Protein AF-A0A7J5TZD5-F1 (afdb_monomer)

Mean predicted aligned error: 17.53 Å

Foldseek 3Di:
DPLDDDDDDDDPPDQKDKDKDKPQFDKDKDAWDWDFAADPADDDDDCVNPVPHDPVVVVVVCCVRGNTPDDTDIGIDMAGTQIKMKMKMWGDDDRQKTWIWIWIAGDPDDPDDYDHDAIKIKIFMKGDDDFKIKTWIWIAGVVVRFIAIKIWMDGRFKIWIWRHPVCVVDPRVDHTDIDMDTHDDDPDDDADQQQPLPQGCVQAPCSNHAPDSLNSRAHQQCPQSAGCVQAPCSNAADHVVVRGFHQQCPLPQTPVQAPCSNAAPHVVQSRAHQQCPLPAGPSQAPPSNDAPHVVQSRAHQQCPLVAGPVQAPPSNDNPHVLQSRDWAAEDDDDDPDDDPLQVVLQVVQSVQPRRALVSNVVSLVVVQVVCVVPVPKAKEKEKEAADPVSLVVRQVSNLVSSVVSPRDPVRYHYHYYHDPPDHIHMYIDMDD

pLDDT: mean 83.2, std 12.63, range [37.34, 97.06]

InterPro domains:
  IPR003367 Thrombospondin, type 3-like repeat [PF02412] (220-237)
  IPR003367 Thrombospondin, type 3-like repeat [PF02412] (247-264)
  IPR003367 Thrombospondin, type 3-like repeat [PF02412] (274-290)
  IPR028974 TSP type-3 repeat [G3DSA:4.10.1080.10] (181-332)
  IPR028974 TSP type-3 repeat [SSF103647] (204-289)

Radius of gyration: 57.27 Å; Cα contacts (8 Å, |Δi|>4): 847; chains: 1; bounding box: 126×39×152 Å

Organism: NCBI:txid2614655

Sequence (432 aa):
MDGKRRAAEEMTKYLFRIGFSVLDIGEIQYNRITTYATANRSGTFRRTDYEDKAPNQIESQLLSQFGPTTSLVTGEAVRRLPQTTSVQLDVYLGRSWFGNVVYQTAMPIQTNAGLYRGAVLAVGPRSEGPGGELAGTVYYYPDIQKVALGLHGKAGIFIFGSDNLLGIFGDNGLPPHVYAGLSLPFNARRPKDRDKDRVSDKLDRCPDVPGVLAFGGCPDTDLDGVADSDDTCPTVAGPVATNGCPDTDLDGVLDKDDRCPKVPGLARYNGCPDTDNDGVGDDRDECPTIVGRADMAGCPDTDNDGTPDQRDLCQSEVGLNELDGCLLKDRTLPVAGLSDTDALLLAQLRRAFVQGPRAVPTVASALVQHLRAQPSQKLSIELTGQKESALRQMENGFRDELTRLGVPTGQLIITTQVKEGLPAGFAVAWAL

Solvent-accessible surface area (backbone atoms only — not comparable to full-atom values): 24260 Å² total; per-residue (Å²): 138,77,89,66,96,66,84,94,71,77,88,73,90,56,68,62,50,79,46,79,50,77,43,54,85,58,69,48,80,35,84,72,38,81,48,76,48,61,68,95,58,86,82,88,87,56,70,86,80,42,76,92,51,56,72,70,58,45,50,54,49,48,42,71,69,61,41,61,57,85,49,84,47,76,41,67,47,74,32,47,44,44,36,27,39,36,44,35,40,36,35,58,70,57,94,53,30,24,48,34,38,38,44,34,34,48,56,93,84,68,96,61,84,55,57,80,46,72,45,35,44,32,42,31,50,30,40,56,55,98,60,35,37,42,32,46,30,43,31,36,31,71,88,75,72,44,74,32,41,19,42,40,38,31,54,72,44,41,34,39,37,24,63,21,51,50,31,70,80,42,90,71,88,49,75,58,46,74,53,73,50,76,58,82,76,81,88,77,75,78,79,60,47,79,48,66,54,78,43,36,47,90,65,23,77,30,52,81,44,60,26,37,76,93,56,36,18,27,39,48,74,49,70,49,84,42,41,43,92,69,24,80,29,53,78,44,59,16,48,70,92,55,36,15,33,39,48,76,47,70,55,84,41,43,42,92,67,22,80,31,52,77,44,59,27,37,73,93,47,34,16,19,37,47,77,50,68,54,84,41,30,46,88,62,23,84,31,50,78,44,62,28,36,72,94,53,36,18,26,39,47,78,50,67,48,82,34,40,41,96,62,19,83,32,53,81,42,67,27,36,62,73,52,37,15,29,57,44,42,77,53,86,70,87,84,78,90,69,56,74,68,58,51,51,51,50,52,54,47,50,61,27,52,41,69,37,52,87,42,41,74,85,54,35,69,63,51,35,54,52,45,70,75,34,83,72,42,26,48,33,37,41,39,34,23,67,51,63,69,39,50,52,52,50,50,51,45,40,51,52,46,42,46,73,64,59,42,59,71,93,33,56,45,78,46,74,45,74,38,87,94,45,71,49,26,38,35,77,46,82,41,115

Nearest PDB structures (foldseek):
  5wtl-assembly4_D  TM=3.651E-01  e=6.146E-18  Capnocytophaga gingivalis ATCC 33624
  4n74-assembly1_A  TM=2.702E-01  e=4.470E+00  Escherichia coli BW2952
  4c00-assembly1_A  TM=2.671E-01  e=9.574E+00  Escherichia coli

Structure (mmCIF, N/CA/C/O backbone):
data_AF-A0A7J5TZD5-F1
#
_entry.id   AF-A0A7J5TZD5-F1
#
loop_
_atom_site.group_PDB
_atom_site.id
_atom_site.type_symbol
_atom_site.label_atom_id
_atom_site.label_alt_id
_atom_site.label_comp_id
_atom_site.label_asym_id
_atom_site.label_entity_id
_atom_site.label_seq_id
_atom_site.pdbx_PDB_ins_code
_atom_site.Cartn_x
_atom_site.Cartn_y
_atom_site.Cartn_z
_atom_site.occupancy
_atom_site.B_iso_or_equiv
_atom_site.auth_seq_id
_atom_site.auth_comp_id
_atom_site.auth_asym_id
_atom_site.auth_atom_id
_atom_site.pdbx_PDB_model_num
ATOM 1 N N . MET A 1 1 ? 8.650 -5.586 -18.116 1.00 48.19 1 MET A N 1
ATOM 2 C CA . MET A 1 1 ? 7.223 -5.541 -18.513 1.00 48.19 1 MET A CA 1
ATOM 3 C C . MET A 1 1 ? 6.753 -6.931 -18.968 1.00 48.19 1 MET A C 1
ATOM 5 O O . MET A 1 1 ? 6.331 -7.098 -20.105 1.00 48.19 1 MET A O 1
ATOM 9 N N . ASP A 1 2 ? 6.868 -7.949 -18.107 1.00 40.47 2 ASP A N 1
ATOM 10 C CA . ASP A 1 2 ? 6.393 -9.328 -18.351 1.00 40.47 2 ASP A CA 1
ATOM 11 C C . ASP A 1 2 ? 5.925 -10.041 -17.061 1.00 40.47 2 ASP A C 1
ATOM 13 O O . ASP A 1 2 ? 5.737 -11.254 -17.072 1.00 40.47 2 ASP A O 1
ATOM 17 N N . GLY A 1 3 ? 5.745 -9.320 -15.943 1.00 42.31 3 GLY A N 1
ATOM 18 C CA . GLY A 1 3 ? 5.222 -9.876 -14.683 1.00 42.31 3 GLY A CA 1
ATOM 19 C C . GLY A 1 3 ? 6.093 -10.954 -14.018 1.00 42.31 3 GLY A C 1
ATOM 20 O O . GLY A 1 3 ? 5.689 -11.540 -13.020 1.00 42.31 3 GLY A O 1
ATOM 21 N N . LYS A 1 4 ? 7.294 -11.238 -14.539 1.00 40.06 4 LYS A N 1
ATOM 22 C CA . LYS A 1 4 ? 8.253 -12.151 -13.905 1.00 40.06 4 LYS A CA 1
ATOM 23 C C . LYS A 1 4 ? 9.104 -11.375 -12.904 1.00 40.06 4 LYS A C 1
ATOM 25 O O . LYS A 1 4 ? 9.708 -10.372 -13.280 1.00 40.06 4 LYS A O 1
ATOM 30 N N . ARG A 1 5 ? 9.217 -11.870 -11.661 1.00 37.53 5 ARG A N 1
ATOM 31 C CA . ARG A 1 5 ? 10.229 -11.393 -10.701 1.00 37.53 5 ARG A CA 1
ATOM 32 C C . ARG A 1 5 ? 11.611 -11.539 -11.349 1.00 37.53 5 ARG A C 1
ATOM 34 O O . ARG A 1 5 ? 12.093 -12.650 -11.553 1.00 37.53 5 ARG A O 1
ATOM 41 N N . ARG A 1 6 ? 12.227 -10.415 -11.707 1.00 43.72 6 ARG A N 1
ATOM 42 C CA . ARG A 1 6 ? 13.634 -10.320 -12.110 1.00 43.72 6 ARG A CA 1
ATOM 43 C C . ARG A 1 6 ? 14.300 -9.343 -11.152 1.00 43.72 6 ARG A C 1
ATOM 45 O O . ARG A 1 6 ? 13.700 -8.321 -10.829 1.00 43.72 6 ARG A O 1
ATOM 52 N N . ALA A 1 7 ? 15.487 -9.697 -10.665 1.00 37.34 7 ALA A N 1
ATOM 53 C CA . ALA A 1 7 ? 16.249 -8.877 -9.730 1.00 37.34 7 ALA A CA 1
ATOM 54 C C . ALA A 1 7 ? 16.389 -7.434 -10.252 1.00 37.34 7 ALA A C 1
ATOM 56 O O . ALA A 1 7 ? 16.566 -7.215 -11.452 1.00 37.34 7 ALA A O 1
ATOM 57 N N . ALA A 1 8 ? 16.252 -6.470 -9.344 1.00 46.88 8 ALA A N 1
ATOM 58 C CA . ALA A 1 8 ? 16.273 -5.048 -9.639 1.00 46.88 8 ALA A CA 1
ATOM 59 C C . ALA A 1 8 ? 17.653 -4.592 -10.146 1.00 46.88 8 ALA A C 1
ATOM 61 O O . ALA A 1 8 ? 18.586 -4.471 -9.368 1.00 46.88 8 ALA A O 1
ATOM 62 N N . GLU A 1 9 ? 17.763 -4.345 -11.449 1.00 40.44 9 GLU A N 1
ATOM 63 C CA . GLU A 1 9 ? 18.543 -3.274 -12.088 1.00 40.44 9 GLU A CA 1
ATOM 64 C C . GLU A 1 9 ? 18.302 -3.430 -13.595 1.00 40.44 9 GLU A C 1
ATOM 66 O O . GLU A 1 9 ? 18.709 -4.413 -14.205 1.00 40.44 9 GLU A O 1
ATOM 71 N N . GLU A 1 10 ? 17.604 -2.458 -14.182 1.00 46.44 10 GLU A N 1
ATOM 72 C CA . GLU A 1 10 ? 17.605 -2.192 -15.621 1.00 46.44 10 GLU A CA 1
ATOM 73 C C . GLU A 1 10 ? 17.021 -3.284 -16.532 1.00 46.44 10 GLU A C 1
ATOM 75 O O . GLU A 1 10 ? 17.621 -4.310 -16.852 1.00 46.44 10 GLU A O 1
ATOM 80 N N . MET A 1 11 ? 15.811 -3.020 -17.030 1.00 46.53 11 MET A N 1
ATOM 81 C CA . MET A 1 11 ? 15.169 -3.845 -18.048 1.00 46.53 11 MET A CA 1
ATOM 82 C C . MET A 1 11 ? 16.064 -3.975 -19.289 1.00 46.53 11 MET A C 1
ATOM 84 O O . MET A 1 11 ? 16.079 -3.110 -20.163 1.00 46.53 11 MET A O 1
ATOM 88 N N . THR A 1 12 ? 16.776 -5.095 -19.389 1.00 47.81 12 THR A N 1
ATOM 89 C CA . THR A 1 12 ? 17.476 -5.519 -20.599 1.00 47.81 12 THR A CA 1
ATOM 90 C C . THR A 1 12 ? 16.454 -5.687 -21.714 1.00 47.81 12 THR A C 1
ATOM 92 O O . THR A 1 12 ? 15.678 -6.642 -21.737 1.00 47.81 12 THR A O 1
ATOM 95 N N . LYS A 1 13 ? 16.430 -4.735 -22.652 1.00 59.50 13 LYS A N 1
ATOM 96 C CA . LYS A 1 13 ? 15.519 -4.761 -23.805 1.00 59.50 13 LYS A CA 1
ATOM 97 C C . LYS A 1 13 ? 15.787 -5.968 -24.716 1.00 59.50 13 LYS A C 1
ATOM 99 O O . LYS A 1 13 ? 14.861 -6.467 -25.350 1.00 59.50 13 LYS A O 1
ATOM 104 N N . TYR A 1 14 ? 17.041 -6.419 -24.779 1.00 72.56 14 TYR A N 1
ATOM 105 C CA . TYR A 1 14 ? 17.523 -7.597 -25.507 1.00 72.56 14 TYR A CA 1
ATOM 106 C C . TYR A 1 14 ? 18.947 -7.961 -25.043 1.00 72.56 14 TYR A C 1
ATOM 108 O O . TYR A 1 14 ? 19.669 -7.104 -24.537 1.00 72.56 14 TYR A O 1
ATOM 116 N N . LEU A 1 15 ? 19.357 -9.222 -25.234 1.00 82.44 15 LEU A N 1
ATOM 117 C CA . LEU A 1 15 ? 20.742 -9.680 -25.007 1.00 82.44 15 LEU A CA 1
ATOM 118 C C . LEU A 1 15 ? 21.658 -9.337 -26.190 1.00 82.44 15 LEU A C 1
ATOM 120 O O . LEU A 1 15 ? 22.805 -8.939 -26.001 1.00 82.44 15 LEU A O 1
ATOM 124 N N . PHE A 1 16 ? 21.130 -9.466 -27.408 1.00 87.75 16 PHE A N 1
ATOM 125 C CA . PHE A 1 16 ? 21.780 -9.029 -28.635 1.00 87.75 16 PHE A CA 1
ATOM 126 C C . PHE A 1 16 ? 20.750 -8.462 -29.618 1.00 87.75 16 PHE A C 1
ATOM 128 O O . PHE A 1 16 ? 19.577 -8.845 -29.588 1.00 87.75 16 PHE A O 1
ATOM 135 N N . ARG A 1 17 ? 21.184 -7.553 -30.491 1.00 89.19 17 ARG A N 1
ATOM 136 C CA . ARG A 1 17 ? 20.381 -6.993 -31.588 1.00 89.19 17 ARG A CA 1
ATOM 137 C C . ARG A 1 17 ? 21.192 -7.040 -32.869 1.00 89.19 17 ARG A C 1
ATOM 139 O O . ARG A 1 17 ? 22.349 -6.640 -32.873 1.00 89.19 17 ARG A O 1
ATOM 146 N N . ILE A 1 18 ? 20.563 -7.497 -33.947 1.00 93.50 18 ILE A N 1
ATOM 147 C CA . ILE A 1 18 ? 21.147 -7.484 -35.286 1.00 93.50 18 ILE A CA 1
ATOM 148 C C . ILE A 1 18 ? 20.373 -6.472 -36.128 1.00 93.50 18 ILE A C 1
ATOM 150 O O . ILE A 1 18 ? 19.143 -6.508 -36.171 1.00 93.50 18 ILE A O 1
ATOM 154 N N . GLY A 1 19 ? 21.096 -5.561 -36.768 1.00 90.88 19 GLY A N 1
ATOM 155 C CA . GLY A 1 19 ? 20.561 -4.561 -37.681 1.00 90.88 19 GLY A CA 1
ATOM 156 C C . GLY A 1 19 ? 21.053 -4.798 -39.102 1.00 90.88 19 GLY A C 1
ATOM 157 O O . GLY A 1 19 ? 22.216 -5.131 -39.318 1.00 90.88 19 GLY A O 1
ATOM 158 N N . PHE A 1 20 ? 20.166 -4.585 -40.068 1.00 93.38 20 PHE A N 1
ATOM 159 C CA . PHE A 1 20 ? 20.492 -4.579 -41.488 1.00 93.38 20 PHE A CA 1
ATOM 160 C C . PHE A 1 20 ? 19.968 -3.288 -42.100 1.00 93.38 20 PHE A C 1
ATOM 162 O O . PHE A 1 20 ? 18.811 -2.921 -41.879 1.00 93.38 20 PHE A O 1
ATOM 169 N N . SER A 1 21 ? 20.798 -2.607 -42.879 1.00 90.38 21 SER A N 1
ATOM 170 C CA . SER A 1 21 ? 20.370 -1.448 -43.651 1.00 90.38 21 SER A CA 1
ATOM 171 C C . SER A 1 21 ? 21.051 -1.384 -45.010 1.00 90.38 21 SER A C 1
ATOM 173 O O . SER A 1 21 ? 22.122 -1.949 -45.244 1.00 90.38 21 SER A O 1
ATOM 175 N N . VAL A 1 22 ? 20.378 -0.697 -45.927 1.00 89.62 22 VAL A N 1
ATOM 176 C CA . VAL A 1 22 ? 20.877 -0.377 -47.258 1.00 89.62 22 VAL A CA 1
ATOM 177 C C . VAL A 1 22 ? 20.914 1.141 -47.365 1.00 89.62 22 VAL A C 1
ATOM 179 O O . VAL A 1 22 ? 19.913 1.803 -47.096 1.00 89.62 22 VAL A O 1
ATOM 182 N N . LEU A 1 23 ? 22.075 1.675 -47.720 1.00 86.75 23 LEU A N 1
ATOM 183 C CA . LEU A 1 23 ? 22.348 3.102 -47.848 1.00 86.75 23 LEU A CA 1
ATOM 184 C C . LEU A 1 23 ? 22.490 3.474 -49.327 1.00 86.75 23 LEU A C 1
ATOM 186 O O . LEU A 1 23 ? 22.850 2.621 -50.140 1.00 86.75 23 LEU A O 1
ATOM 190 N N . ASP A 1 24 ? 22.230 4.744 -49.646 1.00 84.00 24 ASP A N 1
ATOM 191 C CA . ASP A 1 24 ? 22.462 5.347 -50.966 1.00 84.00 24 ASP A CA 1
ATOM 192 C C . ASP A 1 24 ? 21.772 4.598 -52.123 1.00 84.00 24 ASP A C 1
ATOM 194 O O . ASP A 1 24 ? 22.381 4.259 -53.138 1.00 84.00 24 ASP A O 1
ATOM 198 N N . ILE A 1 25 ? 20.473 4.315 -51.964 1.00 85.25 25 ILE A N 1
ATOM 199 C CA . ILE A 1 25 ? 19.643 3.696 -53.007 1.00 85.25 25 ILE A CA 1
ATOM 200 C C . ILE A 1 25 ? 19.245 4.756 -54.034 1.00 85.25 25 ILE A C 1
ATOM 202 O O . ILE A 1 25 ? 18.585 5.735 -53.692 1.00 85.25 25 ILE A O 1
ATOM 206 N N . GLY A 1 26 ? 19.582 4.525 -55.301 1.00 85.19 26 GLY A N 1
ATOM 207 C CA . GLY A 1 26 ? 19.096 5.337 -56.412 1.00 85.19 26 GLY A CA 1
ATOM 208 C C . GLY A 1 26 ? 20.115 5.504 -57.529 1.00 85.19 26 GLY A C 1
ATOM 209 O O . GLY A 1 26 ? 21.154 4.839 -57.581 1.00 85.19 26 GLY A O 1
ATOM 210 N N . GLU A 1 27 ? 19.802 6.419 -58.435 1.00 86.00 27 GLU A N 1
ATOM 211 C CA . GLU A 1 27 ? 20.628 6.747 -59.587 1.00 86.00 27 GLU A CA 1
ATOM 212 C C . GLU A 1 27 ? 20.555 8.238 -59.912 1.00 86.00 27 GLU A C 1
ATOM 214 O O . GLU A 1 27 ? 19.577 8.917 -59.606 1.00 86.00 27 GLU A O 1
ATOM 219 N N . ILE A 1 28 ? 21.623 8.741 -60.522 1.00 84.06 28 ILE A N 1
ATOM 220 C CA . ILE A 1 28 ? 21.737 10.099 -61.035 1.00 84.06 28 ILE A CA 1
ATOM 221 C C . ILE A 1 28 ? 21.833 10.005 -62.555 1.00 84.06 28 ILE A C 1
ATOM 223 O O . ILE A 1 28 ? 22.726 9.342 -63.093 1.00 84.06 28 ILE A O 1
ATOM 227 N N . GLN A 1 29 ? 20.928 10.690 -63.247 1.00 85.44 29 GLN A N 1
ATOM 228 C CA . GLN A 1 29 ? 20.971 10.846 -64.695 1.00 85.44 29 GLN A CA 1
ATOM 229 C C . GLN A 1 29 ? 21.739 12.120 -65.056 1.00 85.44 29 GLN A C 1
ATOM 231 O O . GLN A 1 29 ? 21.388 13.220 -64.632 1.00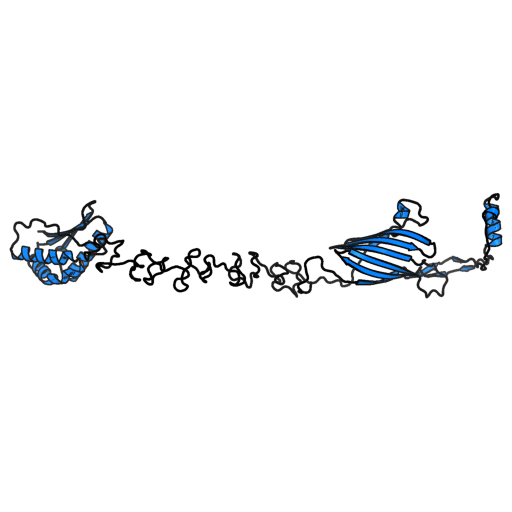 85.44 29 GLN A O 1
ATOM 236 N N . TYR A 1 30 ? 22.795 11.966 -65.850 1.00 82.69 30 TYR A N 1
ATOM 237 C CA . TYR A 1 30 ? 23.579 13.073 -66.378 1.00 82.69 30 TYR A CA 1
ATOM 238 C C . TYR A 1 30 ? 23.180 13.334 -67.826 1.00 82.69 30 TYR A C 1
ATOM 240 O O . TYR A 1 30 ? 23.408 12.495 -68.696 1.00 82.69 30 TYR A O 1
ATOM 248 N N . ASN A 1 31 ? 22.653 14.530 -68.086 1.00 82.44 31 ASN A N 1
ATOM 249 C CA . ASN A 1 31 ? 22.236 14.953 -69.430 1.00 82.44 31 ASN A CA 1
ATOM 250 C C . ASN A 1 31 ? 23.430 15.282 -70.344 1.00 82.44 31 ASN A C 1
ATOM 252 O O . ASN A 1 31 ? 23.306 15.313 -71.563 1.00 82.44 31 ASN A O 1
ATOM 256 N N . ARG A 1 32 ? 24.596 15.574 -69.756 1.00 78.38 32 ARG A N 1
ATOM 257 C CA . ARG A 1 32 ? 25.864 15.770 -70.467 1.00 78.38 32 ARG A CA 1
ATOM 258 C C . ARG A 1 32 ? 27.003 15.275 -69.595 1.00 78.38 32 ARG A C 1
ATOM 260 O O . ARG A 1 32 ? 27.363 15.934 -68.623 1.00 78.38 32 ARG A O 1
ATOM 267 N N . ILE A 1 33 ? 27.577 14.136 -69.953 1.00 75.25 33 ILE A N 1
ATOM 268 C CA . ILE A 1 33 ? 28.817 13.649 -69.362 1.00 75.25 33 ILE A CA 1
ATOM 269 C C . ILE A 1 33 ? 29.895 13.570 -70.439 1.00 75.25 33 ILE A C 1
ATOM 271 O O . ILE A 1 33 ? 29.669 13.070 -71.542 1.00 75.25 33 ILE A O 1
ATOM 275 N N . THR A 1 34 ? 31.077 14.078 -70.112 1.00 71.19 34 THR A N 1
ATOM 276 C CA . THR A 1 34 ? 32.285 13.852 -70.903 1.00 71.19 34 THR A CA 1
ATOM 277 C C . THR A 1 34 ? 32.966 12.632 -70.314 1.00 71.19 34 THR A C 1
ATOM 279 O O . THR A 1 34 ? 33.471 12.690 -69.193 1.00 71.19 34 THR A O 1
ATOM 282 N N . THR A 1 35 ? 32.939 11.513 -71.033 1.00 63.97 35 THR A N 1
ATOM 283 C CA . THR A 1 35 ? 33.609 10.293 -70.571 1.00 63.97 35 THR A CA 1
ATOM 284 C C . THR A 1 35 ? 34.957 10.178 -71.267 1.00 63.97 35 THR A C 1
ATOM 286 O O . THR A 1 35 ? 35.028 10.229 -72.493 1.00 63.97 35 THR A O 1
ATOM 289 N N . TYR A 1 36 ? 36.024 10.022 -70.487 1.00 62.84 36 TYR A N 1
ATOM 290 C CA . TYR A 1 36 ? 37.351 9.717 -71.010 1.00 62.84 36 TYR A CA 1
ATOM 291 C C . TYR A 1 36 ? 37.520 8.200 -71.050 1.00 62.84 36 TYR A C 1
ATOM 293 O O . TYR A 1 36 ? 37.403 7.539 -70.020 1.00 62.84 36 TYR A O 1
ATOM 301 N N . ALA A 1 37 ? 37.805 7.643 -72.224 1.00 59.16 37 ALA A N 1
ATOM 302 C CA . ALA A 1 37 ? 38.275 6.268 -72.313 1.00 59.16 37 ALA A CA 1
ATOM 303 C C . ALA A 1 37 ? 39.745 6.226 -71.866 1.00 59.16 37 ALA A C 1
ATOM 305 O O . ALA A 1 37 ? 40.636 6.747 -72.541 1.00 59.16 37 ALA A O 1
ATOM 306 N N . THR A 1 38 ? 40.012 5.642 -70.700 1.00 56.91 38 THR A N 1
ATOM 307 C CA . THR A 1 38 ? 41.379 5.380 -70.245 1.00 56.91 38 THR A CA 1
ATOM 308 C C . THR A 1 38 ? 41.774 3.970 -70.674 1.00 56.91 38 THR A C 1
ATOM 310 O O . THR A 1 38 ? 41.047 3.004 -70.452 1.00 56.91 38 THR A O 1
ATOM 313 N N . ALA A 1 39 ? 42.937 3.824 -71.308 1.00 60.31 39 ALA A N 1
ATOM 314 C CA . ALA A 1 39 ? 43.593 2.523 -71.336 1.00 60.31 39 ALA A CA 1
ATOM 315 C C . ALA A 1 39 ? 44.158 2.274 -69.930 1.00 60.31 39 ALA A C 1
ATOM 317 O O . ALA A 1 39 ? 44.741 3.192 -69.351 1.00 60.31 39 ALA A O 1
ATOM 318 N N . ASN A 1 40 ? 44.003 1.067 -69.376 1.00 56.81 40 ASN A N 1
ATOM 319 C CA . ASN A 1 40 ? 44.636 0.708 -68.105 1.00 56.81 40 ASN A CA 1
ATOM 320 C C . ASN A 1 40 ? 46.161 0.796 -68.266 1.00 56.81 40 ASN A C 1
ATOM 322 O O . ASN A 1 40 ? 46.782 -0.082 -68.865 1.00 56.81 40 ASN A O 1
ATOM 326 N N . ARG A 1 41 ? 46.757 1.879 -67.760 1.00 65.12 41 ARG A N 1
ATOM 327 C CA . ARG A 1 41 ? 48.203 2.105 -67.758 1.00 65.12 41 ARG A CA 1
ATOM 328 C C . ARG A 1 41 ? 48.686 2.120 -66.316 1.00 65.12 41 ARG A C 1
ATOM 330 O O . ARG A 1 41 ? 48.372 3.028 -65.556 1.00 65.12 41 ARG A O 1
ATOM 337 N N . SER A 1 42 ? 49.437 1.093 -65.940 1.00 67.88 42 SER A N 1
ATOM 338 C CA . SER A 1 42 ? 50.142 1.023 -64.661 1.00 67.88 42 SER A CA 1
ATOM 339 C C . SER A 1 42 ? 51.595 1.452 -64.846 1.00 67.88 42 SER A C 1
ATOM 341 O O . SER A 1 42 ? 52.248 1.034 -65.801 1.00 67.88 42 SER A O 1
ATOM 343 N N . GLY A 1 43 ? 52.123 2.233 -63.910 1.00 69.38 43 GLY A N 1
ATOM 344 C CA . GLY A 1 43 ? 53.502 2.712 -63.926 1.00 69.38 43 GLY A CA 1
ATOM 345 C C . GLY A 1 43 ? 53.904 3.265 -62.563 1.00 69.38 43 GLY A C 1
ATOM 346 O O . GLY A 1 43 ? 53.057 3.532 -61.715 1.00 69.38 43 GLY A O 1
ATOM 347 N N . THR A 1 44 ? 55.204 3.414 -62.336 1.00 71.88 44 THR A N 1
ATOM 348 C CA . THR A 1 44 ? 55.747 3.988 -61.101 1.00 71.88 44 THR A CA 1
ATOM 349 C C . THR A 1 44 ? 56.129 5.441 -61.356 1.00 71.88 44 THR A C 1
ATOM 351 O O . THR A 1 44 ? 56.811 5.723 -62.338 1.00 71.88 44 THR A O 1
ATOM 354 N N . PHE A 1 45 ? 55.694 6.340 -60.473 1.00 76.69 45 PHE A N 1
ATOM 355 C CA . PHE A 1 45 ? 56.066 7.753 -60.475 1.00 76.69 45 PHE A CA 1
ATOM 356 C C . PHE A 1 45 ? 56.800 8.048 -59.164 1.00 76.69 45 PHE A C 1
ATOM 358 O O . PHE A 1 45 ? 56.213 7.949 -58.085 1.00 76.69 45 PHE A O 1
ATOM 365 N N . ARG A 1 46 ? 58.110 8.288 -59.233 1.00 77.50 46 ARG A N 1
ATOM 366 C CA . ARG A 1 46 ? 58.985 8.480 -58.068 1.00 77.50 46 ARG A CA 1
ATOM 367 C C . ARG A 1 46 ? 59.238 9.964 -57.841 1.00 77.50 46 ARG A C 1
ATOM 369 O O . ARG A 1 46 ? 59.221 10.761 -58.769 1.00 77.50 46 ARG A O 1
ATOM 376 N N . ARG A 1 47 ? 59.561 10.327 -56.597 1.00 72.75 47 ARG A N 1
ATOM 377 C CA . ARG A 1 47 ? 59.900 11.709 -56.211 1.00 72.75 47 ARG A CA 1
ATOM 378 C C . ARG A 1 47 ? 61.017 12.320 -57.066 1.00 72.75 47 ARG A C 1
ATOM 380 O O . ARG A 1 47 ? 60.917 13.468 -57.477 1.00 72.75 47 ARG A O 1
ATOM 387 N N . THR A 1 48 ? 62.022 11.515 -57.411 1.00 78.12 48 THR A N 1
ATOM 388 C CA . THR A 1 48 ? 63.139 11.893 -58.293 1.00 78.12 48 THR A CA 1
ATOM 389 C C . THR A 1 48 ? 62.707 12.304 -59.700 1.00 78.12 48 THR A C 1
ATOM 391 O O . THR A 1 48 ? 63.462 12.970 -60.396 1.00 78.12 48 THR A O 1
ATOM 394 N N . ASP A 1 49 ? 61.506 11.915 -60.135 1.00 73.25 49 ASP A N 1
ATOM 395 C CA . ASP A 1 49 ? 61.029 12.177 -61.493 1.00 73.25 49 ASP A CA 1
ATOM 396 C C . ASP A 1 49 ? 60.499 13.614 -61.654 1.00 73.25 49 ASP A C 1
ATOM 398 O O . ASP A 1 49 ? 60.333 14.079 -62.788 1.00 73.25 49 ASP A O 1
ATOM 402 N N . TYR A 1 50 ? 60.257 14.323 -60.540 1.00 80.56 50 TYR A N 1
ATOM 403 C CA . TYR A 1 50 ? 59.635 15.650 -60.526 1.00 80.56 50 TYR A CA 1
ATOM 404 C C . TYR A 1 50 ? 60.251 16.675 -59.557 1.00 80.56 50 TYR A C 1
ATOM 406 O O . TYR A 1 50 ? 59.832 17.828 -59.590 1.00 80.56 50 TYR A O 1
ATOM 414 N N . GLU A 1 51 ? 61.227 16.294 -58.724 1.00 83.19 51 GLU A N 1
ATOM 415 C CA . GLU A 1 51 ? 61.821 17.160 -57.683 1.00 83.19 51 GLU A CA 1
ATOM 416 C C . GLU A 1 51 ? 62.407 18.477 -58.237 1.00 83.19 51 GLU A C 1
ATOM 418 O O . GLU A 1 51 ? 62.279 19.509 -57.586 1.00 83.19 51 GLU A O 1
ATOM 423 N N . ASP A 1 52 ? 62.916 18.471 -59.476 1.00 84.81 52 ASP A N 1
ATOM 424 C CA . ASP A 1 52 ? 63.523 19.641 -60.138 1.00 84.81 52 ASP A CA 1
ATOM 425 C C . ASP A 1 52 ? 62.701 20.185 -61.328 1.00 84.81 52 ASP A C 1
ATOM 427 O O . ASP A 1 52 ? 63.226 20.903 -62.184 1.00 84.81 52 ASP A O 1
ATOM 431 N N . LYS A 1 53 ? 61.417 19.816 -61.447 1.00 83.69 53 LYS A N 1
ATOM 432 C CA . LYS A 1 53 ? 60.577 20.173 -62.607 1.00 83.69 53 LYS A CA 1
ATOM 433 C C . LYS A 1 53 ? 59.502 21.197 -62.267 1.00 83.69 53 LYS A C 1
ATOM 435 O O . LYS A 1 53 ? 58.904 21.175 -61.196 1.00 83.69 53 LYS A O 1
ATOM 440 N N . ALA A 1 54 ? 59.200 22.069 -63.229 1.00 87.25 54 ALA A N 1
ATOM 441 C CA . ALA A 1 54 ? 58.073 22.990 -63.119 1.00 87.25 54 ALA A CA 1
ATOM 442 C C . ALA A 1 54 ? 56.723 22.238 -63.233 1.00 87.25 54 ALA A C 1
ATOM 444 O O . ALA A 1 54 ? 56.651 21.222 -63.932 1.00 87.25 54 ALA A O 1
ATOM 445 N N . PRO A 1 55 ? 55.629 22.731 -62.616 1.00 83.38 55 PRO A N 1
ATOM 446 C CA . PRO A 1 55 ? 54.336 22.033 -62.571 1.00 83.38 55 PRO A CA 1
ATOM 447 C C . PRO A 1 55 ? 53.783 21.573 -63.931 1.00 83.38 55 PRO A C 1
ATOM 449 O O . PRO A 1 55 ? 53.263 20.468 -64.045 1.00 83.38 55 PRO A O 1
ATOM 452 N N . ASN A 1 56 ? 53.964 22.366 -64.988 1.00 81.50 56 ASN A N 1
ATOM 453 C CA . ASN A 1 56 ? 53.538 22.032 -66.354 1.00 81.50 56 ASN A CA 1
ATOM 454 C C . ASN A 1 56 ? 54.345 20.874 -66.986 1.00 81.50 56 ASN A C 1
ATOM 456 O O . ASN A 1 56 ? 53.839 20.111 -67.813 1.00 81.50 56 ASN A O 1
ATOM 460 N N . GLN A 1 57 ? 55.612 20.717 -66.600 1.00 81.88 57 GLN A N 1
ATOM 461 C CA . GLN A 1 57 ? 56.462 19.610 -67.043 1.00 81.88 57 GLN A CA 1
ATOM 462 C C . GLN A 1 57 ? 56.113 18.311 -66.311 1.00 81.88 57 GLN A C 1
ATOM 464 O O . GLN A 1 57 ? 56.156 17.236 -66.903 1.00 81.88 57 GLN A O 1
ATOM 469 N N . ILE A 1 58 ? 55.715 18.418 -65.043 1.00 81.38 58 ILE A N 1
ATOM 470 C CA . ILE A 1 58 ? 55.198 17.296 -64.252 1.00 81.38 58 ILE A CA 1
ATOM 471 C C . ILE A 1 58 ? 53.863 16.825 -64.844 1.00 81.38 58 ILE A C 1
ATOM 473 O O . ILE A 1 58 ? 53.683 15.635 -65.094 1.00 81.38 58 ILE A O 1
ATOM 477 N N . GLU A 1 59 ? 52.960 17.763 -65.142 1.00 79.88 59 GLU A N 1
ATOM 478 C CA . GLU A 1 59 ? 51.651 17.492 -65.742 1.00 79.88 59 GLU A CA 1
ATOM 479 C C . GLU A 1 59 ? 51.771 16.791 -67.101 1.00 79.88 59 GLU A C 1
ATOM 481 O O . GLU A 1 59 ? 51.177 15.734 -67.306 1.00 79.88 59 GLU A O 1
ATOM 486 N N . SER A 1 60 ? 52.584 17.318 -68.019 1.00 79.62 60 SER A N 1
ATOM 487 C CA . SER A 1 60 ? 52.781 16.697 -69.338 1.00 79.62 60 SER A CA 1
ATOM 488 C C . SER A 1 60 ? 53.392 15.294 -69.253 1.00 79.62 60 SER A C 1
ATOM 490 O O . SER A 1 60 ? 52.989 14.398 -70.000 1.00 79.62 60 SER A O 1
ATOM 492 N N . GLN A 1 61 ? 54.312 15.059 -68.314 1.00 78.69 61 GLN A N 1
ATOM 493 C CA . GLN A 1 61 ? 54.906 13.741 -68.106 1.00 78.69 61 GLN A CA 1
ATOM 494 C C . GLN A 1 61 ? 53.889 12.748 -67.530 1.00 78.69 61 GLN A C 1
ATOM 496 O O . GLN A 1 61 ? 53.764 11.636 -68.049 1.00 78.69 61 GLN A O 1
ATOM 501 N N . LEU A 1 62 ? 53.096 13.167 -66.541 1.00 75.50 62 LEU A N 1
ATOM 502 C CA . LEU A 1 62 ? 51.994 12.374 -65.996 1.00 75.50 62 LEU A CA 1
ATOM 503 C C . LEU A 1 62 ? 50.942 12.052 -67.064 1.00 75.50 62 LEU A C 1
ATOM 505 O O . LEU A 1 62 ? 50.505 10.909 -67.160 1.00 75.50 62 LEU A O 1
ATOM 509 N N . LEU A 1 63 ? 50.585 13.013 -67.918 1.00 78.06 63 LEU A N 1
ATOM 510 C CA . LEU A 1 63 ? 49.647 12.801 -69.022 1.00 78.06 63 LEU A CA 1
ATOM 511 C C . LEU A 1 63 ? 50.212 11.862 -70.097 1.00 78.06 63 LEU A C 1
ATOM 513 O O . LEU A 1 63 ? 49.471 11.074 -70.675 1.00 78.06 63 LEU A O 1
ATOM 51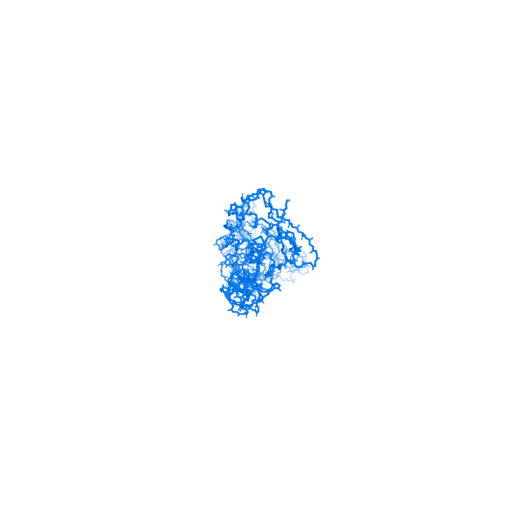7 N N . SER A 1 64 ? 51.520 11.876 -70.347 1.00 76.31 64 SER A N 1
ATOM 518 C CA . SER A 1 64 ? 52.132 10.931 -71.290 1.00 76.31 64 SER A CA 1
ATOM 519 C C . SER A 1 64 ? 52.198 9.496 -70.743 1.00 76.31 64 SER A C 1
ATOM 521 O O . SER A 1 64 ? 51.965 8.532 -71.478 1.00 76.31 64 SER A O 1
ATOM 523 N N . GLN A 1 65 ? 52.481 9.348 -69.444 1.00 76.75 65 GLN A N 1
ATOM 524 C CA . GLN A 1 65 ? 52.697 8.056 -68.794 1.00 76.75 65 GLN A CA 1
ATOM 525 C C . GLN A 1 65 ? 51.377 7.405 -68.351 1.00 76.75 65 GLN A C 1
ATOM 527 O O . GLN A 1 65 ? 51.196 6.199 -68.515 1.00 76.75 65 GLN A O 1
ATOM 532 N N . PHE A 1 66 ? 50.436 8.208 -67.854 1.00 73.94 66 PHE A N 1
ATOM 533 C CA . PHE A 1 66 ? 49.179 7.765 -67.242 1.00 73.94 66 PHE A CA 1
ATOM 534 C C . PHE A 1 66 ? 47.928 8.395 -67.870 1.00 73.94 66 PHE A C 1
ATOM 536 O O . PHE A 1 66 ? 46.813 8.004 -67.525 1.00 73.94 66 PHE A O 1
ATOM 543 N N . GLY A 1 67 ? 48.080 9.377 -68.763 1.00 68.06 67 GLY A N 1
ATOM 544 C CA . GLY A 1 67 ? 46.949 10.115 -69.317 1.00 68.06 67 GLY A CA 1
ATOM 545 C C . GLY A 1 67 ? 46.087 9.301 -70.293 1.00 68.06 67 GLY A C 1
ATOM 546 O O . GLY A 1 67 ? 46.528 8.299 -70.869 1.00 68.06 67 GLY A O 1
ATOM 547 N N . PRO A 1 68 ? 44.823 9.719 -70.477 1.00 65.94 68 PRO A N 1
ATOM 548 C CA . PRO A 1 68 ? 43.842 9.011 -71.295 1.00 65.94 68 PRO A CA 1
ATOM 549 C C . PRO A 1 68 ? 44.223 8.993 -72.784 1.00 65.94 68 PRO A C 1
ATOM 551 O O . PRO A 1 68 ? 44.786 9.950 -73.308 1.00 65.94 68 PRO A O 1
ATOM 554 N N . THR A 1 69 ? 43.838 7.932 -73.503 1.00 61.50 69 THR A N 1
ATOM 555 C CA . THR A 1 69 ? 43.807 7.964 -74.977 1.00 61.50 69 THR A CA 1
ATOM 556 C C . THR A 1 69 ? 42.515 8.679 -75.358 1.00 61.50 69 THR A C 1
ATOM 558 O O . THR A 1 69 ? 41.430 8.131 -75.190 1.00 61.50 69 THR A O 1
ATOM 561 N N . THR A 1 70 ? 42.599 9.947 -75.752 1.00 58.16 70 THR A N 1
ATOM 562 C CA . THR A 1 70 ? 41.438 10.840 -75.850 1.00 58.16 70 THR A CA 1
ATOM 563 C C . THR A 1 70 ? 40.479 10.437 -76.974 1.00 58.16 70 THR A C 1
ATOM 565 O O . THR A 1 70 ? 40.566 10.907 -78.101 1.00 58.16 70 THR A O 1
ATOM 568 N N . SER A 1 71 ? 39.499 9.596 -76.644 1.00 56.66 71 SER A N 1
ATOM 569 C CA . SER A 1 71 ? 38.219 9.535 -77.356 1.00 56.66 71 SER A CA 1
ATOM 570 C C . SER A 1 71 ? 37.217 10.340 -76.536 1.00 56.66 71 SER A C 1
ATOM 572 O O . SER A 1 71 ? 36.825 9.904 -75.454 1.00 56.66 71 SER A O 1
ATOM 574 N N . LEU A 1 72 ? 36.859 11.540 -76.995 1.00 58.56 72 LEU A N 1
ATOM 575 C CA . LEU A 1 72 ? 35.878 12.375 -76.308 1.00 58.56 72 LEU A CA 1
ATOM 576 C C . LEU A 1 72 ? 34.479 11.912 -76.723 1.00 58.56 72 LEU A C 1
ATOM 578 O O . LEU A 1 72 ? 34.016 12.235 -77.814 1.00 58.56 72 LEU A O 1
ATOM 582 N N . VAL A 1 73 ? 33.811 11.135 -75.871 1.00 62.56 73 VAL A N 1
ATOM 583 C CA . VAL A 1 73 ? 32.396 10.809 -76.076 1.00 62.56 73 VAL A CA 1
ATOM 584 C C . VAL A 1 73 ? 31.584 11.677 -75.129 1.00 62.56 73 VAL A C 1
ATOM 586 O O . VAL A 1 73 ? 31.601 11.485 -73.910 1.00 62.56 73 VAL A O 1
ATOM 589 N N . THR A 1 74 ? 30.905 12.670 -75.700 1.00 68.88 74 THR A N 1
ATOM 590 C CA . THR A 1 74 ? 29.882 13.447 -75.003 1.00 68.88 74 THR A CA 1
ATOM 591 C C . THR A 1 74 ? 28.547 12.743 -75.198 1.00 68.88 74 THR A C 1
ATOM 593 O O . THR A 1 74 ? 28.123 12.529 -76.331 1.00 68.88 74 THR A O 1
ATOM 596 N N . GLY A 1 75 ? 27.890 12.373 -74.104 1.00 76.19 75 GLY A N 1
ATOM 597 C CA . GLY A 1 75 ? 26.598 11.697 -74.159 1.00 76.19 75 GLY A CA 1
ATOM 598 C C . GLY A 1 75 ? 25.817 11.832 -72.862 1.00 76.19 75 GLY A C 1
ATOM 599 O O . GLY A 1 75 ? 26.277 12.460 -71.906 1.00 76.19 75 GLY A O 1
ATOM 600 N N . GLU A 1 76 ? 24.634 11.233 -72.842 1.00 80.31 76 GLU A N 1
ATOM 601 C CA . GLU A 1 76 ? 23.873 11.024 -71.615 1.00 80.31 76 GLU A CA 1
ATOM 602 C C . GLU A 1 76 ? 24.375 9.767 -70.913 1.00 80.31 76 GLU A C 1
ATOM 604 O O . GLU A 1 76 ? 24.720 8.774 -71.560 1.00 80.31 76 GLU A O 1
ATOM 609 N N . ALA A 1 77 ? 24.421 9.789 -69.583 1.00 78.56 77 ALA A N 1
ATOM 610 C CA . ALA A 1 77 ? 24.708 8.575 -68.841 1.00 78.56 77 ALA A CA 1
ATOM 611 C C . ALA A 1 77 ? 24.036 8.554 -67.476 1.00 78.56 77 ALA A C 1
ATOM 613 O O . ALA A 1 77 ? 23.959 9.560 -66.776 1.00 78.56 77 ALA A O 1
ATOM 614 N N . VAL A 1 78 ? 23.616 7.363 -67.072 1.00 79.38 78 VAL A N 1
ATOM 615 C CA . VAL A 1 78 ? 23.113 7.098 -65.728 1.00 79.38 78 VAL A CA 1
ATOM 616 C C . VAL A 1 78 ? 24.271 6.585 -64.871 1.00 79.38 78 VAL A C 1
ATOM 618 O O . VAL A 1 78 ? 25.091 5.777 -65.324 1.00 79.38 78 VAL A O 1
ATOM 621 N N . ARG A 1 79 ? 24.382 7.076 -63.637 1.00 80.69 79 ARG A N 1
ATOM 622 C CA . ARG A 1 79 ? 25.302 6.554 -62.619 1.00 80.69 79 ARG A CA 1
ATOM 623 C C . ARG A 1 79 ? 24.494 6.152 -61.403 1.00 80.69 79 ARG A C 1
ATOM 625 O O . ARG A 1 79 ? 23.728 6.953 -60.880 1.00 80.69 79 ARG A O 1
ATOM 632 N N . ARG A 1 80 ? 24.682 4.923 -60.932 1.00 79.38 80 ARG A N 1
ATOM 633 C CA . ARG A 1 80 ? 24.096 4.501 -59.659 1.00 79.38 80 ARG A CA 1
ATOM 634 C C . ARG A 1 80 ? 24.792 5.214 -58.507 1.00 79.38 80 ARG A C 1
ATOM 636 O O . ARG A 1 80 ? 26.000 5.463 -58.569 1.00 79.38 80 ARG A O 1
ATOM 643 N N . LEU A 1 81 ? 24.016 5.530 -57.476 1.00 85.25 81 LEU A N 1
ATOM 644 C CA . LEU A 1 81 ? 24.549 5.979 -56.198 1.00 85.25 81 LEU A CA 1
ATOM 645 C C . LEU A 1 81 ? 25.436 4.875 -55.582 1.00 85.25 81 LEU A C 1
ATOM 647 O O . LEU A 1 81 ? 25.287 3.702 -55.949 1.00 85.25 81 LEU A O 1
ATOM 651 N N . PRO A 1 82 ? 26.380 5.227 -54.689 1.00 84.75 82 PRO A N 1
ATOM 652 C CA . PRO A 1 82 ? 27.305 4.282 -54.058 1.00 84.75 82 PRO A CA 1
ATOM 653 C C . PRO A 1 82 ? 26.598 3.390 -53.023 1.00 84.75 82 PRO A C 1
ATOM 655 O O . PRO A 1 82 ? 26.836 3.471 -51.817 1.00 84.75 82 PRO A O 1
ATOM 658 N N . GLN A 1 83 ? 25.712 2.524 -53.513 1.00 87.19 83 GLN A N 1
ATOM 659 C CA . GLN A 1 83 ? 24.848 1.688 -52.698 1.00 87.19 83 GLN A CA 1
ATOM 660 C C . GLN A 1 83 ? 25.669 0.784 -51.775 1.00 87.19 83 GLN A C 1
ATOM 662 O O . GLN A 1 83 ? 26.491 -0.026 -52.216 1.00 87.19 83 GLN A O 1
ATOM 667 N N . THR A 1 84 ? 25.412 0.913 -50.478 1.00 87.94 84 THR A N 1
ATOM 668 C CA . THR A 1 84 ? 26.200 0.267 -49.427 1.00 87.94 84 THR A CA 1
ATOM 669 C C . THR A 1 84 ? 25.285 -0.564 -48.539 1.00 87.94 84 THR A C 1
ATOM 671 O O . THR A 1 84 ? 24.212 -0.116 -48.139 1.00 87.94 84 THR A O 1
ATOM 674 N N . THR A 1 85 ? 25.698 -1.783 -48.211 1.00 90.88 85 THR A N 1
ATOM 675 C CA . THR A 1 85 ? 25.058 -2.593 -47.166 1.00 90.88 85 THR A CA 1
ATOM 676 C 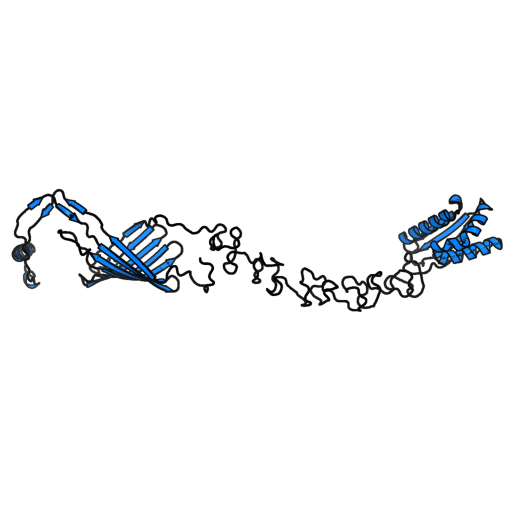C . THR A 1 85 ? 25.715 -2.330 -45.827 1.00 90.88 85 THR A C 1
ATOM 678 O O . THR A 1 85 ? 26.940 -2.267 -45.753 1.00 90.88 85 THR A O 1
ATOM 681 N N . SER A 1 86 ? 24.917 -2.225 -44.768 1.00 92.19 86 SER A N 1
ATOM 682 C CA . SER A 1 86 ? 25.395 -2.122 -43.394 1.00 92.19 86 SER A CA 1
ATOM 683 C C . SER A 1 86 ? 24.776 -3.225 -42.543 1.00 92.19 86 SER A C 1
ATOM 685 O O . SER A 1 86 ? 23.558 -3.406 -42.519 1.00 92.19 86 SER A O 1
ATOM 687 N N . VAL A 1 87 ? 25.638 -3.958 -41.844 1.00 95.19 87 VAL A N 1
ATOM 688 C CA . VAL A 1 87 ? 25.275 -4.957 -40.838 1.00 95.19 87 VAL A CA 1
ATOM 689 C C . VAL A 1 87 ? 25.723 -4.434 -39.483 1.00 95.19 87 VAL A C 1
ATOM 691 O O . VAL A 1 87 ? 26.832 -3.918 -39.353 1.00 95.19 87 VAL A O 1
ATOM 694 N N . GLN A 1 88 ? 24.856 -4.539 -38.484 1.00 94.31 88 GLN A N 1
ATOM 695 C CA . GLN A 1 88 ? 25.079 -4.011 -37.143 1.00 94.31 88 GLN A CA 1
ATOM 696 C C . GLN A 1 88 ? 24.816 -5.108 -36.121 1.00 94.31 88 GLN A C 1
ATOM 698 O O . GLN A 1 88 ? 23.846 -5.852 -36.252 1.00 94.31 88 GLN A O 1
ATOM 703 N N . LEU A 1 89 ? 25.657 -5.195 -35.100 1.00 95.88 89 LEU A N 1
ATOM 704 C CA . LEU A 1 89 ? 25.499 -6.096 -33.970 1.00 95.88 89 LEU A CA 1
ATOM 705 C C . LEU A 1 89 ? 25.678 -5.297 -32.682 1.00 95.88 89 LEU A C 1
ATOM 707 O O . LEU A 1 89 ? 26.712 -4.668 -32.481 1.00 95.88 89 LEU A O 1
ATOM 711 N N . ASP A 1 90 ? 24.687 -5.358 -31.803 1.00 93.50 90 ASP A N 1
ATOM 712 C CA . ASP A 1 90 ? 24.782 -4.843 -30.441 1.00 93.50 90 ASP A CA 1
ATOM 713 C C . ASP A 1 90 ? 24.738 -6.006 -29.457 1.00 93.50 90 ASP A C 1
ATOM 715 O O . ASP A 1 90 ? 23.833 -6.837 -29.532 1.00 93.50 90 ASP A O 1
ATOM 719 N N . VAL A 1 91 ? 25.680 -6.041 -28.518 1.00 93.56 91 VAL A N 1
ATOM 720 C CA . VAL A 1 91 ? 25.762 -7.047 -27.450 1.00 93.56 91 VAL A CA 1
ATOM 721 C C . VAL A 1 91 ? 25.654 -6.350 -26.100 1.00 93.56 91 VAL A C 1
ATOM 723 O O . VAL A 1 91 ? 26.378 -5.391 -25.856 1.00 93.56 91 VAL A O 1
ATOM 726 N N . TYR A 1 92 ? 24.758 -6.804 -25.224 1.00 91.06 92 TYR A N 1
ATOM 727 C CA . TYR A 1 92 ? 24.574 -6.210 -23.897 1.00 91.06 92 TYR A CA 1
ATOM 728 C C . TYR A 1 92 ? 25.801 -6.417 -22.995 1.00 91.06 92 TYR A C 1
ATOM 730 O O . TYR A 1 92 ? 26.291 -7.538 -22.865 1.00 91.06 92 TYR A O 1
ATOM 738 N N . LEU A 1 93 ? 26.268 -5.342 -22.351 1.00 89.88 93 LEU A N 1
ATOM 739 C CA . LEU A 1 93 ? 27.441 -5.338 -21.465 1.00 89.88 93 LEU A CA 1
ATOM 740 C C . LEU A 1 93 ? 27.108 -5.034 -19.993 1.00 89.88 93 LEU A C 1
ATOM 742 O O . LEU A 1 93 ? 27.992 -5.145 -19.147 1.00 89.88 93 LEU A O 1
ATOM 746 N N . GLY A 1 94 ? 25.862 -4.674 -19.668 1.00 82.62 94 GLY A N 1
ATOM 747 C CA . GLY A 1 94 ? 25.465 -4.259 -18.316 1.00 82.62 94 GLY A CA 1
ATOM 748 C C . GLY A 1 94 ? 25.065 -2.787 -18.243 1.00 82.62 94 GLY A C 1
ATOM 749 O O . GLY A 1 94 ? 25.571 -1.971 -19.006 1.00 82.62 94 GLY A O 1
ATOM 750 N N . ARG A 1 95 ? 24.176 -2.436 -17.310 1.00 77.81 95 ARG A N 1
ATOM 751 C CA . ARG A 1 95 ? 23.826 -1.045 -16.969 1.00 77.81 95 ARG A CA 1
ATOM 752 C C . ARG A 1 95 ? 23.506 -0.141 -18.173 1.00 77.81 95 ARG A C 1
ATOM 754 O O . ARG A 1 95 ? 24.039 0.958 -18.316 1.00 77.81 95 ARG A O 1
ATOM 761 N N . SER A 1 96 ? 22.706 -0.671 -19.101 1.00 81.94 96 SER A N 1
ATOM 762 C CA . SER A 1 96 ? 22.298 -0.011 -20.348 1.00 81.94 96 SER A CA 1
ATOM 763 C C . SER A 1 96 ? 23.429 0.287 -21.343 1.00 81.94 96 SER A C 1
ATOM 765 O O . SER A 1 96 ? 23.231 1.039 -22.300 1.00 81.94 96 SER A O 1
ATOM 767 N N . TRP A 1 97 ? 24.594 -0.341 -21.166 1.00 90.69 97 TRP A N 1
ATOM 768 C CA . TRP A 1 97 ? 25.702 -0.327 -22.115 1.00 90.69 97 TRP A CA 1
ATOM 769 C C . TRP A 1 97 ? 25.682 -1.540 -23.039 1.00 90.69 97 TRP A C 1
ATOM 771 O O . TRP A 1 97 ? 25.342 -2.662 -22.653 1.00 90.69 97 TRP A O 1
ATOM 781 N N . PHE A 1 98 ? 26.108 -1.303 -24.273 1.00 92.88 98 PHE A N 1
ATOM 782 C CA . PHE A 1 98 ? 26.183 -2.277 -25.345 1.00 92.88 98 PHE A CA 1
ATOM 783 C C . PHE A 1 98 ? 27.516 -2.145 -26.076 1.00 92.88 98 PHE A C 1
ATOM 785 O O . PHE A 1 98 ? 27.989 -1.038 -26.328 1.00 92.88 98 PHE A O 1
ATOM 792 N N . GLY A 1 99 ? 28.109 -3.272 -26.452 1.00 95.19 99 GLY A N 1
ATOM 793 C CA . GLY A 1 99 ? 29.182 -3.323 -27.433 1.00 95.19 99 GLY A CA 1
ATOM 794 C C . GLY A 1 99 ? 28.561 -3.303 -28.821 1.00 95.19 99 GLY A C 1
ATOM 795 O O . GLY A 1 99 ? 27.849 -4.238 -29.179 1.00 95.19 99 GLY A O 1
ATOM 796 N N . ASN A 1 100 ? 28.797 -2.232 -29.570 1.00 94.94 100 ASN A N 1
ATOM 797 C CA . ASN A 1 100 ? 28.298 -2.038 -30.921 1.00 94.94 100 ASN A CA 1
ATOM 798 C C . ASN A 1 100 ? 29.399 -2.365 -31.939 1.00 94.94 100 ASN A C 1
ATOM 800 O O . ASN A 1 100 ? 30.537 -1.912 -31.808 1.00 94.94 100 ASN A O 1
ATOM 804 N N . VAL A 1 101 ? 29.043 -3.146 -32.956 1.00 96.44 101 VAL A N 1
ATOM 805 C CA . VAL A 1 101 ? 29.876 -3.454 -34.121 1.00 96.44 101 VAL A CA 1
ATOM 806 C C . VAL A 1 101 ? 29.068 -3.152 -35.374 1.00 96.44 101 VAL A C 1
ATOM 808 O O . VAL A 1 101 ? 27.948 -3.638 -35.521 1.00 96.44 101 VAL A O 1
ATOM 811 N N . VAL A 1 102 ? 29.635 -2.384 -36.296 1.00 94.88 102 VAL A N 1
ATOM 812 C CA . VAL A 1 102 ? 29.035 -2.064 -37.591 1.00 94.88 102 VAL A CA 1
ATOM 813 C C . VAL A 1 102 ? 30.018 -2.415 -38.692 1.00 94.88 102 VAL A C 1
ATOM 815 O O . VAL A 1 102 ? 31.156 -1.961 -38.683 1.00 94.88 102 VAL A O 1
ATOM 818 N N . TYR A 1 103 ? 29.570 -3.190 -39.670 1.00 95.06 103 TYR A N 1
ATOM 819 C CA . TYR A 1 103 ? 30.321 -3.447 -40.889 1.00 95.06 103 TYR A CA 1
ATOM 820 C C . TYR A 1 103 ? 29.546 -2.900 -42.080 1.00 95.06 103 TYR A C 1
ATOM 822 O O . TYR A 1 103 ? 28.372 -3.226 -42.270 1.00 95.06 103 TYR A O 1
ATOM 830 N N . GLN A 1 104 ? 30.194 -2.045 -42.861 1.00 92.62 104 GLN A N 1
ATOM 831 C CA . GLN A 1 104 ? 29.654 -1.484 -44.089 1.00 92.62 104 GLN A CA 1
ATOM 832 C C . GLN A 1 104 ? 30.522 -1.909 -45.259 1.00 92.62 104 GLN A C 1
ATOM 834 O O . GLN A 1 104 ? 31.747 -1.864 -45.186 1.00 92.62 104 GLN A O 1
ATOM 839 N N . THR A 1 105 ? 29.885 -2.312 -46.346 1.00 89.75 105 THR A N 1
ATOM 840 C CA . THR A 1 105 ? 30.580 -2.661 -47.581 1.00 89.75 105 THR A CA 1
ATOM 841 C C . THR A 1 105 ? 29.688 -2.362 -48.772 1.00 89.75 105 THR A C 1
ATOM 843 O O . THR A 1 105 ? 28.454 -2.404 -48.665 1.00 89.75 105 THR A O 1
ATOM 846 N N . ALA A 1 106 ? 30.303 -2.022 -49.898 1.00 84.81 106 ALA A N 1
ATOM 847 C CA . ALA A 1 106 ? 29.584 -1.817 -51.139 1.00 84.81 106 ALA A CA 1
ATOM 848 C C . ALA A 1 106 ? 28.858 -3.093 -51.572 1.00 84.81 106 ALA A C 1
ATOM 850 O O . ALA A 1 106 ? 29.299 -4.217 -51.315 1.00 84.81 106 ALA A O 1
ATOM 851 N N . MET A 1 107 ? 27.739 -2.920 -52.271 1.00 79.19 107 MET A N 1
ATOM 852 C CA . MET A 1 107 ? 27.011 -4.065 -52.799 1.00 79.19 107 MET A CA 1
ATOM 853 C C . MET A 1 107 ? 27.805 -4.780 -53.908 1.00 79.19 107 MET A C 1
ATOM 855 O O . MET A 1 107 ? 28.216 -4.131 -54.869 1.00 79.19 107 MET A O 1
ATOM 859 N N . PRO A 1 108 ? 27.941 -6.121 -53.857 1.00 61.09 108 PRO A N 1
ATOM 860 C CA . PRO A 1 108 ? 28.712 -6.899 -54.836 1.00 61.09 108 PRO A CA 1
ATOM 861 C C . PRO A 1 108 ? 28.087 -6.960 -56.247 1.00 61.09 108 PRO A C 1
ATOM 863 O O . PRO A 1 108 ? 28.656 -7.574 -57.144 1.00 61.09 108 PRO A O 1
ATOM 866 N N . ILE A 1 109 ? 26.926 -6.332 -56.472 1.00 58.09 109 ILE A N 1
ATOM 867 C CA . ILE A 1 109 ? 26.182 -6.353 -57.740 1.00 58.09 109 ILE A CA 1
ATOM 868 C C . ILE A 1 109 ? 26.261 -4.969 -58.403 1.00 58.09 109 ILE A C 1
ATOM 870 O O . ILE A 1 109 ? 25.290 -4.212 -58.428 1.00 58.09 109 ILE A O 1
ATOM 874 N N . GLN A 1 110 ? 27.421 -4.614 -58.955 1.00 53.72 110 GLN A N 1
ATOM 875 C CA . GLN A 1 110 ? 27.543 -3.460 -59.850 1.00 53.72 110 GLN A CA 1
ATOM 876 C C . GLN A 1 110 ? 28.155 -3.902 -61.182 1.00 53.72 110 GLN A C 1
ATOM 878 O O . GLN A 1 110 ? 29.360 -4.070 -61.315 1.00 53.72 110 GLN A O 1
ATOM 883 N N . THR A 1 111 ? 27.298 -4.095 -62.186 1.00 52.28 111 THR A N 1
ATOM 884 C CA . THR A 1 111 ? 27.687 -4.381 -63.579 1.00 52.28 111 THR A CA 1
ATOM 885 C C . THR A 1 111 ? 27.950 -3.111 -64.399 1.00 52.28 111 THR A C 1
ATOM 887 O O . THR A 1 111 ? 28.366 -3.206 -65.548 1.00 52.28 111 THR A O 1
ATOM 890 N N . ASN A 1 112 ? 27.717 -1.922 -63.826 1.00 54.84 112 ASN A N 1
ATOM 891 C CA . ASN A 1 112 ? 27.868 -0.620 -64.484 1.00 54.84 112 ASN A CA 1
ATOM 892 C C . ASN A 1 112 ? 28.918 0.234 -63.757 1.00 54.84 112 ASN A C 1
ATOM 894 O O . ASN A 1 112 ? 29.020 0.169 -62.534 1.00 54.84 112 ASN A O 1
ATOM 898 N N . ALA A 1 113 ? 29.638 1.090 -64.489 1.00 57.16 113 ALA A N 1
ATOM 899 C CA . ALA A 1 113 ? 30.561 2.068 -63.910 1.00 57.16 113 ALA A CA 1
ATOM 900 C C . ALA A 1 113 ? 29.818 3.030 -62.956 1.00 57.16 113 ALA A C 1
ATOM 902 O O . ALA A 1 113 ? 28.926 3.770 -63.381 1.00 57.16 113 ALA A O 1
ATOM 903 N N . GLY A 1 114 ? 30.179 3.020 -61.672 1.00 62.62 114 GLY A N 1
ATOM 904 C CA . GLY A 1 114 ? 29.537 3.800 -60.611 1.00 62.62 114 GLY A CA 1
ATOM 905 C C . GLY A 1 114 ? 30.523 4.211 -59.518 1.00 62.62 114 GLY A C 1
ATOM 906 O O . GLY A 1 114 ? 31.673 3.774 -59.511 1.00 62.62 114 GLY A O 1
ATOM 907 N N . LEU A 1 115 ? 30.078 5.087 -58.615 1.00 67.62 115 LEU A N 1
ATOM 908 C CA . LEU A 1 115 ? 30.844 5.450 -57.422 1.00 67.62 115 LEU A CA 1
ATOM 909 C C . LEU A 1 115 ? 30.836 4.264 -56.449 1.00 67.62 115 LEU A C 1
ATOM 911 O O . LEU A 1 115 ? 29.783 3.679 -56.196 1.00 67.62 115 LEU A O 1
ATOM 915 N N . TYR A 1 116 ? 32.003 3.926 -55.906 1.00 71.69 116 TYR A N 1
ATOM 916 C CA . TYR A 1 116 ? 32.176 2.848 -54.937 1.00 71.69 116 TYR A CA 1
ATOM 917 C C . TYR A 1 116 ? 32.508 3.435 -53.567 1.00 71.69 116 TYR A C 1
ATOM 919 O O . TYR A 1 116 ? 33.352 4.328 -53.460 1.00 71.69 116 TYR A O 1
ATOM 927 N N . ARG A 1 117 ? 31.856 2.924 -52.519 1.00 78.25 117 ARG A N 1
ATOM 928 C CA . ARG A 1 117 ? 32.197 3.243 -51.131 1.00 78.25 117 ARG A CA 1
ATOM 929 C C . ARG A 1 117 ? 33.063 2.124 -50.563 1.00 78.25 117 ARG A C 1
ATOM 931 O O . ARG A 1 117 ? 32.669 0.963 -50.611 1.00 78.25 117 ARG A O 1
ATOM 938 N N . GLY A 1 118 ? 34.228 2.493 -50.032 1.00 81.38 118 GLY A N 1
ATOM 939 C CA . GLY A 1 118 ? 35.135 1.561 -49.365 1.00 81.38 118 GLY A CA 1
ATOM 940 C C . GLY A 1 118 ? 34.483 0.848 -48.186 1.00 81.38 118 GLY A C 1
ATOM 941 O O . GLY A 1 118 ? 33.522 1.355 -47.600 1.00 81.38 118 GLY A O 1
ATOM 942 N N . ALA A 1 119 ? 35.007 -0.327 -47.839 1.00 90.19 119 ALA A N 1
ATOM 943 C CA . ALA A 1 119 ? 34.532 -1.035 -46.657 1.00 90.19 119 ALA A CA 1
ATOM 944 C C . ALA A 1 119 ? 34.875 -0.24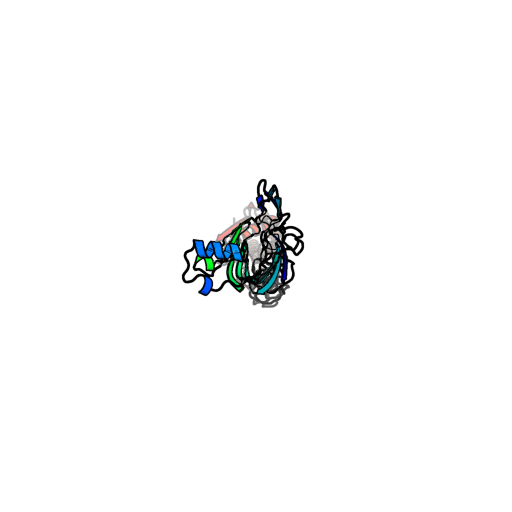3 -45.387 1.00 90.19 119 ALA A C 1
ATOM 946 O O . ALA A 1 119 ? 35.902 0.433 -45.323 1.00 90.19 119 ALA A O 1
ATOM 947 N N . VAL A 1 120 ? 34.017 -0.335 -44.372 1.00 92.81 120 VAL A N 1
ATOM 948 C CA . VAL A 1 120 ? 34.195 0.342 -43.083 1.00 92.81 120 VAL A CA 1
ATOM 949 C C . VAL A 1 120 ? 33.818 -0.610 -41.957 1.00 92.81 120 VAL A C 1
ATOM 951 O O . VAL A 1 120 ? 32.743 -1.209 -41.976 1.00 92.81 120 VAL A O 1
ATOM 954 N N . LEU A 1 121 ? 34.694 -0.733 -40.962 1.00 95.56 121 LEU A N 1
ATOM 955 C CA . LEU A 1 121 ? 34.419 -1.436 -39.711 1.00 95.56 121 LEU A CA 1
ATOM 956 C C . LEU A 1 121 ? 34.372 -0.416 -38.575 1.00 95.56 121 LEU A C 1
ATOM 958 O O . LEU A 1 121 ? 35.362 0.268 -38.340 1.00 95.56 121 LEU A O 1
ATOM 962 N N . ALA A 1 122 ? 33.254 -0.328 -37.863 1.00 95.00 122 ALA A N 1
ATOM 963 C CA . ALA A 1 122 ? 33.117 0.500 -36.674 1.00 95.00 122 ALA A CA 1
ATOM 964 C C . ALA A 1 122 ? 32.884 -0.370 -35.440 1.00 95.00 122 ALA A C 1
ATOM 966 O O . ALA A 1 122 ? 32.077 -1.298 -35.480 1.00 95.00 122 ALA A O 1
ATOM 967 N N . VAL A 1 123 ? 33.582 -0.076 -34.346 1.00 96.81 123 VAL A N 1
ATOM 968 C CA . VAL A 1 123 ? 33.421 -0.789 -33.072 1.00 96.81 123 VAL A CA 1
ATOM 969 C C . VAL A 1 123 ? 33.431 0.210 -31.927 1.00 96.81 123 VAL A C 1
ATOM 971 O O . VAL A 1 123 ? 34.288 1.092 -31.884 1.00 96.81 123 VAL A O 1
ATOM 974 N N . GLY A 1 124 ? 32.518 0.076 -30.971 1.00 95.69 124 GLY A N 1
ATOM 975 C CA . GLY A 1 124 ? 32.585 0.875 -29.753 1.00 95.69 124 GLY A CA 1
ATOM 976 C C . GLY A 1 124 ? 31.393 0.723 -28.818 1.00 95.69 124 GLY A C 1
ATOM 977 O O . GLY A 1 124 ? 30.456 -0.019 -29.109 1.00 95.69 124 GLY A O 1
ATOM 978 N N . PRO A 1 125 ? 31.434 1.384 -27.654 1.00 95.94 125 PRO A N 1
ATOM 979 C CA . PRO A 1 125 ? 30.337 1.362 -26.703 1.00 95.94 125 PRO A CA 1
ATOM 980 C C . PRO A 1 125 ? 29.138 2.192 -27.177 1.00 95.94 125 PRO A C 1
ATOM 982 O O . PRO A 1 125 ? 29.278 3.278 -27.746 1.00 95.94 125 PRO A O 1
ATOM 985 N N . ARG A 1 126 ? 27.943 1.711 -26.842 1.00 93.12 126 ARG A N 1
ATOM 986 C CA . ARG A 1 126 ? 26.673 2.420 -26.992 1.00 93.12 126 ARG A CA 1
ATOM 987 C C . ARG A 1 126 ? 25.880 2.352 -25.696 1.00 93.12 126 ARG A C 1
ATOM 989 O O . ARG A 1 126 ? 25.779 1.291 -25.096 1.00 93.12 126 ARG A O 1
ATOM 996 N N . SER A 1 127 ? 25.303 3.470 -25.284 1.00 92.19 127 SER A N 1
ATOM 997 C CA . SER A 1 127 ? 24.392 3.573 -24.149 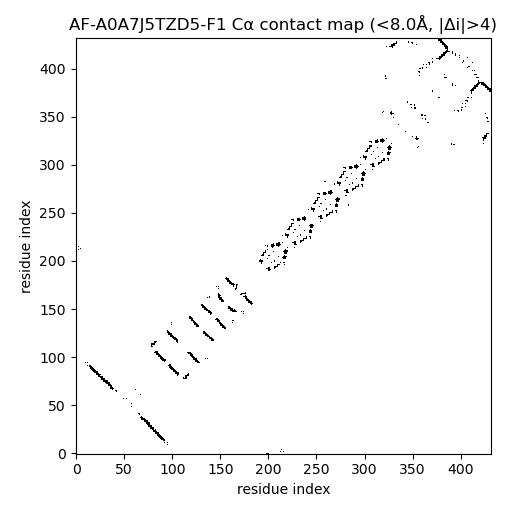1.00 92.19 127 SER A CA 1
ATOM 998 C C . SER A 1 127 ? 22.974 3.844 -24.655 1.00 92.19 127 SER A C 1
ATOM 1000 O O . SER A 1 127 ? 22.785 4.684 -25.537 1.00 92.19 127 SER A O 1
ATOM 1002 N N . GLU A 1 128 ? 21.983 3.126 -24.124 1.00 88.12 128 GLU A N 1
ATOM 1003 C CA . GLU A 1 128 ? 20.557 3.390 -24.361 1.00 88.12 128 GLU A CA 1
ATOM 1004 C C . GLU A 1 128 ? 19.899 3.925 -23.082 1.00 88.12 128 GLU A C 1
ATOM 1006 O O . GLU A 1 128 ? 20.188 3.460 -21.988 1.00 88.12 128 GLU A O 1
ATOM 1011 N N . GLY A 1 129 ? 18.967 4.867 -23.202 1.00 80.62 129 GLY A N 1
ATOM 1012 C CA . GLY A 1 129 ? 18.211 5.373 -22.059 1.00 80.62 129 GLY A CA 1
ATOM 1013 C C . GLY A 1 129 ? 16.769 5.736 -22.410 1.00 80.62 129 GLY A C 1
ATOM 1014 O O . GLY A 1 129 ? 16.362 5.686 -23.579 1.00 80.62 129 GLY A O 1
ATOM 1015 N N . PRO A 1 130 ? 15.958 6.122 -21.410 1.00 71.94 130 PRO A N 1
ATOM 1016 C CA . PRO A 1 130 ? 14.620 6.642 -21.651 1.00 71.94 130 PRO A CA 1
ATOM 1017 C C . PRO A 1 130 ? 14.685 7.900 -22.530 1.00 71.94 130 PRO A C 1
ATOM 1019 O O . PRO A 1 130 ? 15.064 8.975 -22.078 1.00 71.94 130 PRO A O 1
ATOM 1022 N N . GLY A 1 131 ? 14.312 7.763 -23.804 1.00 74.81 131 GLY A N 1
ATOM 1023 C CA . GLY A 1 131 ? 14.232 8.884 -24.745 1.00 74.81 131 GLY A CA 1
ATOM 1024 C C . GLY A 1 131 ? 15.436 9.072 -25.672 1.00 74.81 131 GLY A C 1
ATOM 1025 O O . GLY A 1 131 ? 15.366 9.955 -26.525 1.00 74.81 131 GLY A O 1
ATOM 1026 N N . GLY A 1 132 ? 16.486 8.248 -25.598 1.00 87.31 132 GLY A N 1
ATOM 1027 C CA . GLY A 1 132 ? 17.626 8.396 -26.505 1.00 87.31 132 GLY A CA 1
ATOM 1028 C C . GLY A 1 132 ? 18.708 7.323 -26.406 1.00 87.31 132 GLY A C 1
ATOM 1029 O O . GLY A 1 132 ? 18.612 6.389 -25.617 1.00 87.31 132 GLY A O 1
ATOM 1030 N N . GLU A 1 133 ? 19.734 7.467 -27.237 1.00 91.56 133 GLU A N 1
ATOM 1031 C CA . GLU A 1 133 ? 20.943 6.638 -27.251 1.00 91.56 133 GLU A CA 1
ATOM 1032 C C . GLU A 1 133 ? 22.163 7.479 -27.641 1.00 91.56 133 GLU A C 1
ATOM 1034 O O . GLU A 1 133 ? 22.034 8.486 -28.341 1.00 91.56 133 GLU A O 1
ATOM 1039 N N . LEU A 1 134 ? 23.342 7.054 -27.193 1.00 94.12 134 LEU A N 1
ATOM 1040 C CA . LEU A 1 134 ? 24.629 7.658 -27.528 1.00 94.12 134 LEU A CA 1
ATOM 1041 C C . LEU A 1 134 ? 25.662 6.553 -27.768 1.00 94.12 134 LEU A C 1
ATOM 1043 O O . LEU A 1 134 ? 25.760 5.625 -26.972 1.00 94.12 134 LEU A O 1
ATOM 1047 N N . ALA A 1 135 ? 26.443 6.646 -28.837 1.00 94.75 135 ALA A N 1
ATOM 1048 C CA . ALA A 1 135 ? 27.491 5.699 -29.190 1.00 94.75 135 ALA A CA 1
ATOM 1049 C C . ALA A 1 135 ? 28.786 6.435 -29.529 1.00 94.75 135 ALA A C 1
ATOM 1051 O O . ALA A 1 135 ? 28.785 7.339 -30.362 1.00 94.75 135 ALA A O 1
ATOM 1052 N N . GLY A 1 136 ? 29.888 6.022 -28.911 1.00 95.69 136 GLY A N 1
ATOM 1053 C CA . GLY A 1 136 ? 31.234 6.418 -29.314 1.00 95.69 136 GLY A CA 1
ATOM 1054 C C . GLY A 1 136 ? 31.875 5.244 -30.034 1.00 95.69 136 GLY A C 1
ATOM 1055 O O . GLY A 1 136 ? 31.912 4.153 -29.477 1.00 95.69 136 GLY A O 1
ATOM 1056 N N . THR A 1 137 ? 32.347 5.425 -31.263 1.00 95.06 137 THR A N 1
ATOM 1057 C CA . THR A 1 137 ? 32.868 4.310 -32.066 1.00 95.06 137 THR A CA 1
ATOM 1058 C C . THR A 1 137 ? 34.205 4.646 -32.705 1.00 95.06 137 THR A C 1
ATOM 1060 O O . THR A 1 137 ? 34.502 5.793 -33.030 1.00 95.06 137 THR A O 1
ATOM 1063 N N . VAL A 1 138 ? 35.039 3.625 -32.863 1.00 95.62 138 VAL A N 1
ATOM 1064 C CA . VAL A 1 138 ? 36.278 3.683 -33.632 1.00 95.62 138 VAL A CA 1
ATOM 1065 C C . VAL A 1 138 ? 35.977 3.136 -35.017 1.00 95.62 138 VAL A C 1
ATOM 1067 O O . VAL A 1 138 ? 35.575 1.982 -35.140 1.00 95.62 138 VAL A O 1
ATOM 1070 N N . TYR A 1 139 ? 36.181 3.954 -36.043 1.00 94.31 139 TYR A N 1
ATOM 1071 C CA . TYR A 1 139 ? 36.034 3.593 -37.449 1.00 94.31 139 TYR A CA 1
ATOM 1072 C C . TYR A 1 139 ? 37.380 3.191 -38.034 1.00 94.31 139 TYR A C 1
ATOM 1074 O O . TYR A 1 139 ? 38.355 3.927 -37.907 1.00 94.31 139 TYR A O 1
ATOM 1082 N N . TYR A 1 140 ? 37.420 2.062 -38.730 1.00 94.56 140 TYR A N 1
ATOM 1083 C CA . TYR A 1 140 ? 38.566 1.584 -39.485 1.00 94.56 140 TYR A CA 1
ATOM 1084 C C . TYR A 1 140 ? 38.207 1.444 -40.965 1.00 94.56 140 TYR A C 1
ATOM 1086 O O . TYR A 1 140 ? 37.255 0.746 -41.326 1.00 94.56 140 TYR A O 1
ATOM 1094 N N . TYR A 1 141 ? 38.999 2.106 -41.807 1.00 91.19 141 TYR A N 1
ATOM 1095 C CA . TYR A 1 141 ? 38.883 2.114 -43.261 1.00 91.19 141 TYR A CA 1
ATOM 1096 C C . TYR A 1 141 ? 39.989 1.229 -43.862 1.00 91.19 141 TYR A C 1
ATOM 1098 O O . TYR A 1 141 ? 41.091 1.735 -44.103 1.00 91.19 141 TYR A O 1
ATOM 1106 N N . PRO A 1 142 ? 39.749 -0.077 -44.089 1.00 89.94 142 PRO A N 1
ATOM 1107 C CA . PRO A 1 142 ? 40.758 -1.022 -44.575 1.00 89.94 142 PRO A CA 1
ATOM 1108 C C . PRO A 1 142 ? 41.423 -0.608 -45.894 1.00 89.94 142 PRO A C 1
ATOM 1110 O O . PRO A 1 142 ? 42.640 -0.725 -46.009 1.00 89.94 142 PRO A O 1
ATOM 1113 N N . ASP A 1 143 ? 40.664 -0.062 -46.849 1.00 85.44 143 ASP A N 1
ATOM 1114 C CA . ASP A 1 143 ? 41.164 0.259 -48.199 1.00 85.44 143 ASP A CA 1
ATOM 1115 C C . ASP A 1 143 ? 42.244 1.355 -48.206 1.00 85.44 143 ASP A C 1
ATOM 1117 O O . ASP A 1 143 ? 43.102 1.391 -49.085 1.00 85.44 143 ASP A O 1
ATOM 1121 N N . ILE A 1 144 ? 42.213 2.248 -47.213 1.00 85.75 144 ILE A N 1
ATOM 1122 C CA . ILE A 1 144 ? 43.152 3.373 -47.063 1.00 85.75 144 ILE A CA 1
ATOM 1123 C C . ILE A 1 144 ? 43.968 3.296 -45.767 1.00 85.75 144 ILE A C 1
ATOM 1125 O O . ILE A 1 144 ? 44.753 4.199 -45.491 1.00 85.75 144 ILE A O 1
ATOM 1129 N N . GLN A 1 145 ? 43.780 2.234 -44.977 1.00 90.06 145 GLN A N 1
ATOM 1130 C CA . GLN A 1 145 ? 44.449 1.978 -43.698 1.00 90.06 145 GLN A CA 1
ATOM 1131 C C . GLN A 1 145 ? 44.355 3.141 -42.693 1.00 90.06 145 GLN A C 1
ATOM 1133 O O . GLN A 1 145 ? 45.320 3.453 -41.997 1.00 90.06 145 GLN A O 1
ATOM 1138 N N . LYS A 1 146 ? 43.186 3.789 -42.598 1.00 89.69 146 LYS A N 1
ATOM 1139 C CA . LYS A 1 146 ? 42.962 4.924 -41.682 1.00 89.69 146 LYS A CA 1
ATOM 1140 C C . LYS A 1 146 ? 41.977 4.602 -40.571 1.00 89.69 146 LYS A C 1
ATOM 1142 O O . LYS A 1 146 ? 41.096 3.759 -40.730 1.00 89.69 146 LYS A O 1
ATOM 1147 N N . VAL A 1 147 ? 42.130 5.319 -39.460 1.00 90.94 147 VAL A N 1
ATOM 1148 C CA . VAL A 1 147 ? 41.268 5.235 -38.280 1.00 90.94 147 VAL A CA 1
ATOM 1149 C C . VAL A 1 147 ? 40.635 6.597 -38.005 1.00 90.94 147 VAL A C 1
ATOM 1151 O O . VAL A 1 147 ? 41.291 7.631 -38.135 1.00 90.94 147 VAL A O 1
ATOM 1154 N N . ALA A 1 148 ? 39.370 6.592 -37.598 1.00 92.12 148 ALA A N 1
ATOM 1155 C CA . ALA A 1 148 ? 38.658 7.768 -37.120 1.00 92.12 148 ALA A CA 1
ATOM 1156 C C . ALA A 1 148 ? 37.903 7.464 -35.820 1.00 92.12 148 ALA A C 1
ATOM 1158 O O . ALA A 1 148 ? 37.601 6.311 -35.517 1.00 92.12 148 ALA A O 1
ATOM 1159 N N . LEU A 1 149 ? 37.603 8.507 -35.047 1.00 93.44 149 LEU A N 1
ATOM 1160 C CA . LEU A 1 149 ? 36.700 8.420 -33.900 1.00 93.44 149 LEU A CA 1
ATOM 1161 C C . LEU A 1 149 ? 35.381 9.074 -34.272 1.00 93.44 149 LEU A C 1
ATOM 1163 O O . LEU A 1 149 ? 35.382 10.205 -34.752 1.00 93.44 149 LEU A O 1
ATOM 1167 N N . GLY A 1 150 ? 34.278 8.386 -34.018 1.00 92.88 150 GLY A N 1
ATOM 1168 C CA . GLY A 1 150 ? 32.939 8.899 -34.228 1.00 92.88 150 GLY A CA 1
ATOM 1169 C C . GLY A 1 150 ? 32.119 8.960 -32.948 1.00 92.88 150 GLY A C 1
ATOM 1170 O O . GLY A 1 150 ? 32.358 8.234 -31.981 1.00 92.88 150 GLY A O 1
ATOM 1171 N N . LEU A 1 151 ? 31.133 9.847 -32.970 1.00 94.00 151 LEU A N 1
ATOM 1172 C CA . LEU A 1 151 ? 30.128 10.027 -31.938 1.00 94.00 151 LEU A CA 1
ATOM 1173 C C . LEU A 1 151 ? 28.758 10.091 -32.610 1.00 94.00 151 LEU A C 1
ATOM 1175 O O . LEU A 1 151 ? 28.546 10.899 -33.512 1.00 94.00 151 LEU A O 1
ATOM 1179 N N . HIS A 1 152 ? 27.821 9.268 -32.155 1.00 93.00 152 HIS A N 1
ATOM 1180 C CA . HIS A 1 152 ? 26.484 9.136 -32.728 1.00 93.00 152 HIS A CA 1
ATOM 1181 C C . HIS A 1 152 ? 25.461 9.227 -31.615 1.00 93.00 152 HIS A C 1
ATOM 1183 O O . HIS A 1 152 ? 25.608 8.568 -30.593 1.00 93.00 152 HIS A O 1
ATOM 1189 N N . GLY A 1 153 ? 24.415 10.013 -31.803 1.00 94.25 153 GLY A N 1
ATOM 1190 C CA . GLY A 1 153 ? 23.358 10.163 -30.824 1.00 94.25 153 GLY A CA 1
ATOM 1191 C C . GLY A 1 153 ? 21.986 10.147 -31.465 1.00 94.25 153 GLY A C 1
ATOM 1192 O O . GLY A 1 153 ? 21.804 10.529 -32.623 1.00 94.25 153 GLY A O 1
ATOM 1193 N N . LYS A 1 154 ? 21.003 9.722 -30.681 1.00 92.81 154 LYS A N 1
ATOM 1194 C CA . LYS A 1 154 ? 19.591 9.876 -30.999 1.00 92.81 154 LYS A CA 1
ATOM 1195 C C . LYS A 1 154 ? 18.855 10.391 -29.774 1.00 92.81 154 LYS A C 1
ATOM 1197 O O . LYS A 1 154 ? 18.979 9.827 -28.693 1.00 92.81 154 LYS A O 1
ATOM 1202 N N . ALA A 1 155 ? 18.056 11.432 -29.959 1.00 92.62 155 ALA A N 1
ATOM 1203 C CA . ALA A 1 155 ? 17.191 12.015 -28.943 1.00 92.62 155 ALA A CA 1
ATOM 1204 C C . ALA A 1 155 ? 15.759 12.070 -29.490 1.00 92.62 155 ALA A C 1
ATOM 1206 O O . ALA A 1 155 ? 15.444 12.842 -30.396 1.00 92.62 155 ALA A O 1
ATOM 1207 N N . GLY A 1 156 ? 14.885 11.202 -28.980 1.00 87.06 156 GLY A N 1
ATOM 1208 C CA . GLY A 1 156 ? 13.533 11.019 -29.498 1.00 87.06 156 GLY A CA 1
ATOM 1209 C C . GLY A 1 156 ? 13.541 10.599 -30.970 1.00 87.06 156 GLY A C 1
ATOM 1210 O O . GLY A 1 156 ? 13.960 9.488 -31.306 1.00 87.06 156 GLY A O 1
ATOM 1211 N N . ILE A 1 157 ? 13.064 11.490 -31.841 1.00 88.75 157 ILE A N 1
ATOM 1212 C CA . ILE A 1 157 ? 13.081 11.299 -33.297 1.00 88.75 157 ILE A CA 1
ATOM 1213 C C . ILE A 1 157 ? 14.346 11.853 -33.958 1.00 88.75 157 ILE A C 1
ATOM 1215 O O . ILE A 1 157 ? 14.573 11.550 -35.118 1.00 88.75 157 ILE A O 1
ATOM 1219 N N . PHE A 1 158 ? 15.171 12.645 -33.280 1.00 94.12 158 PHE A N 1
ATOM 1220 C CA . PHE A 1 158 ? 16.352 13.265 -33.884 1.00 94.12 158 PHE A CA 1
ATOM 1221 C C . PHE A 1 158 ? 17.555 12.333 -33.807 1.00 94.12 158 PHE A C 1
ATOM 1223 O O . PHE A 1 158 ? 17.786 11.728 -32.767 1.00 94.12 158 PHE A O 1
ATOM 1230 N N . ILE A 1 159 ? 18.330 12.247 -34.884 1.00 93.94 159 ILE A N 1
ATOM 1231 C CA . ILE A 1 159 ? 19.628 11.571 -34.951 1.00 93.94 159 ILE A CA 1
ATOM 1232 C C . ILE A 1 159 ? 20.680 12.629 -35.279 1.00 93.94 159 ILE A C 1
ATOM 1234 O O . ILE A 1 159 ? 20.424 13.526 -36.080 1.00 93.94 159 ILE A O 1
ATOM 1238 N N . PHE A 1 160 ? 21.860 12.522 -34.686 1.00 94.88 160 PHE A N 1
ATOM 1239 C CA . PHE A 1 160 ? 22.991 13.407 -34.935 1.00 94.88 160 PHE A CA 1
ATOM 1240 C C . PHE A 1 160 ? 24.303 12.645 -34.771 1.00 94.88 160 PHE A C 1
ATOM 1242 O O . PHE A 1 160 ? 24.355 11.626 -34.082 1.00 94.88 160 PHE A O 1
ATOM 1249 N N . GLY A 1 161 ? 25.374 13.128 -35.386 1.00 93.69 161 GLY A N 1
ATOM 1250 C CA . GLY A 1 161 ? 26.687 12.563 -35.132 1.00 93.69 161 GLY A CA 1
ATOM 1251 C C . GLY A 1 161 ? 27.767 12.960 -36.118 1.00 93.69 161 GLY A C 1
ATOM 1252 O O . GLY A 1 161 ? 27.583 13.799 -36.998 1.00 93.69 161 GLY A O 1
ATOM 1253 N N . SER A 1 162 ? 28.908 12.316 -35.934 1.00 92.88 162 SER A N 1
ATOM 1254 C CA . SER A 1 162 ? 30.098 12.386 -36.767 1.00 92.88 162 SER A CA 1
ATOM 1255 C C . SER A 1 162 ? 30.755 11.011 -36.754 1.00 92.88 162 SER A C 1
ATOM 1257 O O . SER A 1 162 ? 30.828 10.374 -35.710 1.00 92.88 162 SER A O 1
ATOM 1259 N N . ASP A 1 163 ? 31.218 10.535 -37.898 1.00 88.44 163 ASP A N 1
ATOM 1260 C CA . ASP A 1 163 ? 32.064 9.341 -38.056 1.00 88.44 163 ASP A CA 1
ATOM 1261 C C . ASP A 1 163 ? 33.567 9.690 -38.089 1.00 88.44 163 ASP A C 1
ATOM 1263 O O . ASP A 1 163 ? 34.412 8.803 -37.970 1.00 88.44 163 ASP A O 1
ATOM 1267 N N . ASN A 1 164 ? 33.914 10.979 -38.196 1.00 90.94 164 ASN A N 1
ATOM 1268 C CA . ASN A 1 164 ? 35.284 11.479 -38.114 1.00 90.94 164 ASN A CA 1
ATOM 1269 C C . ASN A 1 164 ? 35.381 12.784 -37.313 1.00 90.94 164 ASN A C 1
ATOM 1271 O O . ASN A 1 164 ? 35.628 13.866 -37.850 1.00 90.94 164 ASN A O 1
ATOM 1275 N N . LEU A 1 165 ? 35.238 12.654 -35.998 1.00 87.62 165 LEU A N 1
ATOM 1276 C CA . LEU A 1 165 ? 35.397 13.736 -35.036 1.00 87.62 165 LEU A CA 1
ATOM 1277 C C . LEU A 1 165 ? 36.852 14.228 -34.972 1.00 87.62 165 LEU A C 1
ATOM 1279 O O . LEU A 1 165 ? 37.093 15.416 -34.780 1.00 87.62 165 LEU A O 1
ATOM 1283 N N . LEU A 1 166 ? 37.830 13.336 -35.182 1.00 83.19 166 LEU A N 1
ATOM 1284 C CA . LEU A 1 166 ? 39.251 13.703 -35.214 1.00 83.19 166 LEU A CA 1
ATOM 1285 C C . LEU A 1 166 ? 39.557 14.712 -36.327 1.00 83.19 166 LEU A C 1
ATOM 1287 O O . LEU A 1 166 ? 40.251 15.686 -36.059 1.00 83.19 166 LEU A O 1
ATOM 1291 N N . GLY A 1 167 ? 38.970 14.533 -37.516 1.00 82.06 167 GLY A N 1
ATOM 1292 C CA . GLY A 1 167 ? 39.110 15.457 -38.649 1.00 82.06 167 GLY A CA 1
ATOM 1293 C C . GLY A 1 167 ? 38.598 16.880 -38.388 1.00 82.06 167 GLY A C 1
ATOM 1294 O O . GLY A 1 167 ? 38.915 17.791 -39.147 1.00 82.06 167 GLY A O 1
ATOM 1295 N N . ILE A 1 168 ? 37.806 17.090 -37.327 1.00 81.69 168 ILE A N 1
ATOM 1296 C CA . ILE A 1 168 ? 37.323 18.416 -36.902 1.00 81.69 168 ILE A CA 1
ATOM 1297 C C . ILE A 1 168 ? 38.380 19.142 -36.055 1.00 81.69 168 ILE A C 1
ATOM 1299 O O . ILE A 1 168 ? 38.479 20.366 -36.111 1.00 81.69 168 ILE A O 1
ATOM 1303 N N . PHE A 1 169 ? 39.171 18.398 -35.277 1.00 80.12 169 PHE A N 1
ATOM 1304 C CA . PHE A 1 169 ? 40.146 18.948 -34.328 1.00 80.12 169 PHE A CA 1
ATOM 1305 C C . PHE A 1 169 ? 41.607 18.815 -34.793 1.00 80.12 169 PHE A C 1
ATOM 1307 O O . PHE A 1 169 ? 42.500 19.362 -34.148 1.00 80.12 169 PHE A O 1
ATOM 1314 N N . GLY A 1 170 ? 41.866 18.118 -35.903 1.00 78.12 170 GLY A N 1
ATOM 1315 C CA . GLY A 1 170 ? 43.193 17.976 -36.502 1.00 78.12 170 GLY A CA 1
ATOM 1316 C C . GLY A 1 170 ? 43.175 17.188 -37.815 1.00 78.12 170 GLY A C 1
ATOM 1317 O O . GLY A 1 170 ? 42.207 16.505 -38.134 1.00 78.12 170 GLY A O 1
ATOM 1318 N N . ASP A 1 171 ? 44.258 17.272 -38.588 1.00 78.25 171 ASP A N 1
ATOM 1319 C CA . ASP A 1 171 ? 44.383 16.532 -39.847 1.00 78.25 171 ASP A CA 1
ATOM 1320 C C . ASP A 1 171 ? 44.799 15.073 -39.584 1.00 78.25 171 ASP A C 1
ATOM 1322 O O . ASP A 1 171 ? 45.942 14.787 -39.227 1.00 78.25 171 ASP A O 1
ATOM 1326 N N . ASN A 1 172 ? 43.861 14.136 -39.751 1.00 77.19 172 ASN A N 1
ATOM 1327 C CA . ASN A 1 172 ? 44.117 12.689 -39.774 1.00 77.19 172 ASN A CA 1
ATOM 1328 C C . ASN A 1 172 ? 44.084 12.115 -41.206 1.00 77.19 172 ASN A C 1
ATOM 1330 O O . ASN A 1 172 ? 44.012 10.899 -41.413 1.00 77.19 172 ASN A O 1
ATOM 1334 N N . GLY A 1 173 ? 44.102 12.991 -42.214 1.00 81.19 173 GLY A N 1
ATOM 1335 C CA . GLY A 1 173 ? 43.987 12.663 -43.625 1.00 81.19 173 GLY A CA 1
ATOM 1336 C C . GLY A 1 173 ? 42.622 12.090 -44.029 1.00 81.19 173 GLY A C 1
ATOM 1337 O O . GLY A 1 173 ? 42.522 11.476 -45.095 1.00 81.19 173 GLY A O 1
ATOM 1338 N N . LEU A 1 174 ? 41.596 12.238 -43.191 1.00 83.81 174 LEU A N 1
ATOM 1339 C CA . LEU A 1 174 ? 40.199 11.977 -43.524 1.00 83.81 174 LEU A CA 1
ATOM 1340 C C . LEU A 1 174 ? 39.423 13.299 -43.438 1.00 83.81 174 LEU A C 1
ATOM 1342 O O . LEU A 1 174 ? 39.675 14.086 -42.526 1.00 83.81 174 LEU A O 1
ATOM 1346 N N . PRO A 1 175 ? 38.474 13.564 -44.351 1.00 83.25 175 PRO A N 1
ATOM 1347 C CA . PRO A 1 175 ? 37.685 14.788 -44.292 1.00 83.25 175 PRO A CA 1
ATOM 1348 C C . PRO A 1 175 ? 36.820 14.821 -43.019 1.00 83.25 175 PRO A C 1
ATOM 1350 O O . PRO A 1 175 ? 36.326 13.769 -42.593 1.00 83.25 175 PRO A O 1
ATOM 1353 N N . PRO A 1 176 ? 36.607 15.999 -42.403 1.00 85.50 176 PRO A N 1
ATOM 1354 C CA . PRO A 1 176 ? 35.628 16.142 -41.333 1.00 85.50 176 PRO A CA 1
ATOM 1355 C C . PRO A 1 176 ? 34.229 15.845 -41.877 1.00 85.50 176 PRO A C 1
ATOM 1357 O O . PRO A 1 176 ? 33.869 16.290 -42.968 1.00 85.50 176 PRO A O 1
ATOM 1360 N N . HIS A 1 177 ? 33.429 15.108 -41.112 1.00 86.44 177 HIS A N 1
ATOM 1361 C CA . HIS A 1 177 ? 32.085 14.727 -41.529 1.00 86.44 177 HIS A CA 1
ATOM 1362 C C . HIS A 1 177 ? 31.121 14.787 -40.345 1.00 86.44 177 HIS A C 1
ATOM 1364 O O . HIS A 1 177 ? 31.417 14.307 -39.252 1.00 86.44 177 HIS A O 1
ATOM 1370 N N . VAL A 1 178 ? 29.978 15.436 -40.555 1.00 91.12 178 VAL A N 1
ATOM 1371 C CA . VAL A 1 178 ? 28.914 15.627 -39.565 1.00 91.12 178 VAL A CA 1
ATOM 1372 C C . VAL A 1 178 ? 27.578 15.377 -40.240 1.00 91.12 178 VAL A C 1
ATOM 1374 O O . VAL A 1 178 ? 27.395 15.713 -41.410 1.00 91.12 178 VAL A O 1
ATOM 1377 N N . TYR A 1 179 ? 26.636 14.795 -39.510 1.00 90.94 179 TYR A N 1
ATOM 1378 C CA . TYR A 1 179 ? 25.326 14.473 -40.048 1.00 90.94 179 TYR A CA 1
ATOM 1379 C C . TYR A 1 179 ? 24.226 14.634 -38.995 1.00 90.94 179 TYR A C 1
ATOM 1381 O O . TYR A 1 179 ? 24.454 14.535 -37.787 1.00 90.94 179 TYR A O 1
ATOM 1389 N N . ALA A 1 180 ? 23.005 14.859 -39.475 1.00 95.44 180 ALA A N 1
ATOM 1390 C CA . ALA A 1 180 ? 21.787 14.888 -38.677 1.00 95.44 180 ALA A CA 1
ATOM 1391 C C . ALA A 1 180 ? 20.626 14.280 -39.475 1.00 95.44 180 ALA A C 1
ATOM 1393 O O . ALA A 1 180 ? 20.637 14.295 -40.706 1.00 95.44 180 ALA A O 1
ATOM 1394 N N . GLY A 1 181 ? 19.627 13.733 -38.787 1.00 93.06 181 GLY A N 1
ATOM 1395 C CA . GLY A 1 181 ? 18.491 13.072 -39.424 1.00 93.06 181 GLY A CA 1
ATOM 1396 C C . GLY A 1 181 ? 17.294 12.876 -38.499 1.00 93.06 181 GLY A C 1
ATOM 1397 O O . GLY A 1 181 ? 17.333 13.224 -37.320 1.00 93.06 181 GLY A O 1
ATOM 1398 N N . LEU A 1 182 ? 16.223 12.299 -39.048 1.00 92.56 182 LEU A N 1
ATOM 1399 C CA . LEU A 1 182 ? 14.998 11.969 -38.320 1.00 92.56 182 LEU A CA 1
ATOM 1400 C C . LEU A 1 182 ? 14.713 10.464 -38.387 1.00 92.56 182 LEU A C 1
ATOM 1402 O O . LEU A 1 182 ? 14.805 9.838 -39.438 1.00 92.56 182 LEU A O 1
ATOM 1406 N N . SER A 1 183 ? 14.330 9.888 -37.253 1.00 87.19 183 SER A N 1
ATOM 1407 C CA . SER A 1 183 ? 13.919 8.500 -37.072 1.00 87.19 183 SER A CA 1
ATOM 1408 C C . SER A 1 183 ? 12.406 8.463 -36.891 1.00 87.19 183 SER A C 1
ATOM 1410 O O . SER A 1 183 ? 11.900 8.759 -35.808 1.00 87.19 183 SER A O 1
ATOM 1412 N N . LEU A 1 184 ? 11.685 8.110 -37.955 1.00 85.69 184 LEU A N 1
ATOM 1413 C CA . LEU A 1 184 ? 10.227 7.993 -37.949 1.00 85.69 184 LEU A CA 1
ATOM 1414 C C . LEU A 1 184 ? 9.832 6.515 -37.810 1.00 85.69 184 LEU A C 1
ATOM 1416 O O . LEU A 1 184 ? 9.948 5.760 -38.777 1.00 85.69 184 LEU A O 1
ATOM 1420 N N . PRO A 1 185 ? 9.406 6.058 -36.620 1.00 76.56 185 PRO A N 1
ATOM 1421 C CA . PRO A 1 185 ? 8.988 4.677 -36.447 1.00 76.56 185 PRO A CA 1
ATOM 1422 C C . PRO A 1 185 ? 7.602 4.453 -37.064 1.00 76.56 185 PRO A C 1
ATOM 1424 O O . PRO A 1 185 ? 6.625 5.091 -36.675 1.00 76.56 185 PRO A O 1
ATOM 1427 N N . PHE A 1 186 ? 7.488 3.491 -37.978 1.00 78.38 186 PHE A N 1
ATOM 1428 C CA . PHE A 1 186 ? 6.194 3.053 -38.498 1.00 78.38 186 PHE A CA 1
ATOM 1429 C C . PHE A 1 186 ? 5.569 2.008 -37.561 1.00 78.38 186 PHE A C 1
ATOM 1431 O O . PHE A 1 186 ? 6.200 1.010 -37.222 1.00 78.38 186 PHE A O 1
ATOM 1438 N N . ASN A 1 187 ? 4.320 2.240 -37.141 1.00 75.00 187 ASN A N 1
ATOM 1439 C CA . ASN A 1 187 ? 3.515 1.334 -36.305 1.00 75.00 187 ASN A CA 1
ATOM 1440 C C . ASN A 1 187 ? 4.120 0.966 -34.925 1.00 75.00 187 ASN A C 1
ATOM 1442 O O . ASN A 1 187 ? 3.807 -0.087 -34.368 1.00 75.00 187 ASN A O 1
ATOM 1446 N N . ALA A 1 188 ? 4.953 1.828 -34.331 1.00 66.12 188 ALA A N 1
ATOM 1447 C CA . ALA A 1 188 ? 5.425 1.629 -32.960 1.00 66.12 188 ALA A CA 1
ATOM 1448 C C . ALA A 1 188 ? 4.308 1.939 -31.950 1.00 66.12 188 ALA A C 1
ATOM 1450 O O . ALA A 1 188 ? 3.977 3.099 -31.711 1.00 66.12 188 ALA A O 1
ATOM 1451 N N . ARG A 1 189 ? 3.726 0.901 -31.341 1.00 65.69 189 ARG A N 1
ATOM 1452 C CA . ARG A 1 189 ? 2.723 1.035 -30.274 1.00 65.69 189 ARG A CA 1
ATOM 1453 C C . ARG A 1 189 ? 3.386 0.817 -28.918 1.00 65.69 189 ARG A C 1
ATOM 1455 O O . ARG A 1 189 ? 4.044 -0.201 -28.717 1.00 65.69 189 ARG A O 1
ATOM 1462 N N . ARG A 1 190 ? 3.207 1.756 -27.985 1.00 68.19 190 ARG A N 1
ATOM 1463 C CA . ARG A 1 190 ? 3.522 1.512 -26.570 1.00 68.19 190 ARG A CA 1
ATOM 1464 C C . ARG A 1 190 ? 2.399 0.669 -25.947 1.00 68.19 190 ARG A C 1
ATOM 1466 O O . ARG A 1 190 ? 1.244 0.867 -26.333 1.00 68.19 190 ARG A O 1
ATOM 1473 N N . PRO A 1 191 ? 2.706 -0.258 -25.023 1.00 79.69 191 PRO A N 1
ATOM 1474 C CA . PRO A 1 191 ? 1.684 -0.864 -24.175 1.00 79.69 191 PRO A CA 1
ATOM 1475 C C . PRO A 1 191 ? 0.882 0.228 -23.459 1.00 79.69 191 PRO A C 1
ATOM 1477 O O . PRO A 1 191 ? 1.446 1.269 -23.117 1.00 79.69 191 PRO A O 1
ATOM 1480 N N . LYS A 1 192 ? -0.424 0.008 -23.287 1.00 85.69 192 LYS A N 1
ATOM 1481 C CA . LYS A 1 192 ? -1.251 0.881 -22.449 1.00 85.69 192 LYS A CA 1
ATOM 1482 C C . LYS A 1 192 ? -0.877 0.664 -20.982 1.00 85.69 192 LYS A C 1
ATOM 1484 O O . LYS A 1 192 ? -0.556 -0.464 -20.608 1.00 85.69 192 LYS A O 1
ATOM 1489 N N . ASP A 1 193 ? -0.871 1.762 -20.250 1.00 87.62 193 ASP A N 1
ATOM 1490 C CA . ASP A 1 193 ? -0.509 1.901 -18.842 1.00 87.62 193 ASP A CA 1
ATOM 1491 C C . ASP A 1 193 ? -1.320 3.118 -18.358 1.00 87.62 193 ASP A C 1
ATOM 1493 O O . ASP A 1 193 ? -1.014 4.266 -18.717 1.00 87.62 193 ASP A O 1
ATOM 1497 N N . ARG A 1 194 ? -2.493 2.843 -17.781 1.00 92.38 194 ARG A N 1
ATOM 1498 C CA . ARG A 1 194 ? -3.556 3.823 -17.511 1.00 92.38 194 ARG A CA 1
ATOM 1499 C C . ARG A 1 194 ? -3.255 4.664 -16.277 1.00 92.38 194 ARG A C 1
ATOM 1501 O O . ARG A 1 194 ? -3.428 5.885 -16.327 1.00 92.38 194 ARG A O 1
ATOM 1508 N N . ASP A 1 195 ? -2.827 4.016 -15.211 1.00 91.06 195 ASP A N 1
ATOM 1509 C CA . ASP A 1 195 ? -2.504 4.586 -13.906 1.00 91.06 195 ASP A CA 1
ATOM 1510 C C . ASP A 1 195 ? -1.034 5.049 -13.808 1.00 91.06 195 ASP A C 1
ATOM 1512 O O . ASP A 1 195 ? -0.699 5.866 -12.950 1.00 91.06 195 ASP A O 1
ATOM 1516 N N . LYS A 1 196 ? -0.198 4.683 -14.791 1.00 90.19 196 LYS A N 1
ATOM 1517 C CA . LYS A 1 196 ? 1.187 5.152 -14.981 1.00 90.19 196 LYS A CA 1
ATOM 1518 C C . LYS A 1 196 ? 2.152 4.622 -13.927 1.00 90.19 196 LYS A C 1
ATOM 1520 O O . LYS A 1 196 ? 3.170 5.269 -13.645 1.00 90.19 196 LYS A O 1
ATOM 1525 N N . ASP A 1 197 ? 1.875 3.444 -13.393 1.00 85.12 197 ASP A N 1
ATOM 1526 C CA . ASP A 1 197 ? 2.708 2.759 -12.406 1.00 85.12 197 ASP A CA 1
ATOM 1527 C C . ASP A 1 197 ? 3.880 1.972 -13.047 1.00 85.12 197 ASP A C 1
ATOM 1529 O O . ASP A 1 197 ? 4.760 1.442 -12.362 1.00 85.12 197 ASP A O 1
ATOM 1533 N N . ARG A 1 198 ? 3.970 1.997 -14.390 1.00 83.50 198 ARG A N 1
ATOM 1534 C CA . ARG A 1 198 ? 4.957 1.297 -15.241 1.00 83.50 198 ARG A CA 1
ATOM 1535 C C . ARG A 1 198 ? 4.696 -0.203 -15.389 1.00 83.50 198 ARG A C 1
ATOM 1537 O O . ARG A 1 198 ? 5.533 -0.913 -15.976 1.00 83.50 198 ARG A O 1
ATOM 1544 N N . VAL A 1 199 ? 3.553 -0.683 -14.925 1.00 84.00 199 VAL A N 1
ATOM 1545 C CA . VAL A 1 199 ? 2.964 -1.980 -15.229 1.00 84.00 199 VAL A CA 1
ATOM 1546 C C . VAL A 1 199 ? 1.930 -1.755 -16.334 1.00 84.00 199 VAL A C 1
ATOM 1548 O O . VAL A 1 199 ? 1.168 -0.807 -16.361 1.00 84.00 199 VAL A O 1
ATOM 1551 N N . SER A 1 200 ? 1.962 -2.580 -17.379 1.00 86.19 200 SER A N 1
ATOM 1552 C CA . SER A 1 200 ? 0.977 -2.421 -18.458 1.00 86.19 200 SER A CA 1
ATOM 1553 C C . SER A 1 200 ? -0.397 -2.888 -17.986 1.00 86.19 200 SER A C 1
ATOM 1555 O O . SER A 1 200 ? -0.433 -3.966 -17.397 1.00 86.19 200 SER A O 1
ATOM 1557 N N . ASP A 1 201 ? -1.493 -2.266 -18.439 1.00 86.88 201 ASP A N 1
ATOM 1558 C CA . ASP A 1 201 ? -2.888 -2.650 -18.124 1.00 86.88 201 ASP A CA 1
ATOM 1559 C C . ASP A 1 201 ? -3.170 -4.164 -18.251 1.00 86.88 201 ASP A C 1
ATOM 1561 O O . ASP A 1 201 ? -4.063 -4.714 -17.622 1.00 86.88 201 ASP A O 1
ATOM 1565 N N . LYS A 1 202 ? -2.448 -4.864 -19.139 1.00 88.12 202 LYS A N 1
ATOM 1566 C CA . LYS A 1 202 ? -2.599 -6.312 -19.369 1.00 88.12 202 LYS A CA 1
ATOM 1567 C C . LYS A 1 202 ? -2.036 -7.179 -18.230 1.00 88.12 202 LYS A C 1
ATOM 1569 O O . LYS A 1 202 ? -2.432 -8.333 -18.091 1.00 88.12 202 LYS A O 1
ATOM 1574 N N . LEU A 1 203 ? -1.022 -6.680 -17.537 1.00 84.56 203 LEU A N 1
ATOM 1575 C CA . LEU A 1 203 ? -0.284 -7.370 -16.476 1.00 84.56 203 LEU A CA 1
ATOM 1576 C C . LEU A 1 203 ? -0.565 -6.773 -15.099 1.00 84.56 203 LEU A C 1
ATOM 1578 O O . LEU A 1 203 ? -0.184 -7.385 -14.105 1.00 84.56 203 LEU A O 1
ATOM 1582 N N . ASP A 1 204 ? -1.181 -5.600 -15.081 1.00 91.31 204 ASP A N 1
ATOM 1583 C CA . ASP A 1 204 ? -1.579 -4.896 -13.886 1.00 91.31 204 ASP A CA 1
ATOM 1584 C C . ASP A 1 204 ? -2.834 -5.539 -13.281 1.00 91.31 204 ASP A C 1
ATOM 1586 O O . ASP A 1 204 ? -3.827 -5.791 -13.972 1.00 91.31 204 ASP A O 1
ATOM 1590 N N . ARG A 1 205 ? -2.753 -5.867 -11.994 1.00 92.31 205 ARG A N 1
ATOM 1591 C CA . ARG A 1 205 ? -3.864 -6.389 -11.195 1.00 92.31 205 ARG A CA 1
ATOM 1592 C C . ARG A 1 205 ? -4.790 -5.274 -10.714 1.00 92.31 205 ARG A C 1
ATOM 1594 O O . ARG A 1 205 ? -5.959 -5.557 -10.460 1.00 92.31 205 ARG A O 1
ATOM 1601 N N . CYS A 1 206 ? -4.296 -4.040 -10.660 1.00 93.12 206 CYS A N 1
ATOM 1602 C CA . CYS A 1 206 ? -5.004 -2.847 -10.227 1.00 93.12 206 CYS A CA 1
ATOM 1603 C C . CYS A 1 206 ? -4.928 -1.716 -11.283 1.00 93.12 206 CYS A C 1
ATOM 1605 O O . CYS A 1 206 ? -4.489 -0.623 -10.957 1.00 93.12 206 CYS A O 1
ATOM 1607 N N . PRO A 1 207 ? -5.479 -1.891 -12.510 1.00 92.50 207 PRO A N 1
ATOM 1608 C CA . PRO A 1 207 ? -5.247 -0.997 -13.665 1.00 92.50 207 PRO A CA 1
ATOM 1609 C C . PRO A 1 207 ? -5.650 0.477 -13.519 1.00 92.50 207 PRO A C 1
ATOM 1611 O O . PRO A 1 207 ? -5.453 1.264 -14.446 1.00 92.50 207 PRO A O 1
ATOM 1614 N N . ASP A 1 208 ? -6.345 0.827 -12.441 1.00 94.81 208 ASP A N 1
ATOM 1615 C CA . ASP A 1 208 ? -6.866 2.166 -12.175 1.00 94.81 208 ASP A CA 1
ATOM 1616 C C . ASP A 1 208 ? -6.166 2.843 -10.981 1.00 94.81 208 ASP A C 1
ATOM 1618 O O . ASP A 1 208 ? -6.402 4.031 -10.747 1.00 94.81 208 ASP A O 1
ATOM 1622 N N . VAL A 1 209 ? -5.326 2.122 -10.225 1.00 93.94 209 VAL A N 1
ATOM 1623 C CA . VAL A 1 209 ? -4.706 2.605 -8.986 1.00 93.94 209 VAL A CA 1
ATOM 1624 C C . VAL A 1 209 ? -3.210 2.299 -9.006 1.00 93.94 209 VAL A C 1
ATOM 1626 O O . VAL A 1 209 ? -2.859 1.126 -8.944 1.00 93.94 209 VAL A O 1
ATOM 1629 N N . PRO A 1 210 ? -2.343 3.331 -8.974 1.00 91.25 210 PRO A N 1
ATOM 1630 C CA . PRO A 1 210 ? -0.907 3.124 -9.039 1.00 91.25 210 PRO A CA 1
ATOM 1631 C C . PRO A 1 210 ? -0.397 2.245 -7.907 1.00 91.25 210 PRO A C 1
ATOM 1633 O O . PRO A 1 210 ? -0.623 2.556 -6.735 1.00 91.25 210 PRO A O 1
ATOM 1636 N N . GLY A 1 211 ? 0.367 1.215 -8.253 1.00 90.62 211 GLY A N 1
ATOM 1637 C CA . GLY A 1 211 ? 0.951 0.325 -7.266 1.00 90.62 211 GLY A CA 1
ATOM 1638 C C . GLY A 1 211 ? 2.405 -0.028 -7.510 1.00 90.62 211 GLY A C 1
ATOM 1639 O O . GLY A 1 211 ? 3.155 0.638 -8.231 1.00 90.62 211 GLY A O 1
ATOM 1640 N N . VAL A 1 212 ? 2.839 -1.085 -6.826 1.00 86.94 212 VAL A N 1
ATOM 1641 C CA . VAL A 1 212 ? 4.218 -1.563 -6.895 1.00 86.94 212 VAL A CA 1
ATOM 1642 C C . VAL A 1 212 ? 4.312 -2.849 -7.701 1.00 86.94 212 VAL A C 1
ATOM 1644 O O . VAL A 1 212 ? 3.461 -3.740 -7.666 1.00 86.94 212 VAL A O 1
ATOM 1647 N N . LEU A 1 213 ? 5.439 -3.003 -8.398 1.00 84.38 213 LEU A N 1
ATOM 1648 C CA . LEU A 1 213 ? 5.702 -4.184 -9.218 1.00 84.38 213 LEU A CA 1
ATOM 1649 C C . LEU A 1 213 ? 5.675 -5.493 -8.404 1.00 84.38 213 LEU A C 1
ATOM 1651 O O . LEU A 1 213 ? 5.350 -6.545 -8.955 1.00 84.38 213 LEU A O 1
ATOM 1655 N N . ALA A 1 214 ? 6.012 -5.438 -7.108 1.00 84.88 214 ALA A N 1
ATOM 1656 C CA . ALA A 1 214 ? 6.011 -6.597 -6.213 1.00 84.88 214 ALA A CA 1
ATOM 1657 C C . ALA A 1 214 ? 4.628 -7.263 -6.107 1.00 84.88 214 ALA A C 1
ATOM 1659 O O . ALA A 1 214 ? 4.564 -8.495 -6.042 1.00 84.88 214 ALA A O 1
ATOM 1660 N N . PHE A 1 215 ? 3.562 -6.461 -6.198 1.00 88.75 215 PHE A N 1
ATOM 1661 C CA . PHE A 1 215 ? 2.162 -6.884 -6.118 1.00 88.75 215 PHE A CA 1
ATOM 1662 C C . PHE A 1 215 ? 1.441 -6.809 -7.466 1.00 88.75 215 PHE A C 1
ATOM 1664 O O . PHE A 1 215 ? 0.218 -6.836 -7.537 1.00 88.75 215 PHE A O 1
ATOM 1671 N N . GLY A 1 216 ? 2.201 -6.772 -8.566 1.00 88.31 216 GLY A N 1
ATOM 1672 C CA . GLY A 1 216 ? 1.634 -6.763 -9.910 1.00 88.31 216 GLY A CA 1
ATOM 1673 C C . GLY A 1 216 ? 0.849 -5.493 -10.228 1.00 88.31 216 GLY A C 1
ATOM 1674 O O . GLY A 1 216 ? -0.151 -5.607 -10.920 1.00 88.31 216 GLY A O 1
ATOM 1675 N N . GLY A 1 217 ? 1.302 -4.342 -9.728 1.00 90.44 217 GLY A N 1
ATOM 1676 C CA . GLY A 1 217 ? 0.684 -3.033 -9.965 1.00 90.44 217 GLY A CA 1
ATOM 1677 C C . GLY A 1 217 ? -0.364 -2.627 -8.930 1.00 90.44 217 GLY A C 1
ATOM 1678 O O . GLY A 1 217 ? -0.930 -1.552 -9.012 1.00 90.44 217 GLY A O 1
ATOM 1679 N N . CYS A 1 218 ? -0.573 -3.435 -7.887 1.00 94.25 218 CYS A N 1
ATOM 1680 C CA . CYS A 1 218 ? -1.422 -3.049 -6.761 1.00 94.25 218 CYS A CA 1
ATOM 1681 C C . CYS A 1 218 ? -0.659 -2.272 -5.675 1.00 94.25 218 CYS A C 1
ATOM 1683 O O . CYS A 1 218 ? 0.550 -2.493 -5.500 1.00 94.25 218 CYS A O 1
ATOM 1685 N N . PRO A 1 219 ? -1.340 -1.346 -4.977 1.00 95.31 219 PRO A N 1
ATOM 1686 C CA . PRO A 1 219 ? -0.766 -0.595 -3.868 1.00 95.31 219 PRO A CA 1
ATOM 1687 C C . PRO A 1 219 ? -0.562 -1.472 -2.620 1.00 95.31 219 PRO A C 1
ATOM 1689 O O . PRO A 1 219 ? -1.186 -2.521 -2.466 1.00 95.31 219 PRO A O 1
ATOM 1692 N N . ASP A 1 220 ? 0.358 -1.015 -1.780 1.00 94.69 220 ASP A N 1
ATOM 1693 C CA . ASP A 1 220 ? 0.665 -1.483 -0.424 1.00 94.69 220 ASP A CA 1
ATOM 1694 C C . ASP A 1 220 ? 0.923 -0.192 0.369 1.00 94.69 220 ASP A C 1
ATOM 1696 O O . ASP A 1 220 ? 1.946 0.477 0.175 1.00 94.69 220 ASP A O 1
ATOM 1700 N N . THR A 1 221 ? -0.103 0.269 1.079 1.00 95.19 221 THR A N 1
ATOM 1701 C CA . THR A 1 221 ? -0.201 1.629 1.618 1.00 95.19 221 THR A CA 1
ATOM 1702 C C . THR A 1 221 ? 0.633 1.804 2.886 1.00 95.19 221 THR A C 1
ATOM 1704 O O . THR A 1 221 ? 1.228 2.872 3.072 1.00 95.19 221 THR A O 1
ATOM 1707 N N . ASP A 1 222 ? 0.712 0.786 3.740 1.00 94.94 222 ASP A N 1
ATOM 1708 C CA . ASP A 1 222 ? 1.483 0.816 4.988 1.00 94.94 222 ASP A CA 1
ATOM 1709 C C . ASP A 1 222 ? 2.831 0.079 4.918 1.00 94.94 222 ASP A C 1
ATOM 1711 O O . ASP A 1 222 ? 3.644 0.205 5.841 1.00 94.94 222 ASP A O 1
ATOM 1715 N N . LEU A 1 223 ? 3.134 -0.537 3.771 1.00 94.62 223 LEU A N 1
ATOM 1716 C CA . LEU A 1 223 ? 4.421 -1.139 3.427 1.00 94.62 223 LEU A CA 1
ATOM 1717 C C . LEU A 1 223 ? 4.767 -2.366 4.274 1.00 94.62 223 LEU A C 1
ATOM 1719 O O . LEU A 1 223 ? 5.951 -2.636 4.522 1.00 94.62 223 LEU A O 1
ATOM 1723 N N . ASP A 1 224 ? 3.760 -3.112 4.715 1.00 94.38 224 ASP A N 1
ATOM 1724 C CA . ASP A 1 224 ? 3.932 -4.302 5.545 1.00 94.38 224 ASP A CA 1
ATOM 1725 C C . ASP A 1 224 ? 4.209 -5.590 4.741 1.00 94.38 224 ASP A C 1
ATOM 1727 O O . ASP A 1 224 ? 4.642 -6.617 5.282 1.00 94.38 224 ASP A O 1
ATOM 1731 N N . GLY A 1 225 ? 4.076 -5.506 3.415 1.00 93.06 225 GLY A N 1
ATOM 1732 C CA . GLY A 1 225 ? 4.311 -6.607 2.493 1.00 93.06 225 GLY A CA 1
ATOM 1733 C C . GLY A 1 225 ? 3.052 -7.374 2.078 1.00 93.06 225 GLY A C 1
ATOM 1734 O O . GLY A 1 225 ? 3.187 -8.388 1.375 1.00 93.06 225 GLY A O 1
ATOM 1735 N N . VAL A 1 226 ? 1.866 -6.909 2.466 1.00 94.19 226 VAL A N 1
ATOM 1736 C CA . VAL A 1 226 ? 0.550 -7.352 2.001 1.00 94.19 226 VAL A CA 1
ATOM 1737 C C . VAL A 1 226 ? -0.027 -6.267 1.081 1.00 94.19 226 VAL A C 1
ATOM 1739 O O . VAL A 1 226 ? 0.099 -5.079 1.324 1.00 94.19 226 VAL A O 1
ATOM 1742 N N . ALA A 1 227 ? -0.607 -6.656 -0.057 1.00 94.50 227 ALA A N 1
ATOM 1743 C CA . ALA A 1 227 ? -1.236 -5.674 -0.944 1.00 94.50 227 ALA A CA 1
ATOM 1744 C C . ALA A 1 227 ? -2.551 -5.181 -0.327 1.00 94.50 227 ALA A C 1
ATOM 1746 O O . ALA A 1 227 ? -3.287 -6.009 0.201 1.00 94.50 227 ALA A O 1
ATOM 1747 N N . ASP A 1 228 ? -2.927 -3.912 -0.519 1.00 94.88 228 ASP A N 1
ATOM 1748 C CA . ASP A 1 228 ? -4.147 -3.314 0.068 1.00 94.88 228 ASP A CA 1
ATOM 1749 C C . ASP A 1 228 ? -5.430 -4.121 -0.213 1.00 94.88 228 ASP A C 1
ATOM 1751 O O . ASP A 1 228 ? -6.402 -4.061 0.535 1.00 94.88 228 ASP A O 1
ATOM 1755 N N . SER A 1 229 ? -5.471 -4.862 -1.327 1.00 92.25 229 SER A N 1
ATOM 1756 C CA . SER A 1 229 ? -6.606 -5.717 -1.692 1.00 92.25 229 SER A CA 1
ATOM 1757 C C . SER A 1 229 ? -6.719 -6.999 -0.863 1.00 92.25 229 SER A C 1
ATOM 1759 O O . SER A 1 229 ? -7.808 -7.563 -0.769 1.00 92.25 229 SER A O 1
ATOM 1761 N N . ASP A 1 230 ? -5.592 -7.477 -0.339 1.00 93.00 230 ASP A N 1
ATOM 1762 C CA . ASP A 1 230 ? -5.457 -8.687 0.477 1.00 93.00 230 ASP A CA 1
ATOM 1763 C C . ASP A 1 230 ? -5.223 -8.349 1.967 1.00 93.00 230 ASP A C 1
ATOM 1765 O O . ASP A 1 230 ? -5.246 -9.245 2.814 1.00 93.00 230 ASP A O 1
ATOM 1769 N N . ASP A 1 231 ? -5.014 -7.069 2.283 1.00 95.56 231 ASP A N 1
ATOM 1770 C CA . ASP A 1 231 ? -4.762 -6.550 3.619 1.00 95.56 231 ASP A CA 1
ATOM 1771 C C . ASP A 1 231 ? -6.074 -6.250 4.361 1.00 95.56 231 ASP A C 1
ATOM 1773 O O . ASP A 1 231 ? -6.980 -5.566 3.874 1.00 95.56 231 ASP A O 1
ATOM 1777 N N . THR A 1 232 ? -6.196 -6.797 5.566 1.00 95.69 232 THR A N 1
ATOM 1778 C CA . THR A 1 232 ? -7.350 -6.571 6.440 1.00 95.69 232 THR A CA 1
ATOM 1779 C C . THR A 1 232 ? -7.242 -5.239 7.194 1.00 95.69 232 THR A C 1
ATOM 1781 O O . THR A 1 232 ? -8.264 -4.690 7.621 1.00 95.69 232 THR A O 1
ATOM 1784 N N . CYS A 1 233 ? -6.032 -4.692 7.313 1.00 95.81 233 CYS A N 1
ATOM 1785 C CA . CYS A 1 233 ? -5.700 -3.423 7.940 1.00 95.81 233 CYS A CA 1
ATOM 1786 C C . CYS A 1 233 ? -4.833 -2.522 7.025 1.00 95.81 233 CYS A C 1
ATOM 1788 O O . CYS A 1 233 ? -3.776 -2.110 7.478 1.00 95.81 233 CYS A O 1
ATOM 1790 N N . PRO A 1 234 ? -5.321 -2.043 5.851 1.00 95.12 234 PRO A N 1
ATOM 1791 C CA . PRO A 1 234 ? -4.518 -1.361 4.804 1.00 95.12 234 PRO A CA 1
ATOM 1792 C C . PRO A 1 234 ? -3.797 -0.052 5.177 1.00 95.12 234 PRO A C 1
ATOM 1794 O O . PRO A 1 234 ? -3.333 0.689 4.315 1.00 95.12 234 PRO A O 1
ATOM 1797 N N . THR A 1 235 ? -3.852 0.361 6.438 1.00 95.88 235 THR A N 1
ATOM 1798 C CA . THR A 1 235 ? -3.288 1.623 6.933 1.00 95.88 235 THR A CA 1
ATOM 1799 C C . THR A 1 235 ? -2.427 1.427 8.177 1.00 95.88 235 THR A C 1
ATOM 1801 O O . THR A 1 235 ? -1.892 2.409 8.698 1.00 95.88 235 THR A O 1
ATOM 1804 N N . VAL A 1 236 ? -2.330 0.199 8.691 1.00 95.62 236 VAL A N 1
ATOM 1805 C CA . VAL A 1 236 ? -1.635 -0.132 9.929 1.00 95.62 236 VAL A CA 1
ATOM 1806 C C . VAL A 1 236 ? -0.857 -1.414 9.701 1.00 95.62 236 VAL A C 1
ATOM 1808 O O . VAL A 1 236 ? -1.422 -2.495 9.796 1.00 95.62 236 VAL A O 1
ATOM 1811 N N . ALA A 1 237 ? 0.453 -1.258 9.524 1.00 95.50 237 ALA A N 1
ATOM 1812 C CA . ALA A 1 237 ? 1.330 -2.364 9.192 1.00 95.50 237 ALA A CA 1
ATOM 1813 C C . ALA A 1 237 ? 1.214 -3.533 10.178 1.00 95.50 237 ALA A C 1
ATOM 1815 O O . ALA A 1 237 ? 1.381 -3.359 11.394 1.00 95.50 237 ALA A O 1
ATOM 1816 N N . GLY A 1 238 ? 1.033 -4.733 9.638 1.00 95.12 238 GLY A N 1
ATOM 1817 C CA . GLY A 1 238 ? 0.983 -5.968 10.398 1.00 95.12 238 GLY A CA 1
ATOM 1818 C C . GLY A 1 238 ? 1.750 -7.110 9.732 1.00 95.12 238 GLY A C 1
ATOM 1819 O O . GLY A 1 238 ? 2.294 -7.008 8.636 1.00 95.12 238 GLY A O 1
ATOM 1820 N N . PRO A 1 239 ? 1.897 -8.246 10.424 1.00 94.75 239 PRO A N 1
ATOM 1821 C CA . PRO A 1 239 ? 2.547 -9.397 9.831 1.00 94.75 239 PRO A CA 1
ATOM 1822 C C . PRO A 1 239 ? 1.670 -10.054 8.753 1.00 94.75 239 PRO A C 1
ATOM 1824 O O . PRO A 1 239 ? 0.456 -10.191 8.872 1.00 94.75 239 PRO A O 1
ATOM 1827 N N . VAL A 1 240 ? 2.317 -10.625 7.734 1.00 93.38 240 VAL A N 1
ATOM 1828 C CA . VAL A 1 240 ? 1.641 -11.423 6.688 1.00 93.38 240 VAL A CA 1
ATOM 1829 C C . VAL A 1 240 ? 0.828 -12.590 7.278 1.00 93.38 240 VAL A C 1
ATOM 1831 O O . VAL A 1 240 ? -0.173 -13.007 6.703 1.00 93.38 240 VAL A O 1
ATOM 1834 N N . ALA A 1 241 ? 1.236 -13.124 8.437 1.00 93.25 241 ALA A N 1
ATOM 1835 C CA . ALA A 1 241 ? 0.539 -14.220 9.117 1.00 93.25 241 ALA A CA 1
ATOM 1836 C C . ALA A 1 241 ? -0.891 -13.857 9.564 1.00 93.25 241 ALA A C 1
ATOM 1838 O O . ALA A 1 241 ? -1.720 -14.753 9.720 1.00 93.25 241 ALA A O 1
ATOM 1839 N N . THR A 1 242 ? -1.173 -12.568 9.745 1.00 93.94 242 THR A N 1
ATOM 1840 C CA . THR A 1 242 ? -2.454 -12.013 10.200 1.00 93.94 242 THR A CA 1
ATOM 1841 C C . THR A 1 242 ? -3.132 -11.175 9.112 1.00 93.94 242 THR A C 1
ATOM 1843 O O . THR A 1 242 ? -4.001 -10.359 9.412 1.00 93.94 242 THR A O 1
ATOM 1846 N N . ASN A 1 243 ? -2.755 -11.388 7.842 1.00 95.12 243 ASN A N 1
ATOM 1847 C CA . ASN A 1 243 ? -3.228 -10.618 6.685 1.00 95.12 243 ASN A CA 1
ATOM 1848 C C . ASN A 1 243 ? -3.085 -9.099 6.884 1.00 95.12 243 ASN A C 1
ATOM 1850 O O . ASN A 1 243 ? -4.035 -8.365 6.628 1.00 95.12 243 ASN A O 1
ATOM 1854 N N . GLY A 1 244 ? -1.927 -8.670 7.390 1.00 95.50 244 GLY A N 1
ATOM 1855 C CA . GLY A 1 244 ? -1.556 -7.259 7.513 1.00 95.50 244 GLY A CA 1
ATOM 1856 C C . GLY A 1 244 ? -2.090 -6.540 8.754 1.00 95.50 244 GLY A C 1
ATOM 1857 O O . GLY A 1 244 ? -1.842 -5.365 8.956 1.00 95.50 244 GLY A O 1
ATOM 1858 N N . CYS A 1 245 ? -2.755 -7.239 9.679 1.00 96.94 245 CYS A N 1
ATOM 1859 C CA . CYS A 1 245 ? -3.191 -6.625 10.940 1.00 96.94 245 CYS A CA 1
ATOM 1860 C C . CYS A 1 245 ? -2.234 -6.908 12.105 1.00 96.94 245 CYS A C 1
ATOM 1862 O O . CYS A 1 245 ? -1.869 -8.068 12.309 1.00 96.94 245 CYS A O 1
ATOM 1864 N N . PRO A 1 246 ? -1.866 -5.919 12.933 1.00 96.44 246 PRO A N 1
ATOM 1865 C CA . PRO A 1 246 ? -1.080 -6.166 14.137 1.00 96.44 246 PRO A CA 1
ATOM 1866 C C . PRO A 1 246 ? -1.876 -6.924 15.217 1.00 96.44 246 PRO A C 1
ATOM 1868 O O . PRO A 1 246 ? -3.104 -6.851 15.290 1.00 96.44 246 PRO A O 1
ATOM 1871 N N . ASP A 1 247 ? -1.127 -7.650 16.041 1.00 96.06 247 ASP A N 1
ATOM 1872 C CA . ASP A 1 247 ? -1.531 -8.267 17.309 1.00 96.06 247 ASP A CA 1
ATOM 1873 C C . ASP A 1 247 ? -0.426 -7.882 18.304 1.00 96.06 247 ASP A C 1
ATOM 1875 O O . ASP A 1 247 ? 0.695 -8.402 18.248 1.00 96.06 247 ASP A O 1
ATOM 1879 N N . THR A 1 248 ? -0.677 -6.826 19.076 1.00 96.06 248 THR A N 1
ATOM 1880 C CA . THR A 1 248 ? 0.345 -6.112 19.847 1.00 96.06 248 THR A CA 1
ATOM 1881 C C . THR A 1 248 ? 0.761 -6.880 21.100 1.00 96.06 248 THR A C 1
ATOM 1883 O O . THR A 1 248 ? 1.935 -6.818 21.487 1.00 96.06 248 THR A O 1
ATOM 1886 N N . ASP A 1 249 ? -0.158 -7.602 21.737 1.00 95.94 249 ASP A N 1
ATOM 1887 C CA . ASP A 1 249 ? 0.110 -8.359 22.961 1.00 95.94 249 ASP A CA 1
ATOM 1888 C C . ASP A 1 249 ? 0.199 -9.881 22.762 1.00 95.94 249 ASP A C 1
ATOM 1890 O O . ASP A 1 249 ? 0.634 -10.590 23.677 1.00 95.94 249 ASP A O 1
ATOM 1894 N N . LEU A 1 250 ? -0.025 -10.351 21.532 1.00 95.88 250 LEU A N 1
ATOM 1895 C CA . LEU A 1 250 ? 0.197 -11.722 21.078 1.00 95.88 250 LEU A CA 1
ATOM 1896 C C . LEU A 1 250 ? -0.738 -12.740 21.736 1.00 95.88 250 LEU A C 1
ATOM 1898 O O . LEU A 1 250 ? -0.352 -13.900 21.934 1.00 95.88 250 LEU A O 1
ATOM 1902 N N . ASP A 1 251 ? -1.956 -12.327 22.075 1.00 95.62 251 ASP A N 1
ATOM 1903 C CA . ASP A 1 251 ? -2.976 -13.211 22.636 1.00 95.62 251 ASP A CA 1
ATOM 1904 C C . ASP A 1 251 ? -3.796 -13.967 21.565 1.00 95.62 251 ASP A C 1
ATOM 1906 O O . ASP A 1 251 ? -4.524 -14.922 21.870 1.00 95.62 251 ASP A O 1
ATOM 1910 N N . GLY A 1 252 ? -3.601 -13.609 20.290 1.00 94.31 252 GLY A N 1
ATOM 1911 C CA . GLY A 1 252 ? -4.268 -14.197 19.134 1.00 94.31 252 GLY A CA 1
ATOM 1912 C C . GLY A 1 252 ? -5.557 -13.486 18.710 1.00 94.31 252 GLY A C 1
ATOM 1913 O O . GLY A 1 252 ? -6.209 -13.950 17.766 1.00 94.31 252 GLY A O 1
ATOM 1914 N N . VAL A 1 253 ? -5.934 -12.389 19.366 1.00 95.81 253 VAL A N 1
ATOM 1915 C CA . VAL A 1 253 ? -6.975 -11.448 18.950 1.00 95.81 253 VAL A CA 1
ATOM 1916 C C . VAL A 1 253 ? -6.288 -10.244 18.305 1.00 95.81 253 VAL A C 1
ATOM 1918 O O . VAL A 1 253 ? -5.438 -9.594 18.886 1.00 95.81 253 VAL A O 1
ATOM 1921 N N . LEU A 1 254 ? -6.633 -9.946 17.052 1.00 95.81 254 LEU A N 1
ATOM 1922 C CA . LEU A 1 254 ? -6.026 -8.816 16.338 1.00 95.81 254 LEU A CA 1
ATOM 1923 C C . LEU A 1 254 ? -6.405 -7.494 17.012 1.00 95.81 254 LEU A C 1
ATOM 1925 O O . LEU A 1 254 ? -7.565 -7.338 17.386 1.00 95.81 254 LEU A O 1
ATOM 1929 N N . ASP A 1 255 ? -5.513 -6.498 17.016 1.00 95.50 255 ASP A N 1
ATOM 1930 C CA . ASP A 1 255 ? -5.721 -5.194 17.681 1.00 95.50 255 ASP A CA 1
ATOM 1931 C C . ASP A 1 255 ? -7.040 -4.502 17.283 1.00 95.50 255 ASP A C 1
ATOM 1933 O O . ASP A 1 255 ? -7.620 -3.731 18.045 1.00 95.50 255 ASP A O 1
ATOM 1937 N N . LYS A 1 256 ? -7.526 -4.755 16.061 1.00 93.44 256 LYS A N 1
ATOM 1938 C CA . LYS A 1 256 ? -8.799 -4.217 15.552 1.00 93.44 256 LYS A CA 1
ATOM 1939 C C . LYS A 1 256 ? -10.042 -4.833 16.214 1.00 93.44 256 LYS A C 1
ATOM 1941 O O . LYS A 1 256 ? -11.101 -4.206 16.216 1.00 93.44 256 LYS A O 1
ATOM 1946 N N . ASP A 1 257 ? -9.924 -6.069 16.690 1.00 94.69 257 ASP A N 1
ATOM 1947 C CA . ASP A 1 257 ? -10.981 -6.863 17.325 1.00 94.69 257 ASP A CA 1
ATOM 1948 C C . ASP A 1 257 ? -10.760 -6.995 18.846 1.00 94.69 257 ASP A C 1
ATOM 1950 O O . ASP A 1 257 ? -11.664 -7.443 19.559 1.00 94.69 257 ASP A O 1
ATOM 1954 N N . ASP A 1 258 ? -9.586 -6.585 19.330 1.00 96.06 258 ASP A N 1
ATOM 1955 C CA . ASP A 1 258 ? -9.171 -6.615 20.724 1.00 96.06 258 ASP A CA 1
ATOM 1956 C C . ASP A 1 258 ? -9.614 -5.347 21.479 1.00 96.06 258 ASP A C 1
ATOM 1958 O O . ASP A 1 258 ? -9.410 -4.206 21.053 1.00 96.06 258 ASP A O 1
ATOM 1962 N N . ARG A 1 259 ? -10.268 -5.541 22.623 1.00 96.25 259 ARG A N 1
ATOM 1963 C CA . ARG A 1 259 ? -10.670 -4.463 23.535 1.00 96.25 259 ARG A CA 1
ATOM 1964 C C . ARG A 1 259 ? -9.553 -4.038 24.481 1.00 96.25 259 ARG A C 1
ATOM 1966 O O . ARG A 1 259 ? -9.607 -2.919 24.999 1.00 96.25 259 ARG A O 1
ATOM 1973 N N . CYS A 1 260 ? -8.551 -4.885 24.666 1.00 95.94 260 CYS A N 1
ATOM 1974 C CA . CYS A 1 260 ? -7.392 -4.682 25.510 1.00 95.94 260 CYS A CA 1
ATOM 1975 C C . 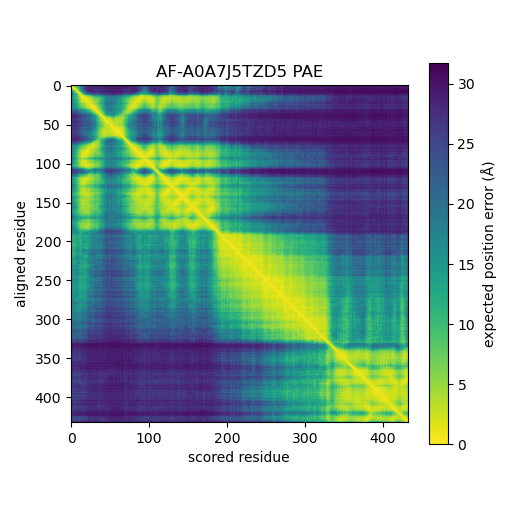CYS A 1 260 ? -6.059 -4.905 24.755 1.00 95.94 260 CYS A C 1
ATOM 1977 O O . CYS A 1 260 ? -5.233 -5.624 25.294 1.00 95.94 260 CYS A O 1
ATOM 1979 N N . PRO A 1 261 ? -5.736 -4.175 23.654 1.00 95.62 261 PRO A N 1
ATOM 1980 C CA . PRO A 1 261 ? -4.616 -4.479 22.726 1.00 95.62 261 PRO A CA 1
ATOM 1981 C C . PRO A 1 261 ? -3.182 -4.412 23.284 1.00 95.62 261 PRO A C 1
ATOM 1983 O O . PRO A 1 261 ? -2.210 -4.280 22.547 1.00 95.62 261 PRO A O 1
ATOM 1986 N N . LYS A 1 262 ? -3.014 -4.286 24.595 1.00 96.50 262 LYS A N 1
ATOM 1987 C CA . LYS A 1 262 ? -1.717 -4.166 25.274 1.00 96.50 262 LYS A CA 1
ATOM 1988 C C . LYS A 1 262 ? -1.580 -5.164 26.416 1.00 96.50 262 LYS A C 1
ATOM 1990 O O . LYS A 1 262 ? -0.554 -5.137 27.101 1.00 96.50 262 LYS A O 1
ATOM 1995 N N . VAL A 1 263 ? -2.623 -5.934 26.702 1.00 95.94 263 VAL A N 1
ATOM 1996 C CA . VAL A 1 263 ? -2.712 -6.808 27.862 1.00 95.94 263 VAL A CA 1
ATOM 1997 C C . VAL A 1 263 ? -3.317 -8.123 27.391 1.00 95.94 263 VAL A C 1
ATOM 1999 O O . VAL A 1 263 ? -4.525 -8.159 27.186 1.00 95.94 263 VAL A O 1
ATOM 2002 N N . PRO A 1 264 ? -2.515 -9.202 27.325 1.00 96.44 264 PRO A N 1
ATOM 2003 C CA . PRO A 1 264 ? -2.985 -10.460 26.775 1.00 96.44 264 PRO A CA 1
ATOM 2004 C C . PRO A 1 264 ? -4.226 -10.963 27.503 1.00 96.44 264 PRO A C 1
ATOM 2006 O O . PRO A 1 264 ? -4.225 -11.069 28.738 1.00 96.44 264 PRO A O 1
ATOM 2009 N N . GLY A 1 265 ? -5.246 -11.340 26.745 1.00 95.81 265 GLY A N 1
ATOM 2010 C CA . GLY A 1 265 ? -6.489 -11.842 27.286 1.00 95.81 265 GLY A CA 1
ATOM 2011 C C . GLY A 1 265 ? -7.002 -13.082 26.582 1.00 95.81 265 GLY A C 1
ATOM 2012 O O . GLY A 1 265 ? -6.271 -13.894 26.014 1.00 95.81 265 GLY A O 1
ATOM 2013 N N . LEU A 1 266 ? -8.302 -13.313 26.739 1.00 94.56 266 LEU A N 1
ATOM 2014 C CA . LEU A 1 266 ? -8.967 -14.478 26.175 1.00 94.56 266 LEU A CA 1
ATOM 2015 C C . LEU A 1 266 ? -9.891 -14.044 25.045 1.00 94.56 266 LEU A C 1
ATOM 2017 O O . LEU A 1 266 ? -10.694 -13.125 25.193 1.00 94.56 266 LEU A O 1
ATOM 2021 N N . ALA A 1 267 ? -9.901 -14.813 23.956 1.00 94.88 267 ALA A N 1
ATOM 2022 C CA . ALA A 1 267 ? -10.787 -14.560 22.818 1.00 94.88 267 ALA A CA 1
ATOM 2023 C C . ALA A 1 267 ? -12.280 -14.469 23.203 1.00 94.88 267 ALA A C 1
ATOM 2025 O O . ALA A 1 267 ? -13.035 -13.725 22.584 1.00 94.88 267 ALA A O 1
ATOM 2026 N N . ARG A 1 268 ? -12.722 -15.183 24.255 1.00 94.31 268 ARG A N 1
ATOM 2027 C CA . ARG A 1 268 ? -14.114 -15.109 24.752 1.00 94.31 268 ARG A CA 1
ATOM 2028 C C . ARG A 1 268 ? -14.485 -13.744 25.353 1.00 94.31 268 ARG A C 1
ATOM 2030 O O . ARG A 1 268 ? -15.672 -13.446 25.457 1.00 94.31 268 ARG A O 1
ATOM 2037 N N . TYR A 1 269 ? -13.488 -12.944 25.722 1.00 95.06 269 TYR A N 1
ATOM 2038 C CA . TYR A 1 269 ? -13.621 -11.591 26.258 1.00 95.06 269 TYR A CA 1
ATOM 2039 C C . TYR A 1 269 ? -13.046 -10.538 25.305 1.00 95.06 269 TYR A C 1
ATOM 2041 O O . TYR A 1 269 ? -12.724 -9.436 25.730 1.00 95.06 269 TYR A O 1
ATOM 2049 N N . ASN A 1 270 ? -12.944 -10.859 24.010 1.00 95.75 270 ASN A N 1
ATOM 2050 C CA . ASN A 1 270 ? -12.381 -9.974 22.988 1.00 95.75 270 ASN A CA 1
ATOM 2051 C C . ASN A 1 270 ? -10.980 -9.457 23.361 1.00 95.75 270 ASN A C 1
ATOM 2053 O O . ASN A 1 270 ? -10.753 -8.256 23.297 1.00 95.75 270 ASN A O 1
ATOM 2057 N N . GLY A 1 271 ? -10.101 -10.360 23.795 1.00 96.19 271 GLY A N 1
ATOM 2058 C CA . GLY A 1 271 ? -8.695 -10.062 24.086 1.00 96.19 271 GLY A CA 1
ATOM 2059 C C . GLY A 1 271 ? -8.435 -9.427 25.454 1.00 96.19 271 GLY A C 1
ATOM 2060 O O . GLY A 1 271 ? -7.312 -9.114 25.811 1.00 96.19 271 GLY A O 1
ATOM 2061 N N . CYS A 1 272 ? -9.459 -9.318 26.305 1.00 97.06 272 CYS A N 1
ATOM 2062 C CA . CYS A 1 272 ? -9.268 -8.870 27.683 1.00 97.06 272 CYS A CA 1
ATOM 2063 C C . CYS A 1 272 ? -9.033 -10.033 28.665 1.00 97.06 272 CYS A C 1
ATOM 2065 O O . CYS A 1 272 ? -9.585 -11.131 28.480 1.00 97.06 272 CYS A O 1
ATOM 2067 N N . PRO A 1 273 ? -8.203 -9.828 29.705 1.00 96.62 273 PRO A N 1
ATOM 2068 C CA . PRO A 1 273 ? -8.058 -10.771 30.809 1.00 96.62 273 PRO A CA 1
ATOM 2069 C C . PRO A 1 273 ? -9.329 -10.828 31.673 1.00 96.62 273 PRO A C 1
ATOM 2071 O O . PRO A 1 273 ? -10.243 -10.025 31.520 1.00 96.62 273 PRO A O 1
ATOM 2074 N N . ASP A 1 274 ? -9.377 -11.827 32.547 1.00 96.00 274 ASP A N 1
ATOM 2075 C CA . ASP A 1 274 ? -10.405 -12.055 33.572 1.00 96.00 274 ASP A CA 1
ATOM 2076 C C . ASP A 1 274 ? -9.628 -12.446 34.833 1.00 96.00 274 ASP A C 1
ATOM 2078 O O . ASP A 1 274 ? -9.239 -13.607 35.024 1.00 96.00 274 ASP A O 1
ATOM 2082 N N . THR A 1 275 ? -9.201 -11.419 35.566 1.00 96.19 275 THR A N 1
ATOM 2083 C CA . THR A 1 275 ? -8.138 -11.515 36.572 1.00 96.19 275 THR A CA 1
ATOM 2084 C C . THR A 1 275 ? -8.583 -12.317 37.795 1.00 96.19 275 THR A C 1
ATOM 2086 O O . THR A 1 275 ? -7.781 -13.077 38.355 1.00 96.19 275 THR A O 1
ATOM 2089 N N . ASP A 1 276 ? -9.849 -12.219 38.193 1.00 95.38 276 ASP A N 1
ATOM 2090 C CA . ASP A 1 276 ? -10.409 -12.956 39.328 1.00 95.38 276 ASP A CA 1
ATOM 2091 C C . ASP A 1 276 ? -11.217 -14.210 38.940 1.00 95.38 276 ASP A C 1
ATOM 2093 O O . ASP A 1 276 ? -11.513 -15.032 39.813 1.00 95.38 276 ASP A O 1
ATOM 2097 N N . ASN A 1 277 ? -11.416 -14.460 37.642 1.00 95.88 277 ASN A N 1
ATOM 2098 C CA . ASN A 1 277 ? -12.116 -15.622 37.085 1.00 95.88 277 ASN A CA 1
ATOM 2099 C C . ASN A 1 277 ? -13.600 -15.698 37.470 1.00 95.88 277 ASN A C 1
ATOM 2101 O O . ASN A 1 277 ? -14.136 -16.803 37.638 1.00 95.88 277 ASN A O 1
ATOM 2105 N N . ASP A 1 278 ? -14.274 -14.558 37.603 1.00 94.81 278 ASP A N 1
ATOM 2106 C CA . ASP A 1 278 ? -15.704 -14.508 37.910 1.00 94.81 278 ASP A CA 1
ATOM 2107 C C . ASP A 1 278 ? -16.616 -14.678 36.673 1.00 94.81 278 ASP A C 1
ATOM 2109 O O . ASP A 1 278 ? -17.820 -14.937 36.791 1.00 94.81 278 ASP A O 1
ATOM 2113 N N . GLY A 1 279 ? -16.025 -14.638 35.473 1.00 94.38 279 GLY A N 1
ATOM 2114 C CA . GLY A 1 279 ? -16.731 -14.777 34.201 1.00 94.38 279 GLY A CA 1
ATOM 2115 C C . GLY A 1 279 ? -17.013 -13.456 33.478 1.00 94.38 279 GLY A C 1
ATOM 2116 O O . GLY A 1 279 ? -17.638 -13.484 32.408 1.00 94.38 279 GLY A O 1
ATOM 2117 N N . VAL A 1 280 ? -16.566 -12.326 34.022 1.00 94.56 280 VAL A N 1
ATOM 2118 C CA . VAL A 1 280 ? -16.602 -10.989 33.427 1.00 94.56 280 VAL A CA 1
ATOM 2119 C C . VAL A 1 280 ? -15.171 -10.594 33.050 1.00 94.56 280 VAL A C 1
ATOM 2121 O O . VAL A 1 280 ? -14.241 -10.760 33.820 1.00 94.56 280 VAL A O 1
ATOM 2124 N N . GLY A 1 281 ? -14.957 -10.121 31.819 1.00 94.94 281 GLY A N 1
ATOM 2125 C CA . GLY A 1 281 ? -13.634 -9.619 31.430 1.00 94.94 281 GLY A CA 1
ATOM 2126 C C . GLY A 1 281 ? -13.316 -8.304 32.144 1.00 94.94 281 GLY A C 1
ATOM 2127 O O . GLY A 1 281 ? -14.222 -7.490 32.332 1.00 94.94 281 GLY A O 1
ATOM 2128 N N . ASP A 1 282 ? -12.041 -8.055 32.449 1.00 94.81 282 ASP A N 1
ATOM 2129 C CA . ASP A 1 282 ? -11.553 -6.860 33.156 1.00 94.81 282 ASP A CA 1
ATOM 2130 C C . ASP A 1 282 ? -11.990 -5.536 32.479 1.00 94.81 282 ASP A C 1
ATOM 2132 O O . ASP A 1 282 ? -12.042 -4.491 33.122 1.00 94.81 282 ASP A O 1
ATOM 2136 N N . ASP A 1 283 ? -12.337 -5.546 31.180 1.00 93.94 283 ASP A N 1
ATOM 2137 C CA . ASP A 1 283 ? -12.886 -4.379 30.465 1.00 93.94 283 ASP A CA 1
ATOM 2138 C C . ASP A 1 283 ? -14.316 -4.002 30.876 1.00 93.94 283 ASP A C 1
ATOM 2140 O O . ASP A 1 283 ? -14.775 -2.890 30.596 1.00 93.94 283 ASP A O 1
ATOM 2144 N N . ARG A 1 284 ? -15.045 -4.943 31.476 1.00 94.25 284 ARG A N 1
ATOM 2145 C CA . ARG A 1 284 ? -16.445 -4.808 31.911 1.00 94.25 284 ARG A CA 1
ATOM 2146 C C . ARG A 1 284 ? -16.630 -5.062 33.398 1.00 94.25 284 ARG A C 1
ATOM 2148 O O . ARG A 1 284 ? -17.758 -4.930 33.870 1.00 94.25 284 ARG A O 1
ATOM 2155 N N . ASP A 1 285 ? -15.563 -5.433 34.087 1.00 94.75 285 ASP A N 1
ATOM 2156 C CA . ASP A 1 285 ? -15.552 -5.658 35.516 1.00 94.75 285 ASP A CA 1
ATOM 2157 C C . ASP A 1 285 ? -15.231 -4.346 36.253 1.00 94.75 285 ASP A C 1
ATOM 2159 O O . ASP A 1 285 ? -14.185 -3.726 36.052 1.00 94.75 285 ASP A O 1
ATOM 2163 N N . GLU A 1 286 ? -16.162 -3.879 37.084 1.00 95.50 286 GLU A N 1
ATOM 2164 C CA . GLU A 1 286 ? -15.941 -2.725 37.963 1.00 95.50 286 GLU A CA 1
ATOM 2165 C C . GLU A 1 286 ? -15.038 -3.088 39.162 1.00 95.50 286 GLU A C 1
ATOM 2167 O O . GLU A 1 286 ? -14.429 -2.199 39.766 1.00 95.50 286 GLU A O 1
ATOM 2172 N N . CYS A 1 287 ? -14.898 -4.380 39.470 1.00 94.88 287 CYS A N 1
ATOM 2173 C CA . CYS A 1 287 ? -14.118 -4.954 40.559 1.00 94.88 287 CYS A CA 1
ATOM 2174 C C . CYS A 1 287 ? -13.118 -6.054 40.103 1.00 94.88 287 CYS A C 1
ATOM 2176 O O . CYS A 1 287 ? -13.100 -7.103 40.738 1.00 94.88 287 CYS A O 1
ATOM 2178 N N . PRO A 1 288 ? -12.156 -5.800 39.180 1.00 94.50 288 PRO A N 1
ATOM 2179 C CA . PRO A 1 288 ? -11.353 -6.831 38.473 1.00 94.50 288 PRO A CA 1
ATOM 2180 C C . PRO A 1 288 ? -10.484 -7.786 39.311 1.00 94.50 288 PRO A C 1
ATOM 2182 O O . PRO A 1 288 ? -9.697 -8.566 38.786 1.00 94.50 288 PRO A O 1
ATOM 2185 N N . THR A 1 289 ? -10.462 -7.632 40.630 1.00 95.75 289 THR A N 1
ATOM 2186 C CA . THR A 1 289 ? -9.608 -8.420 41.532 1.00 95.75 289 THR A CA 1
ATOM 2187 C C . THR A 1 289 ? -10.411 -9.151 42.602 1.00 95.75 289 THR A C 1
ATOM 2189 O O . THR A 1 289 ? -9.816 -9.797 43.470 1.00 95.75 289 THR A O 1
ATOM 2192 N N . ILE A 1 290 ? -11.738 -9.017 42.591 1.00 95.12 290 ILE A N 1
ATOM 2193 C CA . ILE A 1 290 ? -12.632 -9.537 43.616 1.00 95.12 290 ILE A CA 1
ATOM 2194 C C . ILE A 1 290 ? -13.842 -10.151 42.927 1.00 95.12 290 ILE A C 1
ATOM 2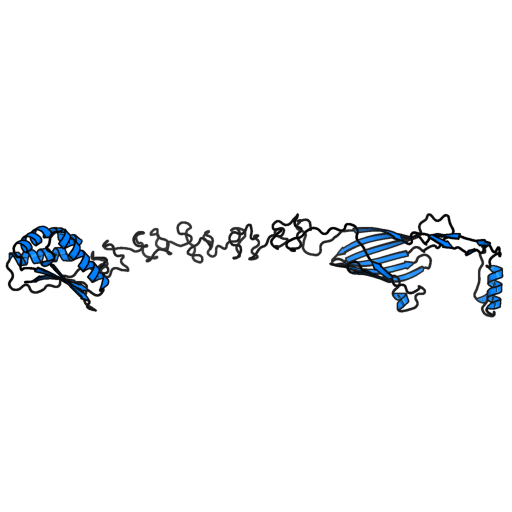196 O O . ILE A 1 290 ? -14.735 -9.429 42.508 1.00 95.12 290 ILE A O 1
ATOM 2200 N N . VAL A 1 291 ? -13.910 -11.483 42.979 1.00 95.50 291 VAL A N 1
ATOM 2201 C CA . VAL A 1 291 ? -14.995 -12.269 42.388 1.00 95.50 291 VAL A CA 1
ATOM 2202 C C . VAL A 1 291 ? -16.362 -11.684 42.724 1.00 95.50 291 VAL A C 1
ATOM 2204 O O . VAL A 1 291 ? -16.753 -11.637 43.899 1.00 95.50 291 VAL A O 1
ATOM 2207 N N . GLY A 1 292 ? -17.116 -11.332 41.691 1.00 94.38 292 GLY A N 1
ATOM 2208 C CA . GLY A 1 292 ? -18.482 -10.874 41.823 1.00 94.38 292 GLY A CA 1
ATOM 2209 C C . GLY A 1 292 ? -19.443 -11.610 40.913 1.00 94.38 292 GLY A C 1
ATOM 2210 O O . GLY A 1 292 ? -19.273 -12.778 40.557 1.00 94.38 292 GLY A O 1
ATOM 2211 N N . ARG A 1 293 ? -20.565 -10.948 40.632 1.00 93.19 293 ARG A N 1
ATOM 2212 C CA . ARG A 1 293 ? -21.613 -11.502 39.777 1.00 93.19 293 ARG A CA 1
ATOM 2213 C C . ARG A 1 293 ? -21.693 -10.732 38.470 1.00 93.19 293 ARG A C 1
ATOM 2215 O O . ARG A 1 293 ? -21.660 -9.503 38.452 1.00 93.19 293 ARG A O 1
ATOM 2222 N N . ALA A 1 294 ? -21.954 -11.450 37.381 1.00 92.88 294 ALA A N 1
ATOM 2223 C CA . ALA A 1 294 ? -22.109 -10.851 36.056 1.00 92.88 294 ALA A CA 1
ATOM 2224 C C . ALA A 1 294 ? -23.252 -9.817 35.963 1.00 92.88 294 ALA A C 1
ATOM 2226 O O . ALA A 1 294 ? -23.153 -8.865 35.193 1.00 92.88 294 ALA A O 1
ATOM 2227 N N . ASP A 1 295 ? -24.332 -9.967 36.743 1.00 92.38 295 ASP A N 1
ATOM 2228 C CA . ASP A 1 295 ? -25.423 -8.982 36.804 1.00 92.38 295 ASP A CA 1
ATOM 2229 C C . ASP A 1 295 ? -25.069 -7.718 37.606 1.00 92.38 295 ASP A C 1
ATOM 2231 O O . ASP A 1 295 ? -25.769 -6.712 37.490 1.00 92.38 295 ASP A O 1
ATOM 2235 N N . MET A 1 296 ? -23.955 -7.750 38.344 1.00 92.62 296 MET A N 1
ATOM 2236 C CA . MET A 1 296 ? -23.406 -6.649 39.139 1.00 92.62 296 MET A CA 1
ATOM 2237 C C . MET A 1 296 ? -22.081 -6.117 38.576 1.00 92.62 296 MET A C 1
ATOM 2239 O O . MET A 1 296 ? -21.294 -5.536 39.318 1.00 92.62 296 MET A O 1
ATOM 2243 N N . ALA A 1 297 ? -21.845 -6.300 37.271 1.00 94.50 297 ALA A N 1
ATOM 2244 C CA . ALA A 1 297 ? -20.618 -5.871 36.592 1.00 94.50 297 ALA A CA 1
ATOM 2245 C C . ALA A 1 297 ? -19.340 -6.383 37.283 1.00 94.50 297 ALA A C 1
ATOM 2247 O O . ALA A 1 297 ? -18.399 -5.624 37.467 1.00 94.50 297 ALA A O 1
ATOM 2248 N N . GLY A 1 298 ? -19.356 -7.649 37.706 1.00 94.75 298 GLY A N 1
ATOM 2249 C CA . GLY A 1 298 ? -18.211 -8.327 38.319 1.00 94.75 298 GLY A CA 1
ATOM 2250 C C . GLY A 1 298 ? -17.952 -7.975 39.786 1.00 94.75 298 GLY A C 1
ATOM 2251 O O . GLY A 1 298 ? -17.005 -8.440 40.399 1.00 94.75 298 GLY A O 1
ATOM 2252 N N . CYS A 1 299 ? -18.848 -7.217 40.428 1.00 95.94 299 CYS A N 1
ATOM 2253 C CA . CYS A 1 299 ? -18.698 -6.876 41.842 1.00 95.94 299 CYS A CA 1
ATOM 2254 C C . CYS A 1 299 ? -19.491 -7.798 42.788 1.00 95.94 299 CYS A C 1
ATOM 2256 O O . CYS A 1 299 ? -20.578 -8.276 42.429 1.00 95.94 299 CYS A O 1
ATOM 2258 N N . PRO A 1 300 ? -18.981 -8.042 44.011 1.00 95.38 300 PRO A N 1
ATOM 2259 C CA . PRO A 1 300 ? -19.706 -8.758 45.055 1.00 95.38 300 PRO A CA 1
ATOM 2260 C C . PRO A 1 300 ? -20.852 -7.916 45.641 1.00 95.38 300 PRO A C 1
ATOM 2262 O O . PRO A 1 300 ? -20.835 -6.686 45.590 1.00 95.38 300 PRO A O 1
ATOM 2265 N N . ASP A 1 301 ? -21.841 -8.613 46.194 1.00 93.50 301 ASP A N 1
ATOM 2266 C CA . ASP A 1 301 ? -22.985 -8.082 46.947 1.00 93.50 301 ASP A CA 1
ATOM 2267 C C . ASP A 1 301 ? -23.164 -9.004 48.167 1.00 93.50 301 ASP A C 1
ATOM 2269 O O . ASP A 1 301 ? -23.713 -10.110 48.066 1.00 93.50 301 ASP A O 1
ATOM 2273 N N . THR A 1 302 ? -22.540 -8.620 49.282 1.00 94.06 302 THR A N 1
ATOM 2274 C CA . THR A 1 302 ? -22.338 -9.468 50.463 1.00 94.06 302 THR A CA 1
ATOM 2275 C C . THR A 1 302 ? -23.647 -9.752 51.199 1.00 94.06 302 THR A C 1
ATOM 2277 O O . THR A 1 302 ? -23.847 -10.876 51.680 1.00 94.06 302 THR A O 1
ATOM 2280 N N . ASP A 1 303 ? -24.553 -8.779 51.280 1.00 89.69 303 ASP A N 1
ATOM 2281 C CA . ASP A 1 303 ? -25.844 -8.926 51.953 1.00 89.69 303 ASP A CA 1
ATOM 2282 C C . ASP A 1 303 ? -27.028 -9.182 50.998 1.00 89.69 303 ASP A C 1
ATOM 2284 O O . ASP A 1 303 ? -28.123 -9.516 51.466 1.00 89.69 303 ASP A O 1
ATOM 2288 N N . ASN A 1 304 ? -26.787 -9.203 49.679 1.00 91.00 304 ASN A N 1
ATOM 2289 C CA . ASN A 1 304 ? -27.772 -9.456 48.621 1.00 91.00 304 ASN A CA 1
ATOM 2290 C C . ASN A 1 304 ? -28.932 -8.445 48.623 1.00 91.00 304 ASN A C 1
ATOM 2292 O O . ASN A 1 304 ? -30.077 -8.808 48.311 1.00 91.00 304 ASN A O 1
ATOM 2296 N N . ASP A 1 305 ? -28.669 -7.188 48.977 1.00 87.12 305 ASP A N 1
ATOM 2297 C CA . ASP A 1 305 ? -29.686 -6.135 48.952 1.00 87.12 305 ASP A CA 1
ATOM 2298 C C . ASP A 1 305 ? -29.937 -5.548 47.551 1.00 87.12 305 ASP A C 1
ATOM 2300 O O . ASP A 1 305 ? -30.961 -4.896 47.317 1.00 87.12 305 ASP A O 1
ATOM 2304 N N . GLY A 1 306 ? -29.075 -5.883 46.583 1.00 88.94 306 GLY A N 1
ATOM 2305 C CA . GLY A 1 306 ? -29.127 -5.384 45.214 1.00 88.94 306 GLY A CA 1
ATOM 2306 C C . GLY A 1 306 ? -28.202 -4.192 44.951 1.00 88.94 306 GLY A C 1
ATOM 2307 O O . GLY A 1 306 ? -28.272 -3.615 43.856 1.00 88.94 306 GLY A O 1
ATOM 2308 N N . THR A 1 307 ? -27.354 -3.827 45.911 1.00 89.31 307 THR A N 1
ATOM 2309 C CA . THR A 1 307 ? -26.308 -2.807 45.822 1.00 89.31 307 THR A CA 1
ATOM 2310 C C . THR A 1 307 ? -24.944 -3.488 45.974 1.00 89.31 307 THR A C 1
ATOM 2312 O O . THR A 1 307 ? -24.678 -4.088 47.002 1.00 89.31 307 THR A O 1
ATOM 2315 N N . PRO A 1 308 ? -24.036 -3.416 44.983 1.00 92.25 308 PRO A N 1
ATOM 2316 C CA . PRO A 1 308 ? -22.724 -4.048 45.122 1.00 92.25 308 PRO A CA 1
ATOM 2317 C C . PRO A 1 308 ? -21.887 -3.374 46.217 1.00 92.25 308 PRO A C 1
ATOM 2319 O O . PRO A 1 308 ? -21.949 -2.151 46.358 1.00 92.25 308 PRO A O 1
ATOM 2322 N N . ASP A 1 309 ? -21.024 -4.139 46.892 1.00 91.62 309 ASP A N 1
ATOM 2323 C CA . ASP A 1 309 ? -20.277 -3.745 48.103 1.00 91.62 309 ASP A CA 1
ATOM 2324 C C . ASP A 1 309 ? -19.492 -2.429 47.950 1.00 91.62 309 ASP A C 1
ATOM 2326 O O . ASP A 1 309 ? -19.353 -1.645 48.889 1.00 91.62 309 ASP A O 1
ATOM 2330 N N . GLN A 1 310 ? -18.971 -2.155 46.750 1.00 90.19 310 GLN A N 1
ATOM 2331 C CA . GLN A 1 310 ? -18.248 -0.915 46.434 1.00 90.19 310 GLN A CA 1
ATOM 2332 C C . GLN A 1 310 ? -19.137 0.345 46.432 1.00 90.19 310 GLN A C 1
ATOM 2334 O O . GLN A 1 310 ? -18.635 1.463 46.569 1.00 90.19 310 GLN A O 1
ATOM 2339 N N . ARG A 1 311 ? -20.451 0.176 46.255 1.00 88.00 311 ARG A N 1
ATOM 2340 C CA . ARG A 1 311 ? -21.475 1.232 46.268 1.00 88.00 311 ARG A CA 1
ATOM 2341 C C . ARG A 1 311 ? -22.386 1.151 47.497 1.00 88.00 311 ARG A C 1
ATOM 2343 O O . ARG A 1 311 ? -23.252 2.011 47.640 1.00 88.00 311 ARG A O 1
ATOM 2350 N N . ASP A 1 312 ? -22.171 0.163 48.358 1.00 88.62 312 ASP A N 1
ATOM 2351 C CA . ASP A 1 312 ? -22.918 -0.062 49.586 1.00 88.62 312 ASP A CA 1
ATOM 2352 C C . ASP A 1 312 ? -22.144 0.475 50.806 1.00 88.62 312 ASP A C 1
ATOM 2354 O O . ASP A 1 312 ? -21.030 0.048 51.121 1.00 88.62 312 ASP A O 1
ATOM 2358 N N . LEU A 1 313 ? -22.730 1.451 51.505 1.00 88.88 313 LEU A N 1
ATOM 2359 C CA . LEU A 1 313 ? -22.174 1.996 52.748 1.00 88.88 313 LEU A CA 1
ATOM 2360 C C . LEU A 1 313 ? -22.357 1.050 53.948 1.00 88.88 313 LEU A C 1
ATOM 2362 O O . LEU A 1 313 ? -21.674 1.216 54.964 1.00 88.88 313 LEU A O 1
ATOM 2366 N N . CYS A 1 314 ? -23.287 0.107 53.853 1.00 86.00 314 CYS A N 1
ATOM 2367 C CA . CYS A 1 314 ? -23.748 -0.797 54.893 1.00 86.00 314 CYS A CA 1
ATOM 2368 C C . CYS A 1 314 ? -23.657 -2.282 54.476 1.00 86.00 314 CYS A C 1
ATOM 2370 O O . CYS A 1 314 ? -24.507 -3.044 54.903 1.00 86.00 314 CYS A O 1
ATOM 2372 N N . GLN A 1 315 ? -22.559 -2.691 53.818 1.00 90.50 315 GLN A N 1
ATOM 2373 C CA . GLN A 1 315 ? -22.188 -4.023 53.252 1.00 90.50 315 GLN A CA 1
ATOM 2374 C C . GLN A 1 315 ? -22.601 -5.327 53.977 1.00 90.50 315 GLN A C 1
ATOM 2376 O O . GLN A 1 315 ? -22.361 -6.427 53.483 1.00 90.50 315 GLN A O 1
ATOM 2381 N N . SER A 1 316 ? -23.083 -5.258 55.215 1.00 89.44 316 SER A N 1
ATOM 2382 C CA . SER A 1 316 ? -23.478 -6.417 56.025 1.00 89.44 316 SER A CA 1
ATOM 2383 C C . SER A 1 316 ? -24.936 -6.362 56.496 1.00 89.44 316 SER A C 1
ATOM 2385 O O . SER A 1 316 ? -25.358 -7.222 57.274 1.00 89.44 316 SER A O 1
ATOM 2387 N N . GLU A 1 317 ? -25.699 -5.352 56.079 1.00 86.00 317 GLU A N 1
ATOM 2388 C CA . GLU A 1 317 ? -27.064 -5.083 56.518 1.00 86.00 317 GLU A CA 1
ATOM 2389 C C . GLU A 1 317 ? -27.964 -4.760 55.323 1.00 86.00 317 GLU A C 1
ATOM 2391 O O . GLU A 1 317 ? -27.975 -3.625 54.869 1.00 86.00 317 GLU A O 1
ATOM 2396 N N . VAL A 1 318 ? -28.832 -5.710 54.948 1.00 85.12 318 VAL A N 1
ATOM 2397 C CA . VAL A 1 318 ? -29.773 -5.558 53.823 1.00 85.12 318 VAL A CA 1
ATOM 2398 C C . VAL A 1 318 ? -30.490 -4.204 53.846 1.00 85.12 318 VAL A C 1
ATOM 2400 O O . VAL A 1 318 ? -31.363 -3.981 54.697 1.00 85.12 318 VAL A O 1
ATOM 2403 N N . GLY A 1 319 ? -30.162 -3.321 52.907 1.00 83.44 319 GLY A N 1
ATOM 2404 C CA . GLY A 1 319 ? -30.713 -1.980 52.803 1.00 83.44 319 GLY A CA 1
ATOM 2405 C C . GLY A 1 319 ? -31.538 -1.742 51.544 1.00 83.44 319 GLY A C 1
ATOM 2406 O O . GLY A 1 319 ? -32.209 -2.625 51.009 1.00 83.44 319 GLY A O 1
ATOM 2407 N N . LEU A 1 320 ? -31.612 -0.470 51.154 1.00 81.00 320 LEU A N 1
ATOM 2408 C CA . LEU A 1 320 ? -32.317 -0.024 49.956 1.00 81.00 320 LEU A CA 1
ATOM 2409 C C . LEU A 1 320 ? -31.310 0.623 49.010 1.00 81.00 320 LEU A C 1
ATOM 2411 O O . LEU A 1 320 ? -30.566 1.514 49.426 1.00 81.00 320 LEU A O 1
ATOM 2415 N N . ASN A 1 321 ? -31.373 0.280 47.723 1.00 79.12 321 ASN A N 1
ATOM 2416 C CA . ASN A 1 321 ? -30.532 0.883 46.685 1.00 79.12 321 AS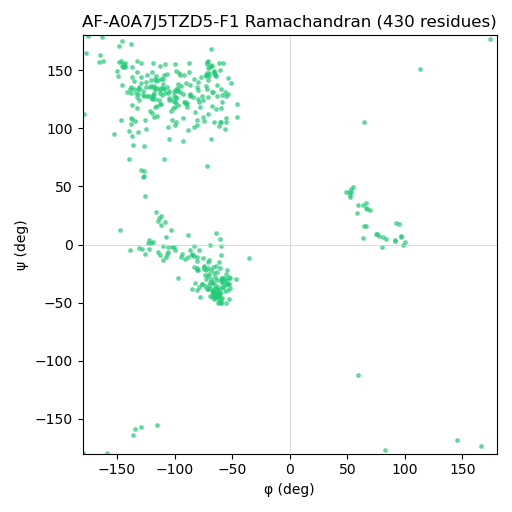N A CA 1
ATOM 2417 C C . ASN A 1 321 ? -30.629 2.420 46.666 1.00 79.12 321 ASN A C 1
ATOM 2419 O O . ASN A 1 321 ? -29.645 3.102 46.388 1.00 79.12 321 ASN A O 1
ATOM 2423 N N . GLU A 1 322 ? -31.798 3.000 46.979 1.00 77.81 322 GLU A N 1
ATOM 2424 C CA . GLU A 1 322 ? -31.966 4.458 47.072 1.00 77.81 322 GLU A CA 1
ATOM 2425 C C . GLU A 1 322 ? -31.137 5.106 48.193 1.00 77.81 322 GLU A C 1
ATOM 2427 O O . GLU A 1 322 ? -30.926 6.321 48.179 1.00 77.81 322 GLU A O 1
ATOM 2432 N N . LEU A 1 323 ? -30.684 4.321 49.168 1.00 78.44 323 LEU A N 1
ATOM 2433 C CA . LEU A 1 323 ? -29.957 4.762 50.355 1.00 78.44 323 LEU A CA 1
ATOM 2434 C C . LEU A 1 323 ? -28.537 4.208 50.409 1.00 78.44 323 LEU A C 1
ATOM 2436 O O . LEU A 1 323 ? -27.991 4.065 51.502 1.00 78.44 323 LEU A O 1
ATOM 2440 N N . ASP A 1 324 ? -27.956 3.932 49.240 1.00 81.94 324 ASP A N 1
ATOM 2441 C CA . ASP A 1 324 ? -26.596 3.410 49.110 1.00 81.94 324 ASP A CA 1
ATOM 2442 C C . ASP A 1 324 ? -26.395 2.144 49.973 1.00 81.94 324 ASP A C 1
ATOM 2444 O O . ASP A 1 324 ? -25.435 2.057 50.733 1.00 81.94 324 ASP A O 1
ATOM 2448 N N . GLY A 1 325 ? -27.370 1.227 49.914 1.00 81.88 325 GLY A N 1
ATOM 2449 C CA . GLY A 1 325 ? -27.364 -0.073 50.599 1.00 81.88 325 GLY A CA 1
ATOM 2450 C C . GLY A 1 325 ? -27.633 -0.037 52.110 1.00 81.88 325 GLY A C 1
ATOM 2451 O O . GLY A 1 325 ? -27.548 -1.033 52.811 1.00 81.88 325 GLY A O 1
ATOM 2452 N N . CYS A 1 326 ? -28.037 1.112 52.665 1.00 82.06 326 CYS A N 1
ATOM 2453 C CA . CYS A 1 326 ? -28.318 1.230 54.099 1.00 82.06 326 CYS A CA 1
ATOM 2454 C C . CYS A 1 326 ? -29.807 1.129 54.472 1.00 82.06 326 CYS A C 1
ATOM 2456 O O . CYS A 1 326 ? -30.705 1.618 53.778 1.00 82.06 326 CYS A O 1
ATOM 2458 N N . LEU A 1 327 ? -30.065 0.597 55.671 1.00 77.38 327 LEU A N 1
ATOM 2459 C CA . LEU A 1 327 ? -31.383 0.592 56.310 1.00 77.38 327 LEU A CA 1
ATOM 2460 C C . LEU A 1 327 ? -31.895 1.998 56.666 1.00 77.38 327 LEU A C 1
ATOM 2462 O O . LEU A 1 327 ? -31.167 2.874 57.148 1.00 77.38 327 LEU A O 1
ATOM 2466 N N . LEU A 1 328 ? -33.214 2.174 56.558 1.00 71.50 328 LEU A N 1
ATOM 2467 C CA . LEU A 1 328 ? -33.918 3.349 57.065 1.00 71.50 328 LEU A CA 1
ATOM 2468 C C . LEU A 1 328 ? -33.971 3.348 58.594 1.00 71.50 328 LEU A C 1
ATOM 2470 O O . LEU A 1 328 ? -34.688 2.557 59.208 1.00 71.50 328 LEU A O 1
ATOM 2474 N N . LYS A 1 329 ? -33.268 4.291 59.230 1.00 71.81 329 LYS A N 1
ATOM 2475 C CA . LYS A 1 329 ? -33.301 4.435 60.693 1.00 71.81 329 LYS A CA 1
ATOM 2476 C C . LYS A 1 329 ? -34.569 5.174 61.141 1.00 71.81 329 LYS A C 1
ATOM 2478 O O . LYS A 1 329 ? -34.827 6.295 60.697 1.00 71.81 329 LYS A O 1
ATOM 2483 N N . ASP A 1 330 ? -35.336 4.562 62.049 1.00 68.56 330 ASP A N 1
ATOM 2484 C CA . ASP A 1 330 ? -36.467 5.208 62.735 1.00 68.56 330 ASP A CA 1
ATOM 2485 C C . ASP A 1 330 ? -35.935 6.309 63.659 1.00 68.56 330 ASP A C 1
ATOM 2487 O O . ASP A 1 330 ? -35.167 6.052 64.593 1.00 68.56 330 ASP A O 1
ATOM 2491 N N . ARG A 1 331 ? -36.344 7.553 63.410 1.00 63.53 331 ARG A N 1
ATOM 2492 C CA . ARG A 1 331 ? -36.145 8.633 64.373 1.00 63.53 331 ARG A CA 1
ATOM 2493 C C . ARG A 1 331 ? -37.340 8.656 65.300 1.00 63.53 331 ARG A C 1
ATOM 2495 O O . ARG A 1 331 ? -38.376 9.240 64.987 1.00 63.53 331 ARG A O 1
ATOM 2502 N N . THR A 1 332 ? -37.174 8.051 66.472 1.00 58.38 332 THR A N 1
ATOM 2503 C CA . THR A 1 332 ? -38.206 8.041 67.507 1.00 58.38 332 THR A CA 1
ATOM 2504 C C . THR A 1 332 ? -38.638 9.468 67.849 1.00 58.38 332 THR A C 1
ATOM 2506 O O . THR A 1 332 ? -37.932 10.191 68.552 1.00 58.38 332 THR A O 1
ATOM 2509 N N . LEU A 1 333 ? -39.820 9.869 67.382 1.00 52.50 333 LEU A N 1
ATOM 2510 C CA . LEU A 1 333 ? -40.523 11.041 67.897 1.00 52.50 333 LEU A CA 1
ATOM 2511 C C . LEU A 1 333 ? -41.221 10.649 69.210 1.00 52.50 333 LEU A C 1
ATOM 2513 O O . LEU A 1 333 ? -41.873 9.596 69.239 1.00 52.50 333 LEU A O 1
ATOM 2517 N N . PRO A 1 334 ? -41.101 11.448 70.287 1.00 47.97 334 PRO A N 1
ATOM 2518 C CA . PRO A 1 334 ? -41.774 11.175 71.550 1.00 47.97 334 PRO A CA 1
ATOM 2519 C C . PRO A 1 334 ? -43.290 11.245 71.349 1.00 47.97 334 PRO A C 1
ATOM 2521 O O . PRO A 1 334 ? -43.848 12.281 70.998 1.00 47.97 334 PRO A O 1
ATOM 2524 N N . VAL A 1 335 ? -43.956 10.112 71.552 1.00 52.34 335 VAL A N 1
ATOM 2525 C CA . VAL A 1 335 ? -45.403 9.972 71.398 1.00 52.34 335 VAL A CA 1
ATOM 2526 C C . VAL A 1 335 ? -46.052 10.224 72.758 1.00 52.34 335 VAL A C 1
ATOM 2528 O O . VAL A 1 335 ? -46.202 9.304 73.556 1.00 52.34 335 VAL A O 1
ATOM 2531 N N . ALA A 1 336 ? -46.389 11.476 73.062 1.00 46.34 336 ALA A N 1
ATOM 2532 C CA . ALA A 1 336 ? -47.136 11.824 74.271 1.00 46.34 336 ALA A CA 1
ATOM 2533 C C . ALA A 1 336 ? -48.608 12.096 73.916 1.00 46.34 336 ALA A C 1
ATOM 2535 O O . ALA A 1 336 ? -48.886 12.949 73.078 1.00 46.34 336 ALA A O 1
ATOM 2536 N N . GLY A 1 337 ? -49.544 11.391 74.565 1.00 56.38 337 GLY A N 1
ATOM 2537 C CA . GLY A 1 337 ? -50.984 11.690 74.496 1.00 56.38 337 GLY A CA 1
ATOM 2538 C C . GLY A 1 337 ? -51.817 10.925 73.457 1.00 56.38 337 GLY A C 1
ATOM 2539 O O . GLY A 1 337 ? -52.924 11.361 73.157 1.00 56.38 337 GLY A O 1
ATOM 2540 N N . LEU A 1 338 ? -51.324 9.807 72.916 1.00 60.72 338 LEU A N 1
ATOM 2541 C CA . LEU A 1 338 ? -52.107 8.923 72.039 1.00 60.72 338 LEU A CA 1
ATOM 2542 C C . LEU A 1 338 ? -52.894 7.864 72.826 1.00 60.72 338 LEU A C 1
ATOM 2544 O O . LEU A 1 338 ? -52.490 7.482 73.924 1.00 60.72 338 LEU A O 1
ATOM 2548 N N . SER A 1 339 ? -53.981 7.353 72.238 1.00 69.94 339 SER A N 1
ATOM 2549 C CA . SER A 1 339 ? -54.647 6.147 72.744 1.00 69.94 339 SER A CA 1
ATOM 2550 C C . SER A 1 339 ? -53.757 4.907 72.551 1.00 69.94 339 SER A C 1
ATOM 2552 O O . SER A 1 339 ? -52.932 4.867 71.632 1.00 69.94 339 SER A O 1
ATOM 2554 N N . ASP A 1 340 ? -53.938 3.868 73.376 1.00 71.38 340 ASP A N 1
ATOM 2555 C CA . ASP A 1 340 ? -53.163 2.615 73.287 1.00 71.38 340 ASP A CA 1
ATOM 2556 C C . ASP A 1 340 ? -53.232 1.981 71.884 1.00 71.38 340 ASP A C 1
ATOM 2558 O O . ASP A 1 340 ? -52.258 1.410 71.387 1.00 71.38 340 ASP A O 1
ATOM 2562 N N . THR A 1 341 ? -54.374 2.131 71.208 1.00 71.00 341 THR A N 1
ATOM 2563 C CA . THR A 1 341 ? -54.603 1.636 69.848 1.00 71.00 341 THR A CA 1
ATOM 2564 C C . THR A 1 341 ? -53.825 2.421 68.790 1.00 71.00 341 THR A C 1
ATOM 2566 O O . THR A 1 341 ? -53.267 1.816 67.872 1.00 71.00 341 THR A O 1
ATOM 2569 N N . ASP A 1 342 ? -53.711 3.743 68.939 1.00 73.81 342 ASP A N 1
ATOM 2570 C CA . ASP A 1 342 ? -52.988 4.603 67.988 1.00 73.81 342 ASP A CA 1
ATOM 2571 C C . ASP A 1 342 ? -51.478 4.416 68.120 1.00 73.81 342 ASP A C 1
ATOM 2573 O O . ASP A 1 342 ? -50.751 4.448 67.125 1.00 73.81 342 ASP A O 1
ATOM 2577 N N . ALA A 1 343 ? -51.013 4.196 69.352 1.00 75.50 343 ALA A N 1
ATOM 2578 C CA . ALA A 1 343 ? -49.621 3.905 69.658 1.00 75.50 343 ALA A CA 1
ATOM 2579 C C . ALA A 1 343 ? -49.188 2.544 69.084 1.00 75.50 343 ALA A C 1
ATOM 2581 O O . ALA A 1 343 ? -48.110 2.439 68.493 1.00 75.50 343 ALA A O 1
ATOM 2582 N N . LEU A 1 344 ? -50.039 1.516 69.198 1.00 78.25 344 LEU A N 1
ATOM 2583 C CA . LEU A 1 344 ? -49.772 0.187 68.642 1.00 78.25 344 LEU A CA 1
ATOM 2584 C C . LEU A 1 344 ? -49.725 0.204 67.108 1.00 78.25 344 LEU A C 1
ATOM 2586 O O . LEU A 1 344 ? -48.797 -0.355 66.520 1.00 78.25 344 LEU A O 1
ATOM 2590 N N . LEU A 1 345 ? -50.685 0.874 66.461 1.00 79.38 345 LEU A N 1
ATOM 2591 C CA . LEU A 1 345 ? -50.721 1.002 65.003 1.00 79.38 345 LEU A CA 1
ATOM 2592 C C . LEU A 1 345 ? -49.504 1.782 64.483 1.00 79.38 345 LEU A C 1
ATOM 2594 O O . LEU A 1 345 ? -48.875 1.365 63.512 1.00 79.38 345 LEU A O 1
ATOM 2598 N N . LEU A 1 346 ? -49.106 2.861 65.165 1.00 79.50 346 LEU A N 1
ATOM 2599 C CA . LEU A 1 346 ? -47.916 3.632 64.801 1.00 79.50 346 LEU A CA 1
ATOM 2600 C C . LEU A 1 346 ? -46.625 2.811 64.946 1.00 79.50 346 LEU A C 1
ATOM 2602 O O . LEU A 1 346 ? -45.743 2.900 64.095 1.00 79.50 346 LEU A O 1
ATOM 2606 N N . ALA A 1 347 ? -46.518 1.972 65.979 1.00 76.56 347 ALA A N 1
ATOM 2607 C CA . ALA A 1 347 ? -45.382 1.069 66.157 1.00 76.56 347 ALA A CA 1
ATOM 2608 C C . ALA A 1 347 ? -45.312 -0.018 65.068 1.00 76.56 347 ALA A C 1
ATOM 2610 O O . ALA A 1 347 ? -44.225 -0.343 64.589 1.00 76.56 347 ALA A O 1
ATOM 2611 N N . GLN A 1 348 ? -46.458 -0.566 64.649 1.00 79.25 348 GLN A N 1
ATOM 2612 C CA . GLN A 1 348 ? -46.537 -1.521 63.538 1.00 79.25 348 GLN A CA 1
ATOM 2613 C C . GLN A 1 348 ? -46.157 -0.872 62.203 1.00 79.25 348 GLN A C 1
ATOM 2615 O O . GLN A 1 348 ? -45.379 -1.447 61.444 1.00 79.25 348 GLN A O 1
ATOM 2620 N N . LEU A 1 349 ? -46.642 0.348 61.954 1.00 79.31 349 LEU A N 1
ATOM 2621 C CA . LEU A 1 349 ? -46.274 1.140 60.783 1.00 79.31 349 LEU A CA 1
ATOM 2622 C C . LEU A 1 349 ? -44.774 1.411 60.756 1.00 79.31 349 LEU A C 1
ATOM 2624 O O . LEU A 1 349 ? -44.140 1.122 59.750 1.00 79.31 349 LEU A O 1
ATOM 2628 N N . ARG A 1 350 ? -44.187 1.893 61.860 1.00 79.31 350 ARG A N 1
ATOM 2629 C CA . ARG A 1 350 ? -42.739 2.141 61.948 1.00 79.31 350 ARG A CA 1
ATOM 2630 C C . ARG A 1 350 ? -41.934 0.908 61.543 1.00 79.31 350 ARG A C 1
ATOM 2632 O O . ARG A 1 350 ? -41.062 1.023 60.697 1.00 79.31 350 ARG A O 1
ATOM 2639 N N . ARG A 1 351 ? -42.282 -0.280 62.049 1.00 76.44 351 ARG A N 1
ATOM 2640 C CA . ARG A 1 351 ? -41.608 -1.538 61.671 1.00 76.44 351 ARG A CA 1
ATOM 2641 C C . ARG A 1 351 ? -41.733 -1.871 60.185 1.00 76.44 351 ARG A C 1
ATOM 2643 O O . ARG A 1 351 ? -40.751 -2.299 59.592 1.00 76.44 351 ARG A O 1
ATOM 2650 N N . ALA A 1 352 ? -42.912 -1.678 59.595 1.00 75.00 352 ALA A N 1
ATOM 2651 C CA . ALA A 1 352 ? -43.116 -1.907 58.166 1.00 75.00 352 ALA A CA 1
ATOM 2652 C C . ALA A 1 352 ? -42.339 -0.889 57.310 1.00 75.00 352 ALA A C 1
ATOM 2654 O O . ALA A 1 352 ? -41.735 -1.259 56.311 1.00 75.00 352 ALA A O 1
ATOM 2655 N N . PHE A 1 353 ? -42.300 0.378 57.730 1.00 76.88 353 PHE A N 1
ATOM 2656 C CA . PHE A 1 353 ? -41.629 1.464 57.015 1.00 76.88 353 PHE A CA 1
ATOM 2657 C C . PHE A 1 353 ? -40.092 1.372 57.032 1.00 76.88 353 PHE A C 1
ATOM 2659 O O . PHE A 1 353 ? -39.471 1.839 56.078 1.00 76.88 353 PHE A O 1
ATOM 2666 N N . VAL A 1 354 ? -39.480 0.721 58.037 1.00 72.31 354 VAL A N 1
ATOM 2667 C CA . VAL A 1 354 ? -38.026 0.417 58.054 1.00 72.31 354 VAL A CA 1
ATOM 2668 C C . VAL A 1 354 ? -37.599 -0.369 56.807 1.00 72.31 354 VAL A C 1
ATOM 2670 O O . VAL A 1 354 ? -36.507 -0.158 56.296 1.00 72.31 354 VAL A O 1
ATOM 2673 N N . GLN A 1 355 ? -38.468 -1.241 56.292 1.00 70.81 355 GLN A N 1
ATOM 2674 C CA . GLN A 1 355 ? -38.196 -2.102 55.132 1.00 70.81 355 GLN A CA 1
ATOM 2675 C C . GLN A 1 355 ? -38.542 -1.429 53.786 1.00 70.81 355 GLN A C 1
ATOM 2677 O O . GLN A 1 355 ? -38.542 -2.075 52.739 1.00 70.81 355 GLN A O 1
ATOM 2682 N N . GLY A 1 356 ? -38.874 -0.133 53.800 1.00 72.06 356 GLY A N 1
ATOM 2683 C CA . GLY A 1 356 ? -39.219 0.640 52.609 1.00 72.06 356 GLY A CA 1
ATOM 2684 C C . GLY A 1 356 ? -40.681 0.501 52.145 1.00 72.06 356 GLY A C 1
ATOM 2685 O O . GLY A 1 356 ? -41.504 -0.155 52.791 1.00 72.06 356 GLY A O 1
ATOM 2686 N N . PRO A 1 357 ? -41.043 1.131 51.008 1.00 71.69 357 PRO A N 1
ATOM 2687 C CA . PRO A 1 357 ? -42.424 1.194 50.517 1.00 71.69 357 PRO A CA 1
ATOM 2688 C C . PRO A 1 357 ? -43.068 -0.171 50.284 1.00 71.69 357 PRO A C 1
ATOM 2690 O O . PRO A 1 357 ? -44.241 -0.356 50.587 1.00 71.69 357 PRO A O 1
ATOM 2693 N N . ARG A 1 358 ? -42.309 -1.165 49.814 1.00 69.00 358 ARG A N 1
ATOM 2694 C CA . ARG A 1 358 ? -42.854 -2.474 49.413 1.00 69.00 358 ARG A CA 1
ATOM 2695 C C . ARG A 1 358 ? -43.340 -3.347 50.583 1.00 69.00 358 ARG A C 1
ATOM 2697 O O . ARG A 1 358 ? -44.077 -4.299 50.345 1.00 69.00 358 ARG A O 1
ATOM 2704 N N . ALA A 1 359 ? -42.978 -3.028 51.828 1.00 67.12 359 ALA A N 1
ATOM 2705 C CA . ALA A 1 359 ? -43.350 -3.801 53.024 1.00 67.12 359 ALA A CA 1
ATOM 2706 C C . ALA A 1 359 ? -44.633 -3.304 53.733 1.00 67.12 359 ALA A C 1
ATOM 2708 O O . ALA A 1 359 ? -45.183 -3.981 54.611 1.00 67.12 359 ALA A O 1
ATOM 2709 N N . VAL A 1 360 ? -45.165 -2.152 53.305 1.00 67.62 360 VAL A N 1
ATOM 2710 C CA . VAL A 1 360 ? -46.387 -1.508 53.825 1.00 67.62 360 VAL A CA 1
ATOM 2711 C C . VAL A 1 360 ? -47.677 -2.361 53.727 1.00 67.62 360 VAL A C 1
ATOM 2713 O O . VAL A 1 360 ? -48.531 -2.219 54.612 1.00 67.62 360 VAL A O 1
ATOM 2716 N N . PRO A 1 361 ? -47.865 -3.291 52.759 1.00 67.06 361 PRO A N 1
ATOM 2717 C CA . PRO A 1 361 ? -49.087 -4.102 52.658 1.00 67.06 361 PRO A CA 1
ATOM 2718 C C . PRO A 1 361 ? -49.469 -4.892 53.919 1.00 67.06 361 PRO A C 1
ATOM 2720 O O . PRO A 1 361 ? -50.648 -5.174 54.127 1.00 67.06 361 PRO A O 1
ATOM 2723 N N . THR A 1 362 ? -48.502 -5.228 54.778 1.00 65.88 362 THR A N 1
ATOM 2724 C CA . THR A 1 362 ? -48.709 -6.031 55.998 1.00 65.88 362 THR A CA 1
ATOM 2725 C C . THR A 1 362 ? -49.583 -5.348 57.059 1.00 65.88 362 THR A C 1
ATOM 2727 O O . THR A 1 362 ? -50.232 -6.027 57.851 1.00 65.88 362 THR A O 1
ATOM 2730 N N . VAL A 1 363 ? -49.647 -4.013 57.055 1.00 72.12 363 VAL A N 1
ATOM 2731 C CA . VAL A 1 363 ? -50.359 -3.183 58.053 1.00 72.12 363 VAL A CA 1
ATOM 2732 C C . VAL A 1 363 ? -51.451 -2.302 57.429 1.00 72.12 363 VAL A C 1
ATOM 2734 O O . VAL A 1 363 ? -52.148 -1.550 58.114 1.00 72.12 363 VAL A O 1
ATOM 2737 N N . ALA A 1 364 ? -51.631 -2.422 56.115 1.00 75.75 364 ALA A N 1
ATOM 2738 C CA . ALA A 1 364 ? -52.449 -1.539 55.298 1.00 75.75 364 ALA A CA 1
ATOM 2739 C C . ALA A 1 364 ? -53.944 -1.560 55.647 1.00 75.75 364 ALA A C 1
ATOM 2741 O O . ALA A 1 364 ? -54.595 -0.518 55.681 1.00 75.75 364 ALA A O 1
ATOM 2742 N N . SER A 1 365 ? -54.500 -2.739 55.932 1.00 77.38 365 SER A N 1
ATOM 2743 C CA . SER A 1 365 ? -55.928 -2.897 56.232 1.00 77.38 365 SER A CA 1
ATOM 2744 C C . SER A 1 365 ? -56.328 -2.189 57.530 1.00 77.38 365 SER A C 1
ATOM 2746 O O . SER A 1 365 ? -57.341 -1.489 57.556 1.00 77.38 365 SER A O 1
ATOM 2748 N N . ALA A 1 366 ? -55.506 -2.311 58.576 1.00 80.94 366 ALA A N 1
ATOM 2749 C CA . ALA A 1 366 ? -55.703 -1.629 59.852 1.00 80.94 366 ALA A CA 1
ATOM 2750 C C . ALA A 1 366 ? -55.547 -0.107 59.708 1.00 80.94 366 ALA A C 1
ATOM 2752 O O . ALA A 1 366 ? -56.373 0.648 60.222 1.00 80.94 366 ALA A O 1
ATOM 2753 N N . LEU A 1 367 ? -54.548 0.343 58.940 1.00 84.12 367 LEU A N 1
ATOM 2754 C CA . LEU A 1 367 ? -54.324 1.760 58.648 1.00 84.12 367 LEU A CA 1
ATOM 2755 C C . LEU A 1 367 ? -55.523 2.403 57.933 1.00 84.12 367 LEU A C 1
ATOM 2757 O O . LEU A 1 367 ? -56.001 3.459 58.344 1.00 84.12 367 LEU A O 1
ATOM 2761 N N . VAL A 1 368 ? -56.034 1.762 56.880 1.00 85.56 368 VAL A N 1
ATOM 2762 C CA . VAL A 1 368 ? -57.159 2.293 56.095 1.00 85.56 368 VAL A CA 1
ATOM 2763 C C . VAL A 1 368 ? -58.442 2.342 56.922 1.00 85.56 368 VAL A C 1
ATOM 2765 O O . VAL A 1 368 ? -59.183 3.322 56.841 1.00 85.56 368 VAL A O 1
ATOM 2768 N N . GLN A 1 369 ? -58.716 1.312 57.728 1.00 85.44 369 GLN A N 1
ATOM 2769 C CA . GLN A 1 369 ? -59.875 1.312 58.627 1.00 85.44 369 GLN A CA 1
ATOM 2770 C C . GLN A 1 369 ? -59.790 2.444 59.655 1.00 85.44 369 GLN A C 1
ATOM 2772 O O . GLN A 1 369 ? -60.778 3.148 59.864 1.00 85.44 369 GLN A O 1
ATOM 2777 N N . HIS A 1 370 ? -58.610 2.651 60.241 1.00 84.88 370 HIS A N 1
ATOM 2778 C CA . HIS A 1 370 ? -58.372 3.704 61.220 1.00 84.88 370 HIS A CA 1
ATOM 2779 C C . HIS A 1 370 ? -58.589 5.107 60.631 1.00 84.88 370 HIS A C 1
ATOM 2781 O O . HIS A 1 370 ? -59.382 5.887 61.157 1.00 84.88 370 HIS A O 1
ATOM 2787 N N . LEU A 1 371 ? -57.978 5.394 59.478 1.00 85.31 371 LEU A N 1
ATOM 2788 C CA . LEU A 1 371 ? -58.093 6.691 58.803 1.00 85.31 371 LEU A CA 1
ATOM 2789 C C . LEU A 1 371 ? -59.519 6.995 58.312 1.00 85.31 371 LEU A C 1
ATOM 2791 O O . LEU A 1 371 ? -59.974 8.137 58.381 1.00 85.31 371 LEU A O 1
ATOM 2795 N N . ARG A 1 372 ? -60.273 5.976 57.877 1.00 84.94 372 ARG A N 1
ATOM 2796 C CA . ARG A 1 372 ? -61.693 6.138 57.510 1.00 84.94 372 ARG A CA 1
ATOM 2797 C C . ARG A 1 372 ? -62.590 6.425 58.711 1.00 84.94 372 ARG A C 1
ATOM 2799 O O . ARG A 1 372 ? -63.590 7.121 58.553 1.00 84.94 372 ARG A O 1
ATOM 2806 N N . ALA A 1 373 ? -62.258 5.889 59.885 1.00 85.25 373 ALA A N 1
ATOM 2807 C CA . ALA A 1 373 ? -63.001 6.152 61.113 1.00 85.25 373 ALA A CA 1
ATOM 2808 C C . ALA A 1 373 ? -62.763 7.575 61.653 1.00 85.25 373 ALA A C 1
ATOM 2810 O O . ALA A 1 373 ? -63.613 8.091 62.378 1.00 85.25 373 ALA A O 1
ATOM 2811 N N . GLN A 1 374 ? -61.650 8.222 61.282 1.00 85.94 374 GLN A N 1
ATOM 2812 C CA . GLN A 1 374 ? -61.262 9.554 61.757 1.00 85.94 374 GLN A CA 1
ATOM 2813 C C . GLN A 1 374 ? -60.966 10.515 60.589 1.00 85.94 374 GLN A C 1
ATOM 2815 O O . GLN A 1 374 ? -59.809 10.712 60.222 1.00 85.94 374 GLN A O 1
ATOM 2820 N N . PRO A 1 375 ? -61.990 11.173 60.011 1.00 82.88 375 PRO A N 1
ATOM 2821 C CA . PRO A 1 375 ? -61.831 12.019 58.823 1.00 82.88 375 PRO A CA 1
ATOM 2822 C C . PRO A 1 375 ? -60.842 13.182 58.986 1.00 82.88 375 PRO A C 1
ATOM 2824 O O . PRO A 1 375 ? -60.225 13.600 58.008 1.00 82.88 375 PRO A O 1
ATOM 2827 N N . SER A 1 376 ? -60.685 13.705 60.205 1.00 82.19 376 SER A N 1
ATOM 2828 C CA . SER A 1 376 ? -59.751 14.792 60.523 1.00 82.19 376 SER A CA 1
ATOM 2829 C C . SER A 1 376 ? -58.306 14.328 60.689 1.00 82.19 376 SER A C 1
ATOM 2831 O O . SER A 1 376 ? -57.397 15.134 60.549 1.00 82.19 376 SER A O 1
ATOM 2833 N N . GLN A 1 377 ? -58.076 13.048 60.975 1.00 83.94 377 GLN A N 1
ATOM 2834 C CA . GLN A 1 377 ? -56.741 12.541 61.254 1.00 83.94 377 GLN A CA 1
ATOM 2835 C C . GLN A 1 377 ? -55.962 12.307 59.959 1.00 83.94 377 GLN A C 1
ATOM 2837 O O . GLN A 1 377 ? -56.496 11.810 58.963 1.00 83.94 377 GLN A O 1
ATOM 2842 N N . LYS A 1 378 ? -54.678 12.658 59.984 1.00 88.00 378 LYS A N 1
ATOM 2843 C CA . LYS A 1 378 ? -53.746 12.498 58.871 1.00 88.00 378 LYS A CA 1
ATOM 2844 C C . LYS A 1 378 ? -52.533 11.686 59.306 1.00 88.00 378 LYS A C 1
ATOM 2846 O O . LYS A 1 378 ? -52.068 11.796 60.439 1.00 88.00 378 LYS A O 1
ATOM 2851 N N . LEU A 1 379 ? -51.997 10.885 58.394 1.00 87.62 379 LEU A N 1
ATOM 2852 C CA . LEU A 1 379 ? -50.719 10.205 58.558 1.00 87.62 379 LEU A CA 1
ATOM 2853 C C . LEU A 1 379 ? -49.606 11.112 58.024 1.00 87.62 379 LEU A C 1
ATOM 2855 O O . LEU A 1 379 ? -49.628 11.476 56.848 1.00 87.62 379 LEU A O 1
ATOM 2859 N N . SER A 1 380 ? -48.645 11.461 58.877 1.00 86.25 380 SER A N 1
ATOM 2860 C CA . SER A 1 380 ? -47.456 12.230 58.509 1.00 86.25 380 SER A CA 1
ATOM 2861 C C . SER A 1 380 ? -46.235 11.318 58.442 1.00 86.25 380 SER A C 1
ATOM 2863 O O . SER A 1 380 ? -45.918 10.639 59.421 1.00 86.25 380 SER A O 1
ATOM 2865 N N . ILE A 1 381 ? -45.540 11.334 57.307 1.00 86.81 381 ILE A N 1
ATOM 2866 C CA . ILE A 1 381 ? -44.279 10.628 57.067 1.00 86.81 381 ILE A CA 1
ATOM 2867 C C . ILE A 1 381 ? -43.226 11.680 56.720 1.00 86.81 381 ILE A C 1
ATOM 2869 O O . ILE A 1 381 ? -43.309 12.325 55.678 1.00 86.81 381 ILE A O 1
ATOM 2873 N N . GLU A 1 382 ? -42.238 11.859 57.586 1.00 85.56 382 GLU A N 1
ATOM 2874 C CA . GLU A 1 382 ? -41.085 12.713 57.304 1.00 85.56 382 GLU A CA 1
ATOM 2875 C C . GLU A 1 382 ? -39.917 11.835 56.862 1.00 85.56 382 GLU A C 1
ATOM 2877 O O . GLU A 1 382 ? -39.510 10.932 57.589 1.00 85.56 382 GLU A O 1
ATOM 2882 N N . LEU A 1 383 ? -39.380 12.097 55.674 1.00 85.12 383 LEU A N 1
ATOM 2883 C CA . LEU A 1 383 ? -38.192 11.461 55.122 1.00 85.12 383 LEU A CA 1
ATOM 2884 C C . LEU A 1 383 ? -37.027 12.438 55.213 1.00 85.12 383 LEU A C 1
ATOM 2886 O O . LEU A 1 383 ? -37.136 13.599 54.822 1.00 85.12 383 LEU A O 1
ATOM 2890 N N . THR A 1 384 ? -35.887 11.975 55.700 1.00 82.38 384 THR A N 1
ATOM 2891 C CA . THR A 1 384 ? -34.674 12.786 55.797 1.00 82.38 384 THR A CA 1
ATOM 2892 C C . THR A 1 384 ? -33.508 12.044 55.182 1.00 82.38 384 THR A C 1
ATOM 2894 O O . THR A 1 384 ? -33.437 10.825 55.298 1.00 82.38 384 THR A O 1
ATOM 2897 N N . GLY A 1 385 ? -32.603 12.759 54.524 1.00 78.50 385 GLY A N 1
ATOM 2898 C CA . GLY A 1 385 ? -31.469 12.151 53.834 1.00 78.50 385 GLY A CA 1
ATOM 2899 C C . GLY A 1 385 ? -30.574 13.190 53.173 1.00 78.50 385 GLY A C 1
ATOM 2900 O O . GLY A 1 385 ? -30.822 14.392 53.276 1.00 78.50 385 GLY A O 1
ATOM 2901 N N . GLN A 1 386 ? -29.523 12.719 52.504 1.00 78.75 386 GLN A N 1
ATOM 2902 C CA . GLN A 1 386 ? -28.498 13.586 51.911 1.00 78.75 386 GLN A CA 1
ATOM 2903 C C . GLN A 1 386 ? -28.721 13.850 50.418 1.00 78.75 386 GLN A C 1
ATOM 2905 O O . GLN A 1 386 ? -28.358 14.912 49.922 1.00 78.75 386 GLN A O 1
ATOM 2910 N N . LYS A 1 387 ? -29.347 12.909 49.703 1.00 80.69 387 LYS A N 1
ATOM 2911 C CA . LYS A 1 387 ? -29.609 13.004 48.263 1.00 80.69 387 LYS A CA 1
ATOM 2912 C C . LYS A 1 387 ? -31.074 13.365 48.019 1.00 80.69 387 LYS A C 1
ATOM 2914 O O . LYS A 1 387 ? -31.972 12.581 48.317 1.00 80.69 387 LYS A O 1
ATOM 2919 N N . GLU A 1 388 ? -31.323 14.546 47.452 1.00 84.06 388 GLU A N 1
ATOM 2920 C CA . GLU A 1 388 ? -32.687 15.002 47.142 1.00 84.06 388 GLU A CA 1
ATOM 2921 C C . GLU A 1 388 ? -33.399 14.068 46.150 1.00 84.06 388 GLU A C 1
ATOM 2923 O O . GLU A 1 388 ? -34.584 13.780 46.309 1.00 84.06 388 GLU A O 1
ATOM 2928 N N . SER A 1 389 ? -32.673 13.552 45.153 1.00 81.50 389 SER A N 1
ATOM 2929 C CA . SER A 1 389 ? -33.204 12.608 44.163 1.00 81.50 389 SER A CA 1
ATOM 2930 C C . SER A 1 389 ? -33.718 11.318 44.807 1.00 81.50 389 SER A C 1
ATOM 2932 O O . SER A 1 389 ? -34.841 10.905 44.520 1.00 81.50 389 SER A O 1
ATOM 2934 N N . ALA A 1 390 ? -32.948 10.737 45.729 1.00 78.12 390 ALA A N 1
ATOM 2935 C CA . ALA A 1 390 ? -33.337 9.546 46.481 1.00 78.12 390 ALA A CA 1
ATOM 2936 C C . ALA A 1 390 ? -34.567 9.800 47.367 1.00 78.12 390 ALA A C 1
ATOM 2938 O O . ALA A 1 390 ? -35.514 9.015 47.364 1.00 78.12 390 ALA A O 1
ATOM 2939 N N . LEU A 1 391 ? -34.606 10.939 48.069 1.00 82.25 391 LEU A N 1
ATOM 2940 C CA . LEU A 1 391 ? -35.750 11.304 48.912 1.00 82.25 391 LEU A CA 1
ATOM 2941 C C . LEU A 1 391 ? -37.039 11.483 48.107 1.00 82.25 391 LEU A C 1
ATOM 2943 O O . LEU A 1 391 ? -38.095 11.031 48.544 1.00 82.25 391 LEU A O 1
ATOM 2947 N N . ARG A 1 392 ? -36.959 12.097 46.921 1.00 85.25 392 ARG A N 1
ATOM 2948 C CA . ARG A 1 392 ? -38.107 12.239 46.012 1.00 85.25 392 ARG A CA 1
ATOM 2949 C C . ARG A 1 392 ? -38.589 10.889 45.487 1.00 85.25 392 ARG A C 1
ATOM 2951 O O . ARG A 1 392 ? -39.793 10.663 45.395 1.00 85.25 392 ARG A O 1
ATOM 2958 N N . GLN A 1 393 ? -37.667 9.987 45.153 1.00 83.81 393 GLN A N 1
ATOM 2959 C CA . GLN A 1 393 ? -38.007 8.634 44.713 1.00 83.81 393 GLN A CA 1
ATOM 2960 C C . GLN A 1 393 ? -38.725 7.856 45.821 1.00 83.81 393 GLN A C 1
ATOM 2962 O O . GLN A 1 393 ? -39.771 7.256 45.574 1.00 83.81 393 GLN A O 1
ATOM 2967 N N . MET A 1 394 ? -38.227 7.943 47.054 1.00 81.25 394 MET A N 1
ATOM 2968 C CA . MET A 1 394 ? -38.876 7.341 48.214 1.00 81.25 394 MET A CA 1
ATOM 2969 C C . MET A 1 394 ? -40.242 7.960 48.531 1.00 81.25 394 MET A C 1
ATOM 2971 O O . MET A 1 394 ? -41.182 7.222 48.827 1.00 81.25 394 MET A O 1
ATOM 2975 N N . GLU A 1 395 ? -40.376 9.290 48.466 1.00 88.25 395 GLU A N 1
ATOM 2976 C CA . GLU A 1 395 ? -41.664 9.968 48.647 1.00 88.25 395 GLU A CA 1
ATOM 2977 C C . GLU A 1 395 ? -42.699 9.424 47.659 1.00 88.25 395 GLU A C 1
ATOM 2979 O O . GLU A 1 395 ? -43.791 9.031 48.073 1.00 88.25 395 GLU A O 1
ATOM 2984 N N . ASN A 1 396 ? -42.347 9.373 46.372 1.00 87.75 396 ASN A N 1
ATOM 2985 C CA . ASN A 1 396 ? -43.231 8.854 45.333 1.00 87.75 396 ASN A CA 1
ATOM 2986 C C . ASN A 1 396 ? -43.573 7.382 45.586 1.00 87.75 396 ASN A C 1
ATOM 2988 O O . ASN A 1 396 ? -44.745 7.024 45.560 1.00 87.75 396 ASN A O 1
ATOM 2992 N N . GLY A 1 397 ? -42.585 6.553 45.940 1.00 85.62 397 GLY A N 1
ATOM 2993 C CA . GLY A 1 397 ? -42.804 5.139 46.247 1.00 85.62 397 GLY A CA 1
ATOM 2994 C C . GLY A 1 397 ? -43.786 4.918 47.402 1.00 85.62 397 GLY A C 1
ATOM 2995 O O . GLY A 1 397 ? -44.714 4.119 47.283 1.00 85.62 397 GLY A O 1
ATOM 2996 N N . PHE A 1 398 ? -43.635 5.651 48.509 1.00 85.88 398 PHE A N 1
ATOM 2997 C CA . PHE A 1 398 ? -44.579 5.574 49.627 1.00 85.88 398 PHE A CA 1
ATOM 2998 C C . PHE A 1 398 ? -45.959 6.119 49.266 1.00 85.88 398 PHE A C 1
ATOM 3000 O O . PHE A 1 398 ? -46.970 5.530 49.653 1.00 85.88 398 PHE A O 1
ATOM 3007 N N . ARG A 1 399 ? -46.015 7.229 48.524 1.00 88.69 399 ARG A N 1
ATOM 3008 C CA . ARG A 1 399 ? -47.270 7.838 48.074 1.00 88.69 399 ARG A CA 1
ATOM 3009 C C . ARG A 1 399 ? -48.059 6.882 47.186 1.00 88.69 399 ARG A C 1
ATOM 3011 O O . ARG A 1 399 ? -49.251 6.685 47.429 1.00 88.69 399 ARG A O 1
ATOM 3018 N N . ASP A 1 400 ? -47.401 6.279 46.205 1.00 87.38 400 ASP A N 1
ATOM 3019 C CA . ASP A 1 400 ? -48.008 5.357 45.250 1.00 87.38 400 ASP A CA 1
ATOM 3020 C C . ASP A 1 400 ? -48.517 4.103 45.955 1.00 87.38 400 ASP A C 1
ATOM 3022 O O . ASP A 1 400 ? -49.672 3.714 45.772 1.00 87.38 400 ASP A O 1
ATOM 3026 N N . GLU A 1 401 ? -47.705 3.516 46.834 1.00 85.50 401 GLU A N 1
ATOM 3027 C CA . GLU A 1 401 ? -48.079 2.296 47.542 1.00 85.50 401 GLU A CA 1
ATOM 3028 C C . GLU A 1 401 ? -49.235 2.520 48.527 1.00 85.50 401 GLU A C 1
ATOM 3030 O O . GLU A 1 401 ? -50.205 1.760 48.539 1.00 85.50 401 GLU A O 1
ATOM 3035 N N . LEU A 1 402 ? -49.198 3.593 49.323 1.00 86.06 402 LEU A N 1
ATOM 3036 C CA . LEU A 1 402 ? -50.283 3.915 50.257 1.00 86.06 402 LEU A CA 1
ATOM 3037 C C . LEU A 1 402 ? -51.587 4.244 49.516 1.00 86.06 402 LEU A C 1
ATOM 3039 O O . LEU A 1 402 ? -52.667 3.823 49.942 1.00 86.06 402 LEU A O 1
ATOM 3043 N N . THR A 1 403 ? -51.492 4.929 48.373 1.00 86.00 403 THR A N 1
ATOM 3044 C CA . THR A 1 403 ? -52.648 5.198 47.507 1.00 86.00 403 THR A CA 1
ATOM 3045 C C . THR A 1 403 ? -53.209 3.899 46.925 1.00 86.00 403 THR A C 1
ATOM 3047 O O . THR A 1 403 ? -54.420 3.676 46.983 1.00 86.00 403 THR A O 1
ATOM 3050 N N . ARG A 1 404 ? -52.343 2.997 46.439 1.00 85.25 404 ARG A N 1
ATOM 3051 C CA . ARG A 1 404 ? -52.716 1.664 45.932 1.00 85.25 404 ARG A CA 1
ATOM 3052 C C . ARG A 1 404 ? -53.450 0.836 46.984 1.00 85.25 404 ARG A C 1
ATOM 3054 O O . ARG A 1 404 ? -54.387 0.110 46.659 1.00 85.25 404 ARG A O 1
ATOM 3061 N N . LEU A 1 405 ? -53.047 0.963 48.244 1.00 83.94 405 LEU A N 1
ATOM 3062 C CA . LEU A 1 405 ? -53.645 0.264 49.380 1.00 83.94 405 LEU A CA 1
ATOM 3063 C C . LEU A 1 405 ? -54.957 0.900 49.877 1.00 83.94 405 LEU A C 1
ATOM 3065 O O . LEU A 1 405 ? -55.631 0.320 50.727 1.00 83.94 405 LEU A O 1
ATOM 3069 N N . GLY A 1 406 ? -55.367 2.046 49.322 1.00 84.56 406 GLY A N 1
ATOM 3070 C CA . GLY A 1 406 ? -56.657 2.681 49.601 1.00 84.56 406 GLY A CA 1
ATOM 3071 C C . GLY A 1 406 ? -56.640 3.711 50.732 1.00 84.56 406 GLY A C 1
ATOM 3072 O O . GLY A 1 406 ? -57.708 4.035 51.266 1.00 84.56 406 GLY A O 1
ATOM 3073 N N . VAL A 1 407 ? -55.459 4.225 51.095 1.00 85.62 407 VAL A N 1
ATOM 3074 C CA . VAL A 1 407 ? -55.315 5.375 51.997 1.00 85.62 407 VAL A CA 1
ATOM 3075 C C . VAL A 1 407 ? -55.783 6.645 51.271 1.00 85.62 407 VAL A C 1
ATOM 3077 O O . VAL A 1 407 ? -55.301 6.923 50.170 1.00 85.62 407 VAL A O 1
ATOM 3080 N N . PRO A 1 408 ? -56.713 7.439 51.837 1.00 84.69 408 PRO A N 1
ATOM 3081 C CA . PRO A 1 408 ? -57.169 8.670 51.198 1.00 84.69 408 PRO A CA 1
ATOM 3082 C C . PRO A 1 408 ? -56.031 9.686 51.045 1.00 84.69 408 PRO A C 1
ATOM 3084 O O . PRO A 1 408 ? -55.392 10.066 52.024 1.00 84.69 408 PRO A O 1
ATOM 3087 N N . THR A 1 409 ? -55.818 10.197 49.831 1.00 82.44 409 THR A N 1
ATOM 3088 C CA . THR A 1 409 ? -54.749 11.169 49.530 1.00 82.44 409 THR A CA 1
ATOM 3089 C C . THR A 1 409 ? -54.848 12.454 50.357 1.00 82.44 409 THR A C 1
ATOM 3091 O O . THR A 1 409 ? -53.826 13.027 50.717 1.00 82.44 409 THR A O 1
ATOM 3094 N N . GLY A 1 410 ? -56.061 12.882 50.729 1.00 83.69 410 GLY A N 1
ATOM 3095 C CA . GLY A 1 410 ? -56.286 14.043 51.603 1.00 83.69 410 GLY A CA 1
ATOM 3096 C C . GLY A 1 410 ? -55.873 13.843 53.070 1.00 83.69 410 GLY A C 1
ATOM 3097 O O . GLY A 1 410 ? -55.779 14.820 53.814 1.00 83.69 410 GLY A O 1
ATOM 3098 N N . GLN A 1 411 ? -55.616 12.597 53.479 1.00 87.94 411 GLN A N 1
ATOM 3099 C CA . GLN A 1 411 ? -55.169 12.220 54.823 1.00 87.94 411 GLN A CA 1
ATOM 3100 C C . GLN A 1 411 ? -53.695 11.790 54.861 1.00 87.94 411 GLN A C 1
ATOM 3102 O O . GLN A 1 411 ? -53.221 11.347 55.903 1.00 87.94 411 GLN A O 1
ATOM 3107 N N . LEU A 1 412 ? -52.959 11.925 53.754 1.00 88.88 412 LEU A N 1
ATOM 3108 C CA . LEU A 1 412 ? -51.553 11.540 53.658 1.00 88.88 412 LEU A CA 1
ATOM 3109 C C . LEU A 1 412 ? -50.662 12.772 53.477 1.00 88.88 412 LEU A C 1
ATOM 3111 O O . LEU A 1 412 ? -50.787 13.506 52.496 1.00 88.88 412 LEU A O 1
ATOM 3115 N N . ILE A 1 413 ? -49.733 12.972 54.409 1.00 88.88 413 ILE A N 1
ATOM 3116 C CA . ILE A 1 413 ? -48.708 14.014 54.352 1.00 88.88 413 ILE A CA 1
ATOM 3117 C C . ILE A 1 413 ? -47.350 13.317 54.301 1.00 88.88 413 ILE A C 1
ATOM 3119 O O . ILE A 1 413 ? -46.985 12.609 55.234 1.00 88.88 413 ILE A O 1
ATOM 3123 N N . ILE A 1 414 ? -46.600 13.523 53.220 1.00 89.19 414 ILE A N 1
ATOM 3124 C CA . ILE A 1 414 ? -45.208 13.076 53.113 1.00 89.19 414 ILE A CA 1
ATOM 3125 C C . ILE A 1 414 ? -44.348 14.320 52.914 1.00 89.19 414 ILE A C 1
ATOM 3127 O O . ILE A 1 414 ? -44.663 15.147 52.059 1.00 89.19 414 ILE A O 1
ATOM 3131 N N . THR A 1 415 ? -43.315 14.482 53.734 1.00 87.81 415 THR A N 1
ATOM 3132 C CA . THR A 1 415 ? -42.376 15.607 53.674 1.00 87.81 415 THR A CA 1
ATOM 3133 C C . THR A 1 415 ? -40.951 15.093 53.546 1.00 87.81 415 THR A C 1
ATOM 3135 O O . THR A 1 415 ? -40.573 14.125 54.197 1.00 87.81 415 THR A O 1
ATOM 3138 N N . THR A 1 416 ? -40.134 15.751 52.725 1.00 87.00 416 THR A N 1
ATOM 3139 C CA . THR A 1 416 ? -38.713 15.420 52.558 1.00 87.00 416 THR A CA 1
ATOM 3140 C C . THR A 1 416 ? -37.834 16.538 53.115 1.00 87.00 416 THR A C 1
ATOM 3142 O O . THR A 1 416 ? -38.0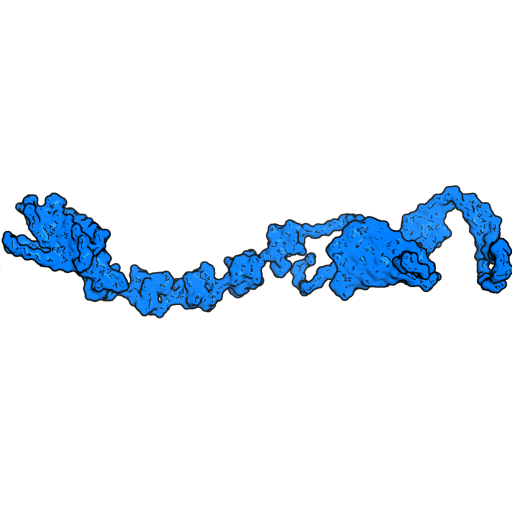46 17.703 52.774 1.00 87.00 416 THR A O 1
ATOM 3145 N N . GLN A 1 417 ? -36.818 16.212 53.915 1.00 83.12 417 GLN A N 1
ATOM 3146 C CA . GLN A 1 417 ? -35.784 17.159 54.339 1.00 83.12 417 GLN A CA 1
ATOM 3147 C C . GLN A 1 417 ? -34.391 16.692 53.924 1.00 83.12 417 GLN A C 1
ATOM 3149 O O . GLN A 1 417 ? -33.867 15.701 54.437 1.00 83.12 417 GLN A O 1
ATOM 3154 N N . VAL A 1 418 ? -33.767 17.466 53.038 1.00 82.19 418 VAL A N 1
ATOM 3155 C CA . VAL A 1 418 ? -32.350 17.316 52.708 1.00 82.19 418 VAL A CA 1
ATOM 3156 C C . VAL A 1 418 ? -31.534 17.956 53.829 1.00 82.19 418 VAL A C 1
ATOM 3158 O O . VAL A 1 418 ? -31.675 19.152 54.089 1.00 82.19 418 VAL A O 1
ATOM 3161 N N . LYS A 1 419 ? -30.706 17.173 54.524 1.00 77.62 419 LYS A N 1
ATOM 3162 C CA . LYS A 1 419 ? -29.778 17.691 55.540 1.00 77.62 419 LYS A CA 1
ATOM 3163 C C . LYS A 1 419 ? -28.418 17.026 55.398 1.00 77.62 419 LYS A C 1
ATOM 3165 O O . LYS A 1 419 ? -28.299 15.811 55.549 1.00 77.62 419 LYS A O 1
ATOM 3170 N N . GLU A 1 420 ? -27.396 17.839 55.159 1.00 65.50 420 GLU A N 1
ATOM 3171 C CA . GLU A 1 420 ? -26.006 17.387 55.150 1.00 65.50 420 GLU A CA 1
ATOM 3172 C C . GLU A 1 420 ? -25.626 16.790 56.515 1.00 65.50 420 GLU A C 1
ATOM 3174 O O . GLU A 1 420 ? -25.955 17.341 57.568 1.00 65.50 420 GLU A O 1
ATOM 3179 N N . GLY A 1 421 ? -24.964 15.630 56.501 1.00 61.25 421 GLY A N 1
ATOM 3180 C CA . GLY A 1 421 ? -24.466 14.962 57.707 1.00 61.25 421 GLY A CA 1
ATOM 3181 C C . GLY A 1 421 ? -25.496 14.161 58.512 1.00 61.25 421 GLY A C 1
ATOM 3182 O O . GLY A 1 421 ? -25.120 13.523 59.493 1.00 61.25 421 GLY A O 1
ATOM 3183 N N . LEU A 1 422 ? -26.774 14.133 58.115 1.00 61.53 422 LEU A N 1
ATOM 3184 C CA . LEU A 1 422 ? -27.766 13.244 58.727 1.00 61.53 422 LEU A CA 1
ATOM 3185 C C . LEU A 1 422 ? -27.948 11.963 57.894 1.00 61.53 422 LEU A C 1
ATOM 3187 O O . LEU A 1 422 ? -28.095 12.060 56.675 1.00 61.53 422 LEU A O 1
ATOM 3191 N N . PRO A 1 423 ? -27.951 10.768 58.521 1.00 61.47 423 PRO A N 1
ATOM 3192 C CA . PRO A 1 423 ? -28.215 9.522 57.814 1.00 61.47 423 PRO A CA 1
ATOM 3193 C C . PRO A 1 423 ? -29.664 9.491 57.336 1.00 61.47 423 PRO A C 1
ATOM 3195 O O . PRO A 1 423 ? -30.543 10.118 57.950 1.00 61.47 423 PRO A O 1
ATOM 3198 N N . ALA A 1 424 ? -29.897 8.736 56.266 1.00 69.94 424 ALA A N 1
ATOM 3199 C CA . ALA A 1 424 ? -31.234 8.488 55.772 1.00 69.94 424 ALA A CA 1
ATOM 3200 C C . ALA A 1 424 ? -32.112 7.899 56.882 1.00 69.94 424 ALA A C 1
ATOM 3202 O O . ALA A 1 424 ? -31.735 6.959 57.585 1.00 69.94 424 ALA A O 1
ATOM 3203 N N . GLY A 1 425 ? -33.266 8.509 57.098 1.00 75.00 425 GLY A N 1
ATOM 3204 C CA . GLY A 1 425 ? -34.137 8.139 58.198 1.00 75.00 425 GLY A CA 1
ATOM 3205 C C . GLY A 1 425 ? -35.534 8.665 57.985 1.00 75.00 425 GLY A C 1
ATOM 3206 O O . GLY A 1 425 ? -35.739 9.631 57.245 1.00 75.00 425 GLY A O 1
ATOM 3207 N N . PHE A 1 426 ? -36.482 8.035 58.657 1.00 80.75 426 PHE A N 1
ATOM 3208 C CA . PHE A 1 426 ? -37.887 8.378 58.549 1.00 80.75 426 PHE A CA 1
ATOM 3209 C C . PHE A 1 426 ? -38.492 8.580 59.934 1.00 80.75 426 PHE A C 1
ATOM 3211 O O . PHE A 1 426 ? -38.000 8.058 60.938 1.00 80.75 426 PHE A O 1
ATOM 3218 N N . ALA A 1 427 ? -39.572 9.343 59.980 1.00 80.31 427 ALA A N 1
ATOM 3219 C CA . ALA A 1 427 ? -40.403 9.471 61.158 1.00 80.31 427 ALA A CA 1
ATOM 3220 C C . ALA A 1 427 ? -41.869 9.377 60.745 1.00 80.31 427 ALA A C 1
ATOM 3222 O O . ALA A 1 427 ? -42.296 10.010 59.780 1.00 80.31 427 ALA A O 1
ATOM 3223 N N . VAL A 1 428 ? -42.640 8.585 61.488 1.00 82.31 428 VAL A N 1
ATOM 3224 C CA . VAL A 1 428 ? -44.084 8.440 61.272 1.00 82.31 428 VAL A CA 1
ATOM 3225 C C . VAL A 1 428 ? -44.819 8.919 62.509 1.00 82.31 428 VAL A C 1
ATOM 3227 O O . VAL A 1 428 ? -44.497 8.510 63.636 1.00 82.31 428 VAL A O 1
ATOM 3230 N N . ALA A 1 429 ? -45.811 9.777 62.287 1.00 82.75 429 ALA A N 1
ATOM 3231 C CA . ALA A 1 429 ? -46.652 10.355 63.323 1.00 82.75 429 ALA A CA 1
ATOM 3232 C C . ALA A 1 429 ? -48.082 10.591 62.819 1.00 82.75 429 ALA A C 1
ATOM 3234 O O . ALA A 1 429 ? -48.326 10.742 61.621 1.00 82.75 429 ALA A O 1
ATOM 3235 N N . TRP A 1 430 ? -49.026 10.666 63.755 1.00 82.31 430 TRP A N 1
ATOM 3236 C CA . TRP A 1 430 ? -50.360 11.191 63.480 1.00 82.31 430 TRP A CA 1
ATOM 3237 C C . TRP A 1 430 ? -50.325 12.720 63.509 1.00 82.31 430 TRP A C 1
ATOM 3239 O O . TRP A 1 430 ? -49.742 13.311 64.417 1.00 82.31 430 TRP A O 1
ATOM 3249 N N . ALA A 1 431 ? -50.966 13.349 62.530 1.00 79.94 431 ALA A N 1
ATOM 3250 C CA . ALA A 1 431 ? -51.223 14.782 62.479 1.00 79.94 431 ALA A CA 1
ATOM 3251 C C . ALA A 1 431 ? -52.740 15.021 62.533 1.00 79.94 431 ALA A C 1
ATOM 3253 O O . ALA A 1 431 ? -53.515 14.215 62.013 1.00 79.94 431 ALA A O 1
ATOM 3254 N N . LEU A 1 432 ? -53.156 16.103 63.189 1.00 67.94 432 LEU A N 1
ATOM 3255 C CA . LEU A 1 432 ? -54.558 16.524 63.298 1.00 67.94 432 LEU A CA 1
ATOM 3256 C C . LEU A 1 432 ? -54.904 17.617 62.285 1.00 67.94 432 LEU A C 1
ATOM 3258 O O . LEU A 1 432 ? -53.983 18.372 61.888 1.00 67.94 432 LEU A O 1
#

Secondary structure (DSSP, 8-state):
--S----SS---S-SEEEEEEEES--EEEEEEEEEE----------GGGTTT--HHHHHHHHHHHH-----EEEEEEEEE---EEEEEEEEEEETTEEEEEEEEEE-S---S----PPPEEEEEEEEEETTEEEEEEEEEEGGGTEEEEEEEEEETTEEEEEEESHHHHS--SS--EEEEEE---SS-PPPP-SS-SSS-TTT-SSTTS--BGGGTTB--SS-SSS-TTT-SSTTS---GGGTT---SS-SSS-TTT-SSTTS--BGGGTTB--SS-SSS-TTT-SSTTS--BGGGTTB--SS-SSS-TTT-TTTTS--BGGGTTB--EE------S--HHHHHHHHHHHHHHHT-GGGGGGTHHHHHHHHHH-TT-EEEEEEEES-HHHHHHHHHHHHHHHHHTT--GGGEEEEEEE-TTPPSEEEEEEE-